Protein AF-A0A7S1PZ43-F1 (afdb_monomer)

pLDDT: mean 79.98, std 19.6, range [26.7, 97.94]

Foldseek 3Di:
DDDDDPPVVVVVVVVVVVVVVVVVVVVVVVVVVVVVVLVVLLVQLLVLLLVLLPDAADAQFDQPCVVPPPPDPDDDPVVPDSDRHGDDDPPDPDVVVVLVPPPLDRQPFAKEKFWEQDPQQKIKIWIAGSLLATDDIAIDHQFPCVDPVSVVSNVVRLVVVLVVCLVRVGQEYEQECPDPCSVVVQVVVVCSCVPPVCVPVVDDHYYYYFHLQLLLLLLPDPVLCVSDPPDDSNNSSRSLRRVCNRGSLLSLLSCCPPRVSNCVGPSSSVVQVVVDDVSNVVSSVSNLQSSLVSLQLSADAQLSLLSHDPSLSSLCSQQLQHNPNSVQLSVQCCVPVVSADQALVSSLVSQLVSQVPPVCSVVSSQRRSLSHAHDHDPDPDRDPHHDPCSRESDGPVCSVVVVVVVVVVDDDPSVCSHPDRDVVVVVVVVVVVD

Secondary structure (DSSP, 8-state):
-----HHHHHHHHHHHHHHHHHHHHHHHHHHHHHHHHHHHHHHHHHHHHHHHHT------EEE-GGGS-TT-----GGGS---EEEPPSTT---HHHHHTS--SSS-----EEEEEE-TTS-EEEEEE-TTS-EEEEEEE----TTSHHHHHHHHHHHHHHHHHHHHH--SEEEEE-SSTHHHHHHHHHHHHIIIIIHHHH----EEEEE--HHHHHHHTSHHHHHHSTT--HHHHHHHHHHHHHH-HHHHHHGGGSTT-GGGG-TTTTHHHHHT-HHHHHHHHHHHHHHHHHHHHHH-EEHHHHHHSS-THHHHTTSTTTHHHHHHHHHHHHHHHSTT--S-HHHHHHHHHHHSGGGS-HHHHHHHHGGGEE-PPPS-SS--TT--GGGGSS--GGGHHHHHHHHHTT----TTTTT--SSHHHHHHHHHTT-

Solvent-accessible surface area (backbone atoms only — not comparable to full-atom values): 23970 Å² total; per-residue (Å²): 142,80,90,86,66,70,68,67,55,51,52,51,51,51,50,53,49,51,54,50,49,50,55,50,50,50,52,52,53,52,50,50,53,48,53,51,54,50,51,54,52,42,52,53,27,41,52,49,49,49,58,53,51,68,40,67,40,76,67,64,60,36,74,60,61,81,81,52,61,95,87,58,91,72,87,53,86,87,59,81,64,77,55,62,41,73,54,58,69,94,83,60,92,45,72,68,59,56,72,72,44,81,80,78,48,79,59,77,75,49,21,25,27,4,30,29,54,47,94,86,55,34,33,22,29,13,32,21,42,58,55,55,50,80,75,50,71,53,72,44,62,79,49,59,59,90,38,71,68,22,37,52,51,43,51,50,42,50,50,52,52,46,54,52,43,72,76,54,58,36,57,34,38,34,34,29,58,81,52,82,56,29,60,55,52,51,53,54,49,56,47,48,41,60,74,47,45,27,77,75,69,72,49,84,61,46,78,44,82,33,82,36,63,65,15,52,42,43,30,70,29,71,67,41,46,68,78,44,69,92,60,55,62,55,40,35,25,5,38,32,38,16,34,32,41,49,31,24,46,55,50,53,29,55,24,67,44,98,83,42,41,56,61,64,36,93,59,63,32,65,65,30,69,72,67,38,69,70,53,37,51,53,47,49,52,52,44,52,50,52,47,21,52,50,42,39,58,66,40,41,47,51,47,63,35,54,62,28,89,64,37,32,40,52,42,22,28,31,44,74,37,34,68,67,47,14,42,50,50,48,52,44,42,39,72,79,43,76,36,54,68,66,19,48,64,61,49,48,55,52,41,49,68,73,40,49,89,71,87,46,20,70,62,33,42,66,52,25,49,27,25,46,18,32,60,87,66,95,52,96,66,73,46,97,66,48,51,93,57,23,58,26,70,60,45,78,91,45,48,65,58,50,51,54,48,51,74,69,68,57,83,71,60,82,82,47,71,72,62,84,64,59,74,68,65,56,50,54,59,56,59,77,72,109

Sequence (434 aa):
VGGGGGPAALGAAATLALQRLARHAETQVRSALRLQGEQYHIAATVQRLGHLCACGPYERTALNLHAFPAHDPMWDGAWDVAEAVPAGPAGTADPAAIATLPSATGVRAVPVCGAVRAASGATYFAIVDPLGTLKATCKWVDCAVATEEGAAAARKQEEELMTVLRALTPAVISVAVTGKHATRCHSDLRRFLRERVRPELGVDIAVVYHAPTVATTAARSAGAAALMPGLNEHHRIAACVARSTQSPLAALAQLFGPDRAAKDLPIGCDRYRAAGQHCAARLYRWMEWEMSLWVSASGVDVNAALSTHGPEHTLQFVAGLGPRRARQLAGELTRTHGGRIGSRAELRQVCDAVLSDDGHAEVVTRNCLPSLRVLPLDSPTPSEHAHPLDGTLIPMEWYDAVGVWLASGHHVPKALLPVVVLDAVTRTRLDARR

Radius of gyration: 28.15 Å; Cα contacts (8 Å, |Δi|>4): 575; chains: 1; bounding box: 115×58×72 Å

Mean predicted aligned error: 10.93 Å

Nearest PDB structures (foldseek):
  9eh2-assembly1_M  TM=8.274E-01  e=4.681E-15  Homo sapiens
  7xsx-assembly1_m  TM=7.552E-01  e=1.515E-11  Komagataella phaffii
  8of0-assembly1_S  TM=8.002E-01  e=4.136E-11  Homo sapiens
  6gmh-assembly1_M  TM=8.133E-01  e=2.397E-10  Homo sapiens
  8a3y-assembly1_M  TM=7.817E-01  e=4.220E-08  Homo sapiens

Structure (mmCIF, N/CA/C/O backbone):
data_AF-A0A7S1PZ43-F1
#
_entry.id   AF-A0A7S1PZ43-F1
#
loop_
_atom_site.group_PDB
_atom_site.id
_atom_site.type_symbol
_atom_site.label_atom_id
_atom_site.label_alt_id
_atom_site.label_comp_id
_atom_site.label_asym_id
_atom_site.label_entity_id
_atom_site.label_seq_id
_atom_site.pdbx_PDB_ins_code
_atom_site.Cartn_x
_atom_site.Cartn_y
_atom_site.Cartn_z
_atom_site.occupancy
_atom_site.B_iso_or_equiv
_atom_site.auth_seq_id
_atom_site.auth_comp_id
_atom_site.auth_asym_id
_atom_site.auth_atom_id
_atom_site.pdbx_PDB_model_num
ATOM 1 N N . VAL A 1 1 ? 88.220 -9.913 -13.969 1.00 41.75 1 VAL A N 1
ATOM 2 C CA . VAL A 1 1 ? 87.173 -9.129 -13.270 1.00 41.75 1 VAL A CA 1
ATOM 3 C C . VAL A 1 1 ? 85.936 -9.201 -14.153 1.00 41.75 1 VAL A C 1
ATOM 5 O O . VAL A 1 1 ? 85.918 -8.560 -15.183 1.00 41.75 1 VAL A O 1
ATOM 8 N N . GLY A 1 2 ? 84.994 -10.124 -14.014 1.00 43.88 2 GLY A N 1
ATOM 9 C CA . GLY A 1 2 ? 84.323 -10.629 -12.824 1.00 43.88 2 GLY A CA 1
ATOM 10 C C . GLY A 1 2 ? 82.847 -10.737 -13.220 1.00 43.88 2 GLY A C 1
ATOM 11 O O . GLY A 1 2 ? 82.075 -9.822 -12.967 1.00 43.88 2 GLY A O 1
ATOM 12 N N . GLY A 1 3 ? 82.495 -11.797 -13.955 1.00 50.72 3 GLY A N 1
ATOM 13 C CA . GLY A 1 3 ? 81.104 -12.134 -14.252 1.00 50.72 3 GLY A CA 1
ATOM 14 C C . GLY A 1 3 ? 80.415 -12.623 -12.980 1.00 50.72 3 GLY A C 1
ATOM 15 O O . GLY A 1 3 ? 80.956 -13.482 -12.290 1.00 50.72 3 GLY A O 1
ATOM 16 N N . GLY A 1 4 ? 79.252 -12.060 -12.645 1.00 49.44 4 GLY A N 1
ATOM 17 C CA . GLY A 1 4 ? 78.562 -12.419 -11.400 1.00 49.44 4 GLY A CA 1
ATOM 18 C C . GLY A 1 4 ? 77.220 -11.728 -11.142 1.00 49.44 4 GLY A C 1
ATOM 19 O O . GLY A 1 4 ? 76.921 -11.446 -9.990 1.00 49.44 4 GLY A O 1
ATOM 20 N N . GLY A 1 5 ? 76.414 -11.426 -12.171 1.00 50.59 5 GLY A N 1
ATOM 21 C CA . GLY A 1 5 ? 75.142 -10.693 -11.991 1.00 50.59 5 GLY A CA 1
ATOM 22 C C . GLY A 1 5 ? 73.887 -11.271 -12.665 1.00 50.59 5 GLY A C 1
ATOM 23 O O . GLY A 1 5 ? 72.813 -10.704 -12.511 1.00 50.59 5 GLY A O 1
ATOM 24 N N . GLY A 1 6 ? 73.984 -12.373 -13.416 1.00 56.47 6 GLY A N 1
ATOM 25 C CA . GLY A 1 6 ? 72.904 -12.844 -14.304 1.00 56.47 6 GLY A CA 1
ATOM 26 C C . GLY A 1 6 ? 71.696 -13.528 -13.631 1.00 56.47 6 GLY A C 1
ATOM 27 O O . GLY A 1 6 ? 70.567 -13.102 -13.858 1.00 56.47 6 GLY A O 1
ATOM 28 N N . PRO A 1 7 ? 71.870 -14.577 -12.803 1.00 54.88 7 PRO A N 1
ATOM 29 C CA . PRO A 1 7 ? 70.743 -15.409 -12.354 1.00 54.88 7 PRO A CA 1
ATOM 30 C C . PRO A 1 7 ? 69.989 -14.860 -11.128 1.00 54.88 7 PRO A C 1
ATOM 32 O O . PRO A 1 7 ? 68.773 -15.015 -11.033 1.00 54.88 7 PRO A O 1
ATOM 35 N N . ALA A 1 8 ? 70.672 -14.169 -10.209 1.00 57.66 8 ALA A N 1
ATOM 36 C CA . ALA A 1 8 ? 70.043 -13.612 -9.005 1.00 57.66 8 ALA A CA 1
ATOM 37 C C . ALA A 1 8 ? 69.135 -12.405 -9.315 1.00 57.66 8 ALA A C 1
ATOM 39 O O . ALA A 1 8 ? 68.062 -12.264 -8.728 1.00 57.66 8 ALA A O 1
ATOM 40 N N . ALA A 1 9 ? 69.525 -11.568 -10.284 1.00 59.09 9 ALA A N 1
ATOM 41 C CA . ALA A 1 9 ? 68.729 -10.426 -10.733 1.00 59.09 9 ALA A CA 1
ATOM 42 C C . ALA A 1 9 ? 67.456 -10.866 -11.483 1.00 59.09 9 ALA A C 1
ATOM 44 O O . ALA A 1 9 ? 66.385 -10.298 -11.265 1.00 59.09 9 ALA A O 1
ATOM 45 N N . LEU A 1 10 ? 67.546 -11.924 -12.302 1.00 59.56 10 LEU A N 1
ATOM 46 C CA . LEU A 1 10 ? 66.393 -12.549 -12.961 1.00 59.56 10 LEU A CA 1
ATOM 47 C C . LEU A 1 10 ? 65.421 -13.177 -11.946 1.00 59.56 10 LEU A C 1
ATOM 49 O O . LEU A 1 10 ? 64.211 -12.994 -12.069 1.00 59.56 10 LEU A O 1
ATOM 53 N N . GLY A 1 11 ? 65.934 -13.841 -10.903 1.00 75.38 11 GLY A N 1
ATOM 54 C CA . GLY A 1 11 ? 65.112 -14.378 -9.810 1.00 75.38 11 GLY A CA 1
ATOM 55 C C . GLY A 1 11 ? 64.391 -13.290 -9.003 1.00 75.38 11 GLY A C 1
ATOM 56 O O . GLY A 1 11 ? 63.204 -13.424 -8.693 1.00 75.38 11 GLY A O 1
ATOM 57 N N . ALA A 1 12 ? 65.065 -12.171 -8.723 1.00 78.00 12 ALA A N 1
ATOM 58 C CA . ALA A 1 12 ? 64.461 -11.022 -8.047 1.00 78.00 12 ALA A CA 1
ATOM 59 C C . ALA A 1 12 ? 63.374 -10.346 -8.906 1.00 78.00 12 ALA A C 1
ATOM 61 O O . ALA A 1 12 ? 62.297 -10.021 -8.400 1.00 78.00 12 ALA A O 1
ATOM 62 N N . ALA A 1 13 ? 63.614 -10.193 -10.213 1.00 80.19 13 ALA A N 1
ATOM 63 C CA . ALA A 1 13 ? 62.641 -9.636 -11.152 1.00 80.19 13 ALA A CA 1
ATOM 64 C C . ALA A 1 13 ? 61.396 -10.529 -11.304 1.00 80.19 13 ALA A C 1
ATOM 66 O O . ALA A 1 13 ? 60.272 -10.026 -11.255 1.00 80.19 13 ALA A O 1
ATOM 67 N N . ALA A 1 14 ? 61.577 -11.850 -11.414 1.00 84.50 14 ALA A N 1
ATOM 68 C CA . ALA A 1 14 ? 60.476 -12.814 -11.457 1.00 84.50 14 ALA A CA 1
ATOM 69 C C . ALA A 1 14 ? 59.648 -12.793 -10.160 1.00 84.50 14 ALA A C 1
ATOM 71 O O . ALA A 1 14 ? 58.418 -12.777 -10.204 1.00 84.50 14 ALA A O 1
ATOM 72 N N . THR A 1 15 ? 60.312 -12.699 -9.004 1.00 89.31 15 THR A N 1
ATOM 73 C CA . THR A 1 15 ? 59.642 -12.589 -7.699 1.00 89.31 15 THR A CA 1
ATOM 74 C C . THR A 1 15 ? 58.810 -11.307 -7.602 1.00 89.31 15 THR A C 1
ATOM 76 O O . THR A 1 15 ? 57.652 -11.350 -7.187 1.00 89.31 15 THR A O 1
ATOM 79 N N . LEU A 1 16 ? 59.352 -10.165 -8.038 1.00 90.50 16 LEU A N 1
ATOM 80 C CA . LEU A 1 16 ? 58.624 -8.894 -8.060 1.00 90.50 16 LEU A CA 1
ATOM 81 C C . LEU A 1 16 ? 57.412 -8.942 -9.007 1.00 90.50 16 LEU A C 1
ATOM 83 O O . LEU A 1 16 ? 56.344 -8.425 -8.671 1.00 90.50 16 LEU A O 1
ATOM 87 N N . ALA A 1 17 ? 57.554 -9.571 -10.178 1.00 88.69 17 ALA A N 1
ATOM 88 C CA . ALA A 1 17 ? 56.463 -9.749 -11.133 1.00 88.69 17 ALA A CA 1
ATOM 89 C C . ALA A 1 17 ? 55.336 -10.620 -10.553 1.00 88.69 17 ALA A C 1
ATOM 91 O O . ALA A 1 17 ? 54.170 -10.228 -10.617 1.00 88.69 17 ALA A O 1
ATOM 92 N N . LEU A 1 18 ? 55.676 -11.740 -9.906 1.00 91.69 18 LEU A N 1
ATOM 93 C CA . LEU A 1 18 ? 54.710 -12.598 -9.215 1.00 91.69 18 LEU A CA 1
ATOM 94 C C . LEU A 1 18 ? 54.000 -11.862 -8.076 1.00 91.69 18 LEU A C 1
ATOM 96 O O . LEU A 1 18 ? 52.784 -11.964 -7.952 1.00 91.69 18 LEU A O 1
ATOM 100 N N . GLN A 1 19 ? 54.717 -11.058 -7.286 1.00 92.38 19 GLN A N 1
ATOM 101 C CA . GLN A 1 19 ? 54.101 -10.242 -6.235 1.00 92.38 19 GLN A CA 1
ATOM 102 C C . GLN A 1 19 ? 53.120 -9.207 -6.802 1.00 92.38 19 GLN A C 1
ATOM 104 O O . GLN A 1 19 ? 52.054 -8.988 -6.225 1.00 92.38 19 GLN A O 1
ATOM 109 N N . ARG A 1 20 ? 53.448 -8.570 -7.933 1.00 91.94 20 ARG A N 1
ATOM 110 C CA . ARG A 1 20 ? 52.540 -7.628 -8.608 1.00 91.94 20 ARG A CA 1
ATOM 111 C C . ARG A 1 20 ? 51.308 -8.334 -9.170 1.00 91.94 20 ARG A C 1
ATOM 113 O O . ARG A 1 20 ? 50.201 -7.837 -8.972 1.00 91.94 20 ARG A O 1
ATOM 120 N N . LEU A 1 21 ? 51.486 -9.493 -9.806 1.00 93.06 21 LEU A N 1
ATOM 121 C CA . LEU A 1 21 ? 50.385 -10.321 -10.304 1.00 93.06 21 LEU A CA 1
ATOM 122 C C . LEU A 1 21 ? 49.481 -10.793 -9.167 1.00 93.06 21 LEU A C 1
ATOM 124 O O . LEU A 1 21 ? 48.268 -10.665 -9.278 1.00 93.06 21 LEU A O 1
ATOM 128 N N . ALA A 1 22 ? 50.050 -11.252 -8.052 1.00 92.44 22 ALA A N 1
ATOM 129 C CA . ALA A 1 22 ? 49.290 -11.679 -6.882 1.00 92.44 22 ALA A CA 1
ATOM 130 C C . ALA A 1 22 ? 48.448 -10.534 -6.298 1.00 92.44 22 ALA A C 1
ATOM 132 O O . ALA A 1 22 ? 47.257 -10.718 -6.069 1.00 92.44 22 ALA A O 1
ATOM 133 N N . ARG A 1 23 ? 49.017 -9.328 -6.139 1.00 93.12 23 ARG A N 1
ATOM 134 C CA . ARG A 1 23 ? 48.261 -8.146 -5.672 1.00 93.12 23 ARG A CA 1
ATOM 135 C C . ARG A 1 23 ? 47.160 -7.733 -6.651 1.00 93.12 23 ARG A C 1
ATOM 137 O O . ARG A 1 23 ? 46.074 -7.327 -6.234 1.00 93.12 23 ARG A O 1
ATOM 144 N N . HIS A 1 24 ? 47.430 -7.820 -7.954 1.00 94.00 24 HIS A N 1
ATOM 145 C CA . HIS A 1 24 ? 46.435 -7.514 -8.977 1.00 94.00 24 HIS A CA 1
ATOM 146 C C . HIS A 1 24 ? 45.290 -8.534 -8.965 1.00 94.00 24 HIS A C 1
ATOM 148 O O . HIS A 1 24 ? 44.126 -8.141 -8.904 1.00 94.00 24 HIS A O 1
ATOM 154 N N . ALA A 1 25 ? 45.616 -9.828 -8.935 1.00 93.50 25 ALA A N 1
ATOM 155 C CA . ALA A 1 25 ? 44.655 -10.919 -8.837 1.00 93.50 25 ALA A CA 1
ATOM 156 C C . ALA A 1 25 ? 43.828 -10.820 -7.550 1.00 93.50 25 ALA A C 1
ATOM 158 O O . ALA A 1 25 ? 42.610 -10.936 -7.599 1.00 93.50 25 ALA A O 1
ATOM 159 N N . GLU A 1 26 ? 44.451 -10.512 -6.412 1.00 95.38 26 GLU A N 1
ATOM 160 C CA . GLU A 1 26 ? 43.747 -10.272 -5.152 1.00 95.38 26 GLU A CA 1
ATOM 161 C C . GLU A 1 26 ? 42.728 -9.135 -5.284 1.00 95.38 26 GLU A C 1
ATOM 163 O O . GLU A 1 26 ? 41.582 -9.269 -4.854 1.00 95.38 26 GLU A O 1
ATOM 168 N N . THR A 1 27 ? 43.116 -8.028 -5.919 1.00 94.00 27 THR A N 1
ATOM 169 C CA . THR A 1 27 ? 42.220 -6.887 -6.144 1.00 94.00 27 THR A CA 1
ATOM 170 C C . THR A 1 27 ? 41.047 -7.272 -7.051 1.00 94.00 27 THR A C 1
ATOM 172 O O . THR A 1 27 ? 39.906 -6.919 -6.747 1.00 94.00 27 THR A O 1
ATOM 175 N N . GLN A 1 28 ? 41.300 -8.027 -8.126 1.00 94.50 28 GLN A N 1
ATOM 176 C CA . GLN A 1 28 ? 40.261 -8.518 -9.037 1.00 94.50 28 GLN A CA 1
ATOM 177 C C . GLN A 1 28 ? 39.315 -9.523 -8.368 1.00 94.50 28 GLN A C 1
ATOM 179 O O . GLN A 1 28 ? 38.100 -9.420 -8.511 1.00 94.50 28 GLN A O 1
ATOM 184 N N . VAL A 1 29 ? 39.841 -10.474 -7.595 1.00 94.69 29 VAL A N 1
ATOM 185 C CA . VAL A 1 29 ? 39.025 -11.462 -6.879 1.00 94.69 29 VAL A CA 1
ATOM 186 C C . VAL A 1 29 ? 38.181 -10.774 -5.808 1.00 94.69 29 VAL A C 1
ATOM 188 O O . VAL A 1 29 ? 36.981 -11.025 -5.717 1.00 94.69 29 VAL A O 1
ATOM 191 N N . ARG A 1 30 ? 38.760 -9.847 -5.032 1.00 93.19 30 ARG A N 1
ATOM 192 C CA . ARG A 1 30 ? 38.012 -9.067 -4.032 1.00 93.19 30 ARG A CA 1
ATOM 193 C C . ARG A 1 30 ? 36.902 -8.236 -4.676 1.00 93.19 30 ARG A C 1
ATOM 195 O O . ARG A 1 30 ? 35.803 -8.177 -4.125 1.00 93.19 30 ARG A O 1
ATOM 202 N N . SER A 1 31 ? 37.161 -7.597 -5.820 1.00 90.00 31 SER A N 1
ATOM 203 C CA . SER A 1 31 ? 36.144 -6.802 -6.515 1.00 90.00 31 SER A CA 1
ATOM 204 C C . SER A 1 31 ? 35.030 -7.678 -7.097 1.00 90.00 31 SER A C 1
ATOM 206 O O . SER A 1 31 ? 33.858 -7.342 -6.925 1.00 90.00 31 SER A O 1
ATOM 208 N N . ALA A 1 32 ? 35.369 -8.829 -7.685 1.00 91.56 32 ALA A N 1
ATOM 209 C CA . ALA A 1 32 ? 34.403 -9.797 -8.201 1.00 91.56 32 ALA A CA 1
ATOM 210 C C . ALA A 1 32 ? 33.520 -10.379 -7.086 1.00 91.56 32 ALA A C 1
ATOM 212 O O . ALA A 1 32 ? 32.294 -10.340 -7.189 1.00 91.56 32 ALA A O 1
ATOM 213 N N . LEU A 1 33 ? 34.122 -10.828 -5.978 1.00 92.69 33 LEU A N 1
ATOM 214 C CA . LEU A 1 33 ? 33.389 -11.347 -4.817 1.00 92.69 33 LEU A CA 1
ATOM 215 C C . LEU A 1 33 ? 32.482 -10.284 -4.194 1.00 92.69 33 LEU A C 1
ATOM 217 O O . LEU A 1 33 ? 31.353 -10.580 -3.802 1.00 92.69 33 LEU A O 1
ATOM 221 N N . ARG A 1 34 ? 32.943 -9.030 -4.127 1.00 87.69 34 ARG A N 1
ATOM 222 C CA . ARG A 1 34 ? 32.117 -7.913 -3.663 1.00 87.69 34 ARG A CA 1
ATOM 223 C C . ARG A 1 34 ? 30.916 -7.696 -4.581 1.00 87.69 34 ARG A C 1
ATOM 225 O O . ARG A 1 34 ? 29.801 -7.590 -4.079 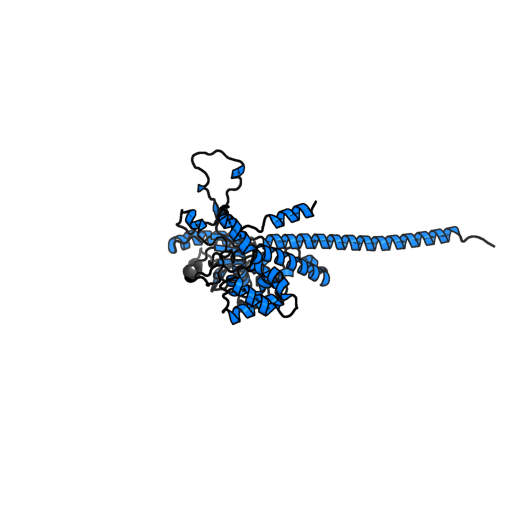1.00 87.69 34 ARG A O 1
ATOM 232 N N . LEU A 1 35 ? 31.128 -7.642 -5.896 1.00 87.12 35 LEU A N 1
ATOM 233 C CA . LEU A 1 35 ? 30.053 -7.446 -6.870 1.00 87.12 35 LEU A CA 1
ATOM 234 C C . LEU A 1 35 ? 29.016 -8.575 -6.783 1.00 87.12 35 LEU A C 1
ATOM 236 O O . LEU A 1 35 ? 27.817 -8.305 -6.734 1.00 87.12 35 LEU A O 1
ATOM 240 N N . GLN A 1 36 ? 29.476 -9.822 -6.689 1.00 89.69 36 GLN A N 1
ATOM 241 C CA . GLN A 1 36 ? 28.617 -10.994 -6.548 1.00 89.69 36 GLN A CA 1
ATOM 242 C C . GLN A 1 36 ? 27.833 -10.968 -5.226 1.00 89.69 36 GLN A C 1
ATOM 244 O O . GLN A 1 36 ? 26.618 -11.161 -5.214 1.00 89.69 36 GLN A O 1
ATOM 249 N N . GLY A 1 37 ? 28.497 -10.663 -4.107 1.00 88.62 37 GLY A N 1
ATOM 250 C CA . GLY A 1 37 ? 27.839 -10.518 -2.807 1.00 88.62 37 GLY A CA 1
ATOM 251 C C . GLY A 1 37 ? 26.792 -9.399 -2.793 1.00 88.62 37 GLY A C 1
ATOM 252 O O . GLY A 1 37 ? 25.728 -9.548 -2.194 1.00 88.62 37 GLY A O 1
ATOM 253 N N . GLU A 1 38 ? 27.056 -8.291 -3.487 1.00 86.44 38 GLU A N 1
ATOM 254 C CA . GLU A 1 38 ? 26.082 -7.216 -3.667 1.00 86.44 38 GLU A CA 1
ATOM 255 C C . GLU A 1 38 ? 24.884 -7.653 -4.529 1.00 86.44 38 GLU A C 1
ATOM 257 O O . GLU A 1 38 ? 23.747 -7.325 -4.197 1.00 86.44 38 GLU A O 1
ATOM 262 N N . GLN A 1 39 ? 25.102 -8.401 -5.613 1.00 88.06 39 GLN A N 1
ATOM 263 C CA . GLN A 1 39 ? 24.011 -8.921 -6.447 1.00 88.06 39 GLN A CA 1
ATOM 264 C C . GLN A 1 39 ? 23.079 -9.841 -5.649 1.00 88.06 39 GLN A C 1
ATOM 266 O O . GLN A 1 39 ? 21.864 -9.645 -5.680 1.00 88.06 39 GLN A O 1
ATOM 271 N N . TYR A 1 40 ? 23.633 -10.779 -4.874 1.00 90.56 40 TYR A N 1
ATOM 272 C CA . TYR A 1 40 ? 22.835 -11.654 -4.012 1.00 90.56 40 TYR A CA 1
ATOM 273 C C . TYR A 1 40 ? 22.047 -10.877 -2.956 1.00 90.56 40 TYR A C 1
ATOM 275 O O . TYR A 1 40 ? 20.879 -11.178 -2.712 1.00 90.56 40 TYR A O 1
ATOM 283 N N . HIS A 1 41 ? 22.657 -9.856 -2.347 1.00 89.56 41 HIS A N 1
ATOM 284 C CA . HIS A 1 41 ? 21.981 -9.048 -1.333 1.00 89.56 41 HIS A CA 1
ATOM 285 C C . HIS A 1 41 ? 20.836 -8.209 -1.923 1.00 89.56 41 HIS A C 1
ATOM 287 O O . HIS A 1 41 ? 19.761 -8.138 -1.325 1.00 89.56 41 HIS A O 1
ATOM 293 N N . ILE A 1 42 ? 21.020 -7.626 -3.117 1.00 90.69 42 ILE A N 1
ATOM 294 C CA . ILE A 1 42 ? 19.935 -6.948 -3.851 1.00 90.69 42 ILE A CA 1
ATOM 295 C C . ILE A 1 42 ? 18.814 -7.935 -4.151 1.00 90.69 42 ILE A C 1
ATOM 297 O O . ILE A 1 42 ? 17.672 -7.655 -3.801 1.00 90.69 42 ILE A O 1
ATOM 301 N N . ALA A 1 43 ? 19.131 -9.094 -4.731 1.00 91.75 43 ALA A N 1
ATOM 302 C CA . ALA A 1 43 ? 18.133 -10.097 -5.085 1.00 91.75 43 ALA A CA 1
ATOM 303 C C . ALA A 1 43 ? 17.316 -10.544 -3.862 1.00 91.75 43 ALA A C 1
ATOM 305 O O . ALA A 1 43 ? 16.090 -10.564 -3.920 1.00 91.75 43 ALA A O 1
ATOM 306 N N . ALA A 1 44 ? 17.970 -10.813 -2.729 1.00 93.69 44 ALA A N 1
ATOM 307 C CA . ALA A 1 44 ? 17.290 -11.184 -1.489 1.00 93.69 44 ALA A CA 1
ATOM 308 C C . ALA A 1 44 ? 16.413 -10.049 -0.927 1.00 93.69 44 ALA A C 1
ATOM 310 O O . ALA A 1 44 ? 15.305 -10.296 -0.452 1.00 93.69 44 ALA A O 1
ATOM 311 N N . THR A 1 45 ? 16.885 -8.799 -0.990 1.00 94.19 45 THR A N 1
ATOM 312 C CA . THR A 1 45 ? 16.125 -7.627 -0.520 1.00 94.19 45 THR A CA 1
ATOM 313 C C . THR A 1 45 ? 14.888 -7.391 -1.390 1.00 94.19 45 THR A C 1
ATOM 315 O O . THR A 1 45 ? 13.792 -7.192 -0.871 1.00 94.19 45 THR A O 1
ATOM 318 N N . VAL A 1 46 ? 15.043 -7.478 -2.711 1.00 95.00 46 VAL A N 1
ATOM 319 C CA . VAL A 1 46 ? 13.953 -7.346 -3.688 1.00 95.00 46 VAL A CA 1
ATOM 320 C C . VAL A 1 46 ? 12.955 -8.490 -3.549 1.00 95.00 46 VAL A C 1
ATOM 322 O O . VAL A 1 46 ? 11.756 -8.254 -3.551 1.00 95.00 46 VAL A O 1
ATOM 325 N N . GLN A 1 47 ? 13.422 -9.718 -3.318 1.00 94.81 47 GLN A N 1
ATOM 326 C CA . GLN A 1 47 ? 12.538 -10.850 -3.052 1.00 94.81 47 GLN A CA 1
ATOM 327 C C . GLN A 1 47 ? 11.692 -10.623 -1.790 1.00 94.81 47 GLN A C 1
ATOM 329 O O . GLN A 1 47 ? 10.506 -10.939 -1.775 1.00 94.81 47 GLN A O 1
ATOM 334 N N . ARG A 1 48 ? 12.267 -10.063 -0.719 1.00 95.44 48 ARG A N 1
ATOM 335 C CA . ARG A 1 48 ? 11.507 -9.705 0.493 1.00 95.44 48 ARG A CA 1
ATOM 336 C C . ARG A 1 48 ? 10.491 -8.598 0.225 1.00 95.44 48 ARG A C 1
ATOM 338 O O . ARG A 1 48 ? 9.385 -8.690 0.743 1.00 95.44 48 ARG A O 1
ATOM 345 N N . LEU A 1 49 ? 10.834 -7.602 -0.597 1.00 96.12 49 LEU A N 1
ATOM 346 C CA . LEU A 1 49 ? 9.864 -6.610 -1.070 1.00 96.12 49 LEU A CA 1
ATOM 347 C C . LEU A 1 49 ? 8.723 -7.289 -1.838 1.00 96.12 49 LEU A C 1
ATOM 349 O O . LEU A 1 49 ? 7.568 -7.023 -1.534 1.00 96.12 49 LEU A O 1
ATOM 353 N N . GLY A 1 50 ? 9.034 -8.218 -2.744 1.00 93.94 50 GLY A N 1
ATOM 354 C CA . GLY A 1 50 ? 8.033 -8.978 -3.492 1.00 93.94 50 GLY A CA 1
ATOM 355 C C . GLY A 1 50 ? 7.054 -9.738 -2.591 1.00 93.94 50 GLY A C 1
ATOM 356 O O . GLY A 1 50 ? 5.861 -9.743 -2.866 1.00 93.94 50 GLY A O 1
ATOM 357 N N . HIS A 1 51 ? 7.508 -10.295 -1.460 1.00 92.44 51 HIS A N 1
ATOM 358 C CA . HIS A 1 51 ? 6.599 -10.896 -0.471 1.00 92.44 51 HIS A CA 1
ATOM 359 C C . HIS A 1 51 ? 5.650 -9.873 0.165 1.00 92.44 51 HIS A C 1
ATOM 361 O O . HIS A 1 51 ? 4.505 -10.213 0.439 1.00 92.44 51 HIS A O 1
ATOM 367 N N . LEU A 1 52 ? 6.103 -8.636 0.398 1.00 92.75 52 LEU A N 1
ATOM 368 C CA . LEU A 1 52 ? 5.233 -7.565 0.893 1.00 92.75 52 LEU A CA 1
ATOM 369 C C . LEU A 1 52 ? 4.231 -7.120 -0.183 1.00 92.75 52 LEU A C 1
ATOM 371 O O . LEU A 1 52 ? 3.080 -6.845 0.140 1.00 92.75 52 LEU A O 1
ATOM 375 N N . CYS A 1 53 ? 4.651 -7.068 -1.450 1.00 91.19 53 CYS A N 1
ATOM 376 C CA . CYS A 1 53 ? 3.783 -6.736 -2.582 1.00 91.19 53 CYS A CA 1
ATOM 377 C C . CYS A 1 53 ? 2.724 -7.812 -2.856 1.00 91.19 53 CYS A C 1
ATOM 379 O O . CYS A 1 53 ? 1.625 -7.479 -3.284 1.00 91.19 53 CYS A O 1
ATOM 381 N N . ALA A 1 54 ? 3.048 -9.080 -2.594 1.00 87.44 54 ALA A N 1
ATOM 382 C CA . ALA A 1 54 ? 2.138 -10.211 -2.755 1.00 87.44 54 ALA A CA 1
ATOM 383 C C . ALA A 1 54 ? 1.006 -10.237 -1.713 1.00 87.44 54 ALA A C 1
ATOM 385 O O . ALA A 1 54 ? 0.063 -11.015 -1.850 1.00 87.44 54 ALA A O 1
ATOM 386 N N . CYS A 1 55 ? 1.095 -9.431 -0.650 1.00 84.31 55 CYS A N 1
ATOM 387 C CA . CYS A 1 55 ? 0.027 -9.331 0.333 1.00 84.31 55 CYS A CA 1
ATOM 388 C C . CYS A 1 55 ? -1.193 -8.632 -0.280 1.00 84.31 55 CYS A C 1
ATOM 390 O O . CYS A 1 55 ? -1.115 -7.481 -0.711 1.00 84.31 55 CYS A O 1
ATOM 392 N N . GLY A 1 56 ? -2.331 -9.324 -0.269 1.00 82.44 56 GLY A N 1
ATOM 393 C CA . GLY A 1 56 ? -3.621 -8.741 -0.613 1.00 82.44 56 GLY A CA 1
ATOM 394 C C . GLY A 1 56 ? -4.229 -7.928 0.539 1.00 82.44 56 GLY A C 1
ATOM 395 O O . GLY A 1 56 ? -3.799 -8.062 1.691 1.00 82.44 56 GLY A O 1
ATOM 396 N N . PRO A 1 57 ? -5.239 -7.095 0.239 1.00 83.75 57 PRO A N 1
ATOM 397 C CA . PRO A 1 57 ? -6.142 -6.516 1.232 1.00 83.75 57 PRO A CA 1
ATOM 398 C C . PRO A 1 57 ? -6.608 -7.553 2.249 1.00 83.75 57 PRO A C 1
ATOM 400 O O . PRO A 1 57 ? -6.821 -8.718 1.907 1.00 83.75 57 PRO A O 1
ATOM 403 N N . TYR A 1 58 ? -6.815 -7.136 3.496 1.00 84.19 58 TYR A N 1
ATOM 404 C CA . TYR A 1 58 ? -7.430 -8.030 4.465 1.00 84.19 58 TYR A CA 1
ATOM 405 C C . TYR A 1 58 ? -8.877 -8.325 4.074 1.00 84.19 58 TYR A C 1
ATOM 407 O O . TYR A 1 58 ? -9.734 -7.440 4.078 1.00 84.19 58 TYR A O 1
ATOM 415 N N . GLU A 1 59 ? -9.152 -9.601 3.850 1.00 75.69 59 GLU A N 1
ATOM 416 C CA . GLU A 1 59 ? -10.500 -10.127 3.753 1.00 75.69 59 GLU A CA 1
ATOM 417 C C . GLU A 1 59 ? -10.730 -11.099 4.900 1.00 75.69 59 GLU A C 1
ATOM 419 O O . GLU A 1 59 ? -9.907 -11.967 5.204 1.00 75.69 59 GLU A O 1
ATOM 424 N N . ARG A 1 60 ? -11.868 -10.940 5.576 1.00 69.25 60 ARG A N 1
ATOM 425 C CA . ARG A 1 60 ? -12.288 -11.913 6.573 1.00 69.25 60 ARG A CA 1
ATOM 426 C C . ARG A 1 60 ? -12.585 -13.206 5.832 1.00 69.25 60 ARG A C 1
ATOM 428 O O . ARG A 1 60 ? -13.502 -13.227 5.022 1.00 69.25 60 ARG A O 1
ATOM 435 N N . THR A 1 61 ? -11.857 -14.268 6.128 1.00 64.81 61 THR A N 1
ATOM 436 C CA . THR A 1 61 ? -12.113 -15.580 5.541 1.00 64.81 61 THR A CA 1
ATOM 437 C C . THR A 1 61 ? -12.899 -16.467 6.501 1.00 64.81 61 THR A C 1
ATOM 439 O O . THR A 1 61 ? -12.794 -16.350 7.727 1.00 64.81 61 THR A O 1
ATOM 442 N N . ALA A 1 62 ? -13.725 -17.342 5.937 1.00 59.78 62 ALA A N 1
ATOM 443 C CA . ALA A 1 62 ? -14.356 -18.451 6.631 1.00 59.78 62 ALA A CA 1
ATOM 444 C C . ALA A 1 62 ? -13.900 -19.752 5.966 1.00 59.78 62 ALA A C 1
ATOM 446 O O . ALA A 1 62 ? -13.749 -19.821 4.747 1.00 59.78 62 ALA A O 1
ATOM 447 N N . LEU A 1 63 ? -13.675 -20.790 6.770 1.00 55.69 63 LEU A N 1
ATOM 448 C CA . LEU A 1 63 ? -13.458 -22.126 6.224 1.00 55.69 63 LEU A CA 1
ATOM 449 C C . LEU A 1 63 ? -14.758 -22.576 5.558 1.00 55.69 63 LEU A C 1
ATOM 451 O O . LEU A 1 63 ? -15.803 -22.604 6.213 1.00 55.69 63 LEU A O 1
ATOM 455 N N . ASN A 1 64 ? -14.702 -22.917 4.270 1.00 55.84 64 ASN A N 1
ATOM 456 C CA . ASN A 1 64 ? -15.859 -23.445 3.558 1.00 55.84 64 ASN A CA 1
ATOM 457 C C . ASN A 1 64 ? -16.094 -24.911 3.943 1.00 55.84 64 ASN A C 1
ATOM 459 O O . ASN A 1 64 ? -15.793 -25.831 3.190 1.00 55.84 64 ASN A O 1
ATOM 463 N N . LEU A 1 65 ? -16.630 -25.126 5.145 1.00 57.00 65 LEU A N 1
ATOM 464 C CA . LEU A 1 65 ? -16.933 -26.466 5.646 1.00 57.00 65 LEU A CA 1
ATOM 465 C C . LEU A 1 65 ? -18.158 -27.089 4.952 1.00 57.00 65 LEU A C 1
ATOM 467 O O . LEU A 1 65 ? -18.327 -28.299 5.004 1.00 57.00 65 LEU A O 1
ATOM 471 N N . HIS A 1 66 ? -18.992 -26.290 4.275 1.00 53.50 66 HIS A N 1
ATOM 472 C CA . HIS A 1 66 ? -20.178 -26.773 3.554 1.00 53.50 66 HIS A CA 1
ATOM 473 C C . HIS A 1 66 ? -19.841 -27.565 2.286 1.00 53.50 66 HIS A C 1
ATOM 475 O O . HIS A 1 66 ? -20.665 -28.357 1.836 1.00 53.50 66 HIS A O 1
ATOM 481 N N . ALA A 1 67 ? -18.642 -27.377 1.727 1.00 52.72 67 ALA A N 1
ATOM 482 C CA . ALA A 1 67 ? -18.135 -28.202 0.633 1.00 52.72 67 ALA A CA 1
ATOM 483 C C . ALA A 1 67 ? -17.792 -29.638 1.078 1.00 52.72 67 ALA A C 1
ATOM 485 O O . ALA A 1 67 ? -17.610 -30.506 0.229 1.00 52.72 67 ALA A O 1
ATOM 486 N N . PHE A 1 68 ? -17.727 -29.898 2.390 1.00 54.59 68 PHE A N 1
ATOM 487 C CA . PHE A 1 68 ? -17.420 -31.210 2.945 1.00 54.59 68 PHE A CA 1
ATOM 488 C C . PHE A 1 68 ? -18.727 -31.912 3.342 1.00 54.59 68 PHE A C 1
ATOM 490 O O . PHE A 1 68 ? -19.403 -31.468 4.278 1.00 54.59 68 PHE A O 1
ATOM 497 N N . PRO A 1 69 ? -19.134 -32.989 2.645 1.00 55.41 69 PRO A N 1
ATOM 498 C CA . PRO A 1 69 ? -20.353 -33.709 2.984 1.00 55.41 69 PRO A CA 1
ATOM 499 C C . PRO A 1 69 ? -20.235 -34.303 4.392 1.00 55.41 69 PRO A C 1
ATOM 501 O O . PRO A 1 69 ? -19.341 -35.091 4.681 1.00 55.41 69 PRO A O 1
ATOM 504 N N . ALA A 1 70 ? -21.178 -33.966 5.275 1.00 57.09 70 ALA A N 1
ATOM 505 C CA . ALA A 1 70 ? -21.178 -34.416 6.672 1.00 57.09 70 ALA A CA 1
ATOM 506 C C . ALA A 1 70 ? -21.341 -35.943 6.843 1.00 57.09 70 ALA A C 1
ATOM 508 O O . ALA A 1 70 ? -21.280 -36.448 7.962 1.00 57.09 70 ALA A O 1
ATOM 509 N N . HIS A 1 71 ? -21.606 -36.668 5.754 1.00 55.66 71 HIS A N 1
ATOM 510 C CA . HIS A 1 71 ? -22.003 -38.077 5.753 1.00 55.66 71 HIS A CA 1
ATOM 511 C C . HIS A 1 71 ? -20.944 -39.005 5.147 1.00 55.66 71 HIS A C 1
ATOM 513 O O . HIS A 1 71 ? -21.134 -40.216 5.192 1.00 55.66 71 HIS A O 1
ATOM 519 N N . ASP A 1 72 ? -19.856 -38.460 4.594 1.00 52.41 72 ASP A N 1
ATOM 520 C CA . ASP A 1 72 ? -18.788 -39.256 3.989 1.00 52.41 72 ASP A CA 1
ATOM 521 C C . ASP A 1 72 ? -17.416 -38.720 4.435 1.00 52.41 72 ASP A C 1
ATOM 523 O O . ASP A 1 72 ? -16.832 -37.853 3.784 1.00 52.41 72 ASP A O 1
ATOM 527 N N . PRO A 1 73 ? -16.908 -39.165 5.599 1.00 49.19 73 PRO A N 1
ATOM 528 C CA . PRO A 1 73 ? -15.634 -38.720 6.152 1.00 49.19 73 PRO A CA 1
ATOM 529 C C . PRO A 1 73 ? -14.442 -39.419 5.473 1.00 49.19 73 PRO A C 1
ATOM 531 O O . PRO A 1 73 ? -13.453 -39.737 6.136 1.00 49.19 73 PRO A O 1
ATOM 534 N N . MET A 1 74 ? -14.521 -39.708 4.171 1.00 48.00 74 MET A N 1
ATOM 535 C CA . MET A 1 74 ? -13.360 -40.173 3.423 1.00 48.00 74 MET A CA 1
ATOM 536 C C . MET A 1 74 ? -12.465 -38.982 3.099 1.00 48.00 74 MET A C 1
ATOM 538 O O . MET A 1 74 ? -12.794 -38.122 2.290 1.00 48.00 74 MET A O 1
ATOM 542 N N . TRP A 1 75 ? -11.318 -38.940 3.770 1.00 47.44 75 TRP A N 1
ATOM 543 C CA . TRP A 1 75 ? -10.239 -38.014 3.460 1.00 47.44 75 TRP A CA 1
ATOM 544 C C . TRP A 1 75 ? -9.690 -38.327 2.058 1.00 47.44 75 TRP A C 1
ATOM 546 O O . TRP A 1 75 ? -9.069 -39.369 1.852 1.00 47.44 75 TRP A O 1
ATOM 556 N N . ASP A 1 76 ? -9.952 -37.441 1.096 1.00 49.34 76 ASP A N 1
ATOM 557 C CA . ASP A 1 76 ? -9.320 -37.434 -0.227 1.00 49.34 76 ASP A CA 1
ATOM 558 C C . ASP A 1 76 ? -8.099 -36.498 -0.183 1.00 49.34 76 ASP A C 1
ATOM 560 O O . ASP A 1 76 ? -8.187 -35.381 0.319 1.00 49.34 76 ASP A O 1
ATOM 564 N N . GLY A 1 77 ? -6.949 -36.924 -0.714 1.00 48.44 77 GLY A N 1
ATOM 565 C CA . GLY A 1 77 ? -5.730 -36.105 -0.765 1.00 48.44 77 GLY A CA 1
ATOM 566 C C . GLY A 1 77 ? -5.875 -34.827 -1.607 1.00 48.44 77 GLY A C 1
ATOM 567 O O . GLY A 1 77 ? -5.069 -33.910 -1.483 1.00 48.44 77 GLY A O 1
ATOM 568 N N . ALA A 1 78 ? -6.923 -34.717 -2.432 1.00 45.25 78 ALA A N 1
ATOM 569 C CA . ALA A 1 78 ? -7.295 -33.464 -3.094 1.00 45.25 78 ALA A CA 1
ATOM 570 C C . ALA A 1 78 ? -7.916 -32.418 -2.137 1.00 45.25 78 ALA A C 1
ATOM 572 O O . ALA A 1 78 ? -8.054 -31.254 -2.511 1.00 45.25 78 ALA A O 1
ATOM 573 N N . TRP A 1 79 ? -8.289 -32.809 -0.911 1.00 45.66 79 TRP A N 1
ATOM 574 C CA . TRP A 1 79 ? -8.935 -31.965 0.107 1.00 45.66 79 TRP A CA 1
ATOM 575 C C . TRP A 1 79 ? -7.943 -31.259 1.045 1.00 45.66 79 TRP A C 1
ATOM 577 O O . TRP A 1 79 ? -8.358 -30.566 1.976 1.00 45.66 79 TRP A O 1
ATOM 587 N N . ASP A 1 80 ? -6.637 -31.380 0.790 1.00 42.25 80 ASP A N 1
ATOM 588 C CA . ASP A 1 80 ? -5.573 -30.767 1.602 1.00 42.25 80 ASP A CA 1
ATOM 589 C C . ASP A 1 80 ? -5.568 -29.225 1.577 1.00 42.25 80 ASP A C 1
ATOM 591 O O . ASP A 1 80 ? -4.810 -28.584 2.309 1.00 42.25 80 ASP A O 1
ATOM 595 N N . VAL A 1 81 ? -6.450 -28.602 0.791 1.00 43.53 81 VAL A N 1
ATOM 596 C CA . VAL A 1 81 ? -6.688 -27.160 0.825 1.00 43.53 81 VAL A CA 1
ATOM 597 C C . VAL A 1 81 ? -8.162 -26.913 1.130 1.00 43.53 81 VAL A C 1
ATOM 599 O O . VAL A 1 81 ? -8.984 -26.742 0.236 1.00 43.53 81 VAL A O 1
ATOM 602 N N . ALA A 1 82 ? -8.512 -26.859 2.417 1.00 43.41 82 ALA A N 1
ATOM 603 C CA . ALA A 1 82 ? -9.726 -26.161 2.820 1.00 43.41 82 ALA A CA 1
ATOM 604 C C . ALA A 1 82 ? -9.552 -24.687 2.427 1.00 43.41 82 ALA A C 1
ATOM 606 O O . ALA A 1 82 ? -8.892 -23.918 3.131 1.00 43.41 82 ALA A O 1
ATOM 607 N N . GLU A 1 83 ? -10.081 -24.307 1.264 1.00 46.44 83 GLU A N 1
ATOM 608 C CA . GLU A 1 83 ? -9.990 -22.934 0.788 1.00 46.44 83 GLU A CA 1
ATOM 609 C C . GLU A 1 83 ? -10.740 -22.022 1.761 1.00 46.44 83 GLU A C 1
ATOM 611 O O . GLU A 1 83 ? -11.932 -22.184 2.051 1.00 46.44 83 GLU A O 1
ATOM 616 N N . ALA A 1 84 ? -10.004 -21.069 2.322 1.00 47.78 84 ALA A N 1
ATOM 617 C CA . ALA A 1 84 ? -10.572 -20.027 3.148 1.00 47.78 84 ALA A CA 1
ATOM 618 C C . ALA A 1 84 ? -11.251 -19.025 2.202 1.00 47.78 84 ALA A C 1
ATOM 620 O O . ALA A 1 84 ? -10.593 -18.172 1.611 1.00 47.78 84 ALA A O 1
ATOM 621 N N . VAL A 1 85 ? -12.563 -19.163 2.018 1.00 50.59 85 VAL A N 1
ATOM 622 C CA . VAL A 1 85 ? -13.355 -18.295 1.136 1.00 50.59 85 VAL A CA 1
ATOM 623 C C . VAL A 1 85 ? -13.664 -16.990 1.880 1.00 50.59 85 VAL A C 1
ATOM 625 O O . VAL A 1 85 ? -13.851 -17.022 3.105 1.00 50.59 85 VAL A O 1
ATOM 628 N N . PRO A 1 86 ? -13.734 -15.831 1.201 1.00 52.59 86 PRO A N 1
ATOM 629 C CA . PRO A 1 86 ? -14.197 -14.599 1.824 1.00 52.59 86 PRO A CA 1
ATOM 630 C C . PRO A 1 86 ? -15.555 -14.806 2.505 1.00 52.59 86 PRO A C 1
ATOM 632 O O . PRO A 1 86 ? -16.513 -15.301 1.910 1.00 52.59 86 PRO A O 1
ATOM 635 N N . ALA A 1 87 ? -15.644 -14.440 3.780 1.00 52.88 87 ALA A N 1
ATOM 636 C CA . ALA A 1 87 ? -16.875 -14.510 4.542 1.00 52.88 87 ALA A CA 1
ATOM 637 C C . ALA A 1 87 ? -17.873 -13.488 3.968 1.00 52.88 87 ALA A C 1
ATOM 639 O O . ALA A 1 87 ? -17.631 -12.272 3.975 1.00 52.88 87 ALA A O 1
ATOM 640 N N . GLY A 1 88 ? -19.011 -13.986 3.474 1.00 49.19 88 GLY A N 1
ATOM 641 C CA . GLY A 1 88 ? -20.152 -13.157 3.087 1.00 49.19 88 GLY A CA 1
ATOM 642 C C . GLY A 1 88 ? -20.634 -12.267 4.246 1.00 49.19 88 GLY A C 1
ATOM 643 O O . GLY A 1 88 ? -20.257 -12.488 5.403 1.00 49.19 88 GLY A O 1
ATOM 644 N N . PRO A 1 89 ? -21.440 -11.223 3.970 1.00 44.25 89 PRO A N 1
ATOM 645 C CA . PRO A 1 89 ? -22.051 -10.439 5.041 1.00 44.25 89 PRO A CA 1
ATOM 646 C C . PRO A 1 89 ? -22.838 -11.380 5.966 1.00 44.25 89 PRO A C 1
ATOM 648 O O . PRO A 1 89 ? -23.512 -12.300 5.500 1.00 44.25 89 PRO A O 1
ATOM 651 N N . ALA A 1 90 ? -22.702 -11.184 7.279 1.00 40.44 90 ALA A N 1
ATOM 652 C CA . ALA A 1 90 ? -23.340 -12.026 8.284 1.00 40.44 90 ALA A CA 1
ATOM 653 C C . ALA A 1 90 ? -24.855 -12.115 8.012 1.00 40.44 90 ALA A C 1
ATOM 655 O O . ALA A 1 90 ? -25.570 -11.137 8.205 1.00 40.44 90 ALA A O 1
ATOM 656 N N . GLY A 1 91 ? -25.324 -13.268 7.522 1.00 41.31 91 GLY A N 1
ATOM 657 C CA . GLY A 1 91 ? -26.743 -13.526 7.250 1.00 41.31 91 GLY A CA 1
ATOM 658 C C . GLY A 1 91 ? -27.079 -14.125 5.881 1.00 41.31 91 GLY A C 1
ATOM 659 O O . GLY A 1 91 ? -28.161 -14.685 5.744 1.00 41.31 91 GLY A O 1
ATOM 660 N N . THR A 1 92 ? -26.192 -14.089 4.881 1.00 37.78 92 THR A N 1
ATOM 661 C CA . THR A 1 92 ? -26.466 -14.731 3.579 1.00 37.78 92 THR A CA 1
ATOM 662 C C . THR A 1 92 ? -25.735 -16.065 3.475 1.00 37.78 92 THR A C 1
ATOM 664 O O . THR A 1 92 ? -24.573 -16.114 3.081 1.00 37.78 92 THR A O 1
ATOM 667 N N . ALA A 1 93 ? -26.423 -17.153 3.825 1.00 33.44 93 ALA A N 1
ATOM 668 C CA . ALA A 1 93 ? -25.960 -18.532 3.635 1.00 33.44 93 ALA A CA 1
ATOM 669 C C . ALA A 1 93 ? -26.024 -18.998 2.163 1.00 33.44 93 ALA A C 1
ATOM 671 O O . ALA A 1 93 ? -25.954 -20.194 1.900 1.00 33.44 93 ALA A O 1
ATOM 672 N N . ASP A 1 94 ? -26.190 -18.072 1.212 1.00 38.53 94 ASP A N 1
ATOM 673 C CA . ASP A 1 94 ? -26.315 -18.393 -0.205 1.00 38.53 94 ASP A CA 1
ATOM 674 C C . ASP A 1 94 ? -24.964 -18.211 -0.928 1.00 38.53 94 ASP A C 1
ATOM 676 O O . ASP A 1 94 ? -24.541 -17.074 -1.176 1.00 38.53 94 ASP A O 1
ATOM 680 N N . PRO A 1 95 ? -24.260 -19.302 -1.282 1.0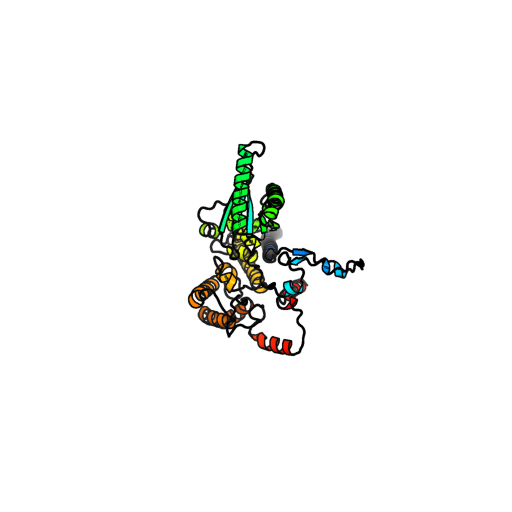0 36.91 95 PRO A N 1
ATOM 681 C CA . PRO A 1 95 ? -23.024 -19.235 -2.058 1.00 36.91 95 PRO A CA 1
ATOM 682 C C . PRO A 1 95 ? -23.217 -18.606 -3.450 1.00 36.91 95 PRO A C 1
ATOM 684 O O . PRO A 1 95 ? -22.255 -18.073 -4.005 1.00 36.91 95 PRO A O 1
ATOM 687 N N . ALA A 1 96 ? -24.441 -18.576 -4.000 1.00 35.94 96 ALA A N 1
ATOM 688 C CA . ALA A 1 96 ? -24.729 -17.874 -5.252 1.00 35.94 96 ALA A CA 1
ATOM 689 C C . ALA A 1 96 ? -24.715 -16.343 -5.083 1.00 35.94 96 ALA A C 1
ATOM 691 O O . ALA A 1 96 ? -24.276 -15.637 -5.991 1.00 35.94 96 ALA A O 1
ATOM 692 N N . ALA A 1 97 ? -25.100 -15.833 -3.906 1.00 33.66 97 ALA A N 1
ATOM 693 C CA . ALA A 1 97 ? -25.025 -14.409 -3.578 1.00 33.66 97 ALA A CA 1
ATOM 694 C C . ALA A 1 97 ? -23.572 -13.938 -3.374 1.00 33.66 97 ALA A C 1
ATOM 696 O O . ALA A 1 97 ? -23.229 -12.810 -3.732 1.00 33.66 97 ALA A O 1
ATOM 697 N N . ILE A 1 98 ? -22.700 -14.820 -2.863 1.00 36.34 98 ILE A N 1
ATOM 698 C CA . ILE A 1 98 ? -21.250 -14.587 -2.725 1.00 36.34 98 ILE A CA 1
ATOM 699 C C . ILE A 1 98 ? -20.583 -14.454 -4.106 1.00 36.34 98 ILE A C 1
ATOM 701 O O . ILE A 1 98 ? -19.720 -13.598 -4.283 1.00 36.34 98 ILE A O 1
ATOM 705 N N . ALA A 1 99 ? -21.035 -15.220 -5.106 1.00 32.09 99 ALA A N 1
ATOM 706 C CA . ALA A 1 99 ? -20.541 -15.149 -6.486 1.00 32.09 99 ALA A CA 1
ATOM 707 C C . ALA A 1 99 ? -21.016 -13.909 -7.276 1.00 32.09 99 ALA A C 1
ATOM 709 O O . ALA A 1 99 ? -20.418 -13.571 -8.297 1.00 32.09 99 ALA A O 1
ATOM 710 N N . THR A 1 100 ? -22.082 -13.235 -6.830 1.00 30.50 100 THR A N 1
ATOM 711 C CA . THR A 1 100 ? -22.581 -11.973 -7.416 1.00 30.50 100 THR A CA 1
ATOM 712 C C . THR A 1 100 ? -22.066 -10.717 -6.714 1.00 30.50 100 THR A C 1
ATOM 714 O O . THR A 1 100 ? -22.356 -9.608 -7.158 1.00 30.50 100 THR A O 1
ATOM 717 N N . LEU A 1 101 ? -21.303 -10.864 -5.632 1.00 35.88 101 LEU A N 1
ATOM 718 C CA . LEU A 1 101 ? -20.666 -9.743 -4.948 1.00 35.88 101 LEU A CA 1
ATOM 719 C C . LEU A 1 101 ? -19.297 -9.471 -5.592 1.00 35.88 101 LEU A C 1
ATOM 721 O O . LEU A 1 101 ? -18.601 -10.424 -5.944 1.00 35.88 101 LEU A O 1
ATOM 725 N N . PRO A 1 102 ? -18.898 -8.200 -5.781 1.00 33.66 102 PRO A N 1
ATOM 726 C CA . PRO A 1 102 ? -17.686 -7.845 -6.509 1.00 33.66 102 PRO A CA 1
ATOM 727 C C . PRO A 1 102 ? -16.454 -8.339 -5.738 1.00 33.66 102 PRO A C 1
ATOM 729 O O . PRO A 1 102 ? -15.929 -7.679 -4.851 1.00 33.66 102 PRO A O 1
ATOM 732 N N . SER A 1 103 ? -16.017 -9.550 -6.076 1.00 34.78 103 SER A N 1
ATOM 733 C CA . SER A 1 103 ? -14.828 -10.231 -5.549 1.00 34.78 103 SER A CA 1
ATOM 734 C C . SER A 1 103 ? -13.650 -10.161 -6.535 1.00 34.78 103 SER A C 1
ATOM 736 O O . SER A 1 103 ? -12.641 -10.835 -6.358 1.00 34.78 103 SER A O 1
ATOM 738 N N . ALA A 1 104 ? -13.751 -9.337 -7.582 1.00 33.06 104 ALA A N 1
ATOM 739 C CA . ALA A 1 104 ? -12.633 -8.996 -8.474 1.00 33.06 104 ALA A CA 1
ATOM 740 C C . ALA A 1 104 ? -11.933 -7.680 -8.066 1.00 33.06 104 ALA A C 1
ATOM 742 O O . ALA A 1 104 ? -10.932 -7.262 -8.662 1.00 33.06 104 ALA A O 1
ATOM 743 N N . THR A 1 105 ? -12.488 -7.007 -7.057 1.00 40.38 105 THR A N 1
ATOM 744 C CA . THR A 1 105 ? -12.152 -5.655 -6.626 1.00 40.38 105 THR A CA 1
ATOM 745 C C . THR A 1 105 ? -11.463 -5.749 -5.273 1.00 40.38 105 THR A C 1
ATOM 747 O O . THR A 1 105 ? -12.126 -5.850 -4.246 1.00 40.38 105 THR A O 1
ATOM 750 N N . GLY A 1 106 ? -10.132 -5.722 -5.253 1.00 40.69 106 GLY A N 1
ATOM 751 C CA . GLY A 1 106 ? -9.327 -5.736 -4.026 1.00 40.69 106 GLY A CA 1
ATOM 752 C C . GLY A 1 106 ? -9.502 -4.511 -3.113 1.00 40.69 106 GLY A C 1
ATOM 753 O O . GLY A 1 106 ? -8.528 -4.050 -2.541 1.00 40.69 106 GLY A O 1
ATOM 754 N N . VAL A 1 107 ? -10.702 -3.951 -2.978 1.00 42.59 107 VAL A N 1
ATOM 755 C CA . VAL A 1 107 ? -11.116 -3.093 -1.870 1.00 42.59 107 VAL A CA 1
ATOM 756 C C . VAL A 1 107 ? -12.617 -3.317 -1.683 1.00 42.59 107 VAL A C 1
ATOM 758 O O . VAL A 1 107 ? -13.441 -2.651 -2.306 1.00 42.59 107 VAL A O 1
ATOM 761 N N . ARG A 1 108 ? -13.008 -4.239 -0.797 1.00 51.03 108 ARG A N 1
ATOM 762 C CA . ARG A 1 108 ? -14.338 -4.137 -0.188 1.00 51.03 108 ARG A CA 1
ATOM 763 C C . ARG A 1 108 ? -14.305 -2.836 0.607 1.00 51.03 108 ARG A C 1
ATOM 765 O O . ARG A 1 108 ? -13.531 -2.724 1.556 1.00 51.03 108 ARG A O 1
ATOM 772 N N . ALA A 1 109 ? -15.051 -1.838 0.148 1.00 62.22 109 ALA A N 1
ATOM 773 C CA . ALA A 1 109 ? -14.999 -0.470 0.639 1.00 62.22 109 ALA A CA 1
ATOM 774 C C . ALA A 1 109 ? -15.512 -0.364 2.089 1.00 62.22 109 ALA A C 1
ATOM 776 O O . ALA A 1 109 ? -16.622 0.097 2.335 1.00 62.22 109 ALA A O 1
ATOM 777 N N . VAL A 1 110 ? -14.715 -0.814 3.061 1.00 75.88 110 VAL A N 1
ATOM 778 C CA . VAL A 1 110 ? -15.074 -0.810 4.481 1.00 75.88 110 VAL A CA 1
ATOM 779 C C . VAL A 1 110 ? -14.018 -0.053 5.286 1.00 75.88 110 VAL A C 1
ATOM 781 O O . VAL A 1 110 ? -12.818 -0.196 5.021 1.00 75.88 110 VAL A O 1
ATOM 784 N N . PRO A 1 111 ? -14.431 0.755 6.279 1.00 90.00 111 PRO A N 1
ATOM 785 C CA . PRO A 1 111 ? -13.495 1.378 7.194 1.00 90.00 111 PRO A CA 1
ATOM 786 C C . PRO A 1 111 ? -12.623 0.341 7.904 1.00 90.00 111 PRO A C 1
ATOM 788 O O . PRO A 1 111 ? -13.070 -0.759 8.248 1.00 90.00 111 PRO A O 1
ATOM 791 N N . VAL A 1 112 ? -11.371 0.708 8.149 1.00 93.69 112 VAL A N 1
ATOM 792 C CA . VAL A 1 112 ? -10.412 -0.119 8.883 1.00 93.69 112 VAL A CA 1
ATOM 793 C C . VAL A 1 112 ? -9.855 0.673 10.049 1.00 93.69 112 VAL A C 1
ATOM 795 O O . VAL A 1 112 ? -9.522 1.850 9.925 1.00 93.69 112 VAL A O 1
ATOM 798 N N . CYS A 1 113 ? -9.735 0.012 11.194 1.00 97.25 113 CYS A N 1
ATOM 799 C CA . CYS A 1 113 ? -9.093 0.569 12.370 1.00 97.25 113 CYS A CA 1
ATOM 800 C C . CYS A 1 113 ? -7.682 -0.006 12.503 1.00 97.25 113 CYS A C 1
ATOM 802 O O . CYS A 1 113 ? -7.492 -1.218 12.497 1.00 97.25 113 CYS A O 1
ATOM 804 N N . GLY A 1 114 ? -6.679 0.850 12.638 1.00 97.50 114 GLY A N 1
ATOM 805 C CA . GLY A 1 114 ? -5.339 0.457 13.046 1.00 97.50 114 GLY A CA 1
ATOM 806 C C . GLY A 1 114 ? -5.133 0.751 14.525 1.00 97.50 114 GLY A C 1
ATOM 807 O O . GLY A 1 114 ? -5.583 1.780 15.025 1.00 97.50 114 GLY A O 1
ATOM 808 N N . ALA A 1 115 ? -4.432 -0.141 15.217 1.00 97.62 115 ALA A N 1
ATOM 809 C CA . ALA A 1 115 ? -4.115 -0.027 16.632 1.00 97.62 115 ALA A CA 1
ATOM 810 C C . ALA A 1 115 ? -2.614 -0.235 16.867 1.00 97.62 115 ALA A C 1
ATOM 812 O O . ALA A 1 115 ? -2.010 -1.178 16.356 1.00 97.62 115 ALA A O 1
ATOM 813 N N . VAL A 1 116 ? -2.002 0.634 17.668 1.00 96.44 116 VAL A N 1
ATOM 814 C CA . VAL A 1 116 ? -0.585 0.556 18.051 1.00 96.44 116 VAL A CA 1
ATOM 815 C C . VAL A 1 116 ? -0.470 0.732 19.551 1.00 96.44 116 VAL A C 1
ATOM 817 O O . VAL A 1 116 ? -0.878 1.763 20.083 1.00 96.44 116 VAL A O 1
ATOM 820 N N . ARG A 1 117 ? 0.154 -0.228 20.236 1.00 94.62 117 ARG A N 1
ATOM 821 C CA . ARG A 1 117 ? 0.488 -0.079 21.655 1.00 94.62 117 ARG A CA 1
ATOM 822 C C . ARG A 1 117 ? 1.918 0.415 21.826 1.00 94.62 117 ARG A C 1
ATOM 824 O O . ARG A 1 117 ? 2.866 -0.229 21.380 1.00 94.62 117 ARG A O 1
ATOM 831 N N . ALA A 1 118 ? 2.063 1.569 22.465 1.00 91.81 118 ALA A N 1
ATOM 832 C CA . ALA A 1 118 ? 3.350 2.141 22.824 1.00 91.81 118 ALA A CA 1
ATOM 833 C C . ALA A 1 118 ? 3.920 1.480 24.087 1.00 91.81 118 ALA A C 1
ATOM 835 O O . ALA A 1 118 ? 3.191 0.912 24.903 1.00 91.81 118 ALA A O 1
ATOM 836 N N . ALA A 1 119 ? 5.233 1.618 24.283 1.00 87.06 119 ALA A N 1
ATOM 837 C CA . ALA A 1 119 ? 5.921 1.130 25.480 1.00 87.06 119 ALA A CA 1
ATOM 838 C C . ALA A 1 119 ? 5.425 1.802 26.776 1.00 87.06 119 ALA A C 1
ATOM 840 O O . ALA A 1 119 ? 5.521 1.213 27.845 1.00 87.06 119 ALA A O 1
ATOM 841 N N . SER A 1 120 ? 4.832 2.998 26.680 1.00 87.31 120 SER A N 1
ATOM 842 C CA . SER A 1 120 ? 4.203 3.695 27.809 1.00 87.31 120 SER A CA 1
ATOM 843 C C . SER A 1 120 ? 2.910 3.041 28.314 1.00 87.31 120 SER A C 1
ATOM 845 O O . SER A 1 120 ? 2.297 3.554 29.243 1.00 87.31 120 SER A O 1
ATOM 847 N N . GLY A 1 121 ? 2.449 1.956 27.683 1.00 86.06 121 GLY A N 1
ATOM 848 C CA . GLY A 1 121 ? 1.191 1.286 28.019 1.00 86.06 121 GLY A CA 1
ATOM 849 C C . GLY A 1 121 ? -0.037 1.880 27.325 1.00 86.06 121 GLY A C 1
ATOM 850 O O . GLY A 1 121 ? -1.101 1.271 27.368 1.00 86.06 121 GLY A O 1
ATOM 851 N N . ALA A 1 122 ? 0.104 3.013 26.628 1.00 93.00 122 ALA A N 1
ATOM 852 C CA . ALA A 1 122 ? -0.973 3.608 25.844 1.00 93.00 122 ALA A CA 1
ATOM 853 C C . ALA A 1 122 ? -1.157 2.907 24.487 1.00 93.00 122 ALA A C 1
ATOM 855 O O . ALA A 1 122 ? -0.191 2.670 23.759 1.00 93.00 122 ALA A O 1
ATOM 856 N N . THR A 1 123 ? -2.405 2.632 24.127 1.00 96.06 123 THR A N 1
ATOM 857 C CA . THR A 1 123 ? -2.838 2.170 22.810 1.00 96.06 123 THR A CA 1
ATOM 858 C C . THR A 1 123 ? -3.428 3.338 22.031 1.00 96.06 123 THR A C 1
ATOM 860 O O . THR A 1 123 ? -4.285 4.063 22.529 1.00 96.06 123 THR A O 1
ATOM 863 N N . TYR A 1 124 ? -2.951 3.522 20.809 1.00 97.00 124 TYR A N 1
ATOM 864 C CA . TYR A 1 124 ? -3.385 4.560 19.887 1.00 97.00 124 TYR A CA 1
ATOM 865 C C . TYR A 1 124 ? -4.170 3.918 18.757 1.00 97.00 124 TYR A C 1
ATOM 867 O O . TYR A 1 124 ? -3.713 2.929 18.180 1.00 97.00 124 TYR A O 1
ATOM 875 N N . PHE A 1 125 ? -5.317 4.501 18.436 1.00 97.94 125 PHE A N 1
ATOM 876 C CA . PHE A 1 125 ? -6.190 4.042 17.370 1.00 97.94 125 PHE A CA 1
ATOM 877 C C . PHE A 1 125 ? -6.306 5.100 16.288 1.00 97.94 125 PHE A C 1
ATOM 879 O O . PHE A 1 125 ? -6.295 6.302 16.565 1.00 97.94 125 PHE A O 1
ATOM 886 N N . ALA A 1 126 ? -6.460 4.636 15.057 1.00 97.69 126 ALA A N 1
ATOM 887 C CA . ALA A 1 126 ? -6.782 5.469 13.916 1.00 97.69 126 ALA A CA 1
ATOM 888 C C . ALA A 1 126 ? -7.730 4.700 13.003 1.00 97.69 126 ALA A C 1
ATOM 890 O O . ALA A 1 126 ? -7.449 3.555 12.650 1.00 97.69 126 ALA A O 1
ATOM 891 N N . ILE A 1 127 ? -8.834 5.327 12.614 1.00 96.94 127 ILE A N 1
ATOM 892 C CA . ILE A 1 127 ? -9.805 4.736 11.699 1.00 96.94 127 ILE A CA 1
ATOM 893 C C . ILE A 1 127 ? -9.751 5.484 10.386 1.00 96.94 127 ILE A C 1
ATOM 895 O O . ILE A 1 127 ? -9.902 6.708 10.345 1.00 96.94 127 ILE A O 1
ATOM 899 N N . VAL A 1 128 ? -9.536 4.724 9.324 1.00 94.06 128 VAL A N 1
ATOM 900 C CA . VAL A 1 128 ? -9.573 5.214 7.955 1.00 94.06 128 VAL A CA 1
ATOM 901 C C . VAL A 1 128 ? -10.844 4.725 7.283 1.00 94.06 128 VAL A C 1
ATOM 903 O O . VAL A 1 128 ? -11.317 3.621 7.557 1.00 94.06 128 VAL A O 1
ATOM 906 N N . ASP A 1 129 ? -11.418 5.569 6.439 1.00 89.94 129 ASP A N 1
ATOM 907 C CA . ASP A 1 129 ? -12.561 5.210 5.608 1.00 89.94 129 ASP A CA 1
ATOM 908 C C . ASP A 1 129 ? -12.136 4.272 4.461 1.00 89.94 129 ASP A C 1
ATOM 910 O O . ASP A 1 129 ? -10.953 3.937 4.343 1.00 89.94 129 ASP A O 1
ATOM 914 N N . PRO A 1 130 ? -13.066 3.828 3.604 1.00 84.00 130 PRO A N 1
ATOM 915 C CA . PRO A 1 130 ? -12.740 2.963 2.474 1.00 84.00 130 PRO A CA 1
ATOM 916 C C . PRO A 1 130 ? -11.710 3.517 1.484 1.00 84.00 130 PRO A C 1
ATOM 918 O O . PRO A 1 130 ? -11.094 2.745 0.757 1.00 84.00 130 PRO A O 1
ATOM 921 N N . LEU A 1 131 ? -11.528 4.839 1.446 1.00 82.38 131 LEU A N 1
ATOM 922 C CA . LEU A 1 131 ? -10.587 5.527 0.561 1.00 82.38 131 LEU A CA 1
ATOM 923 C C . LEU A 1 131 ? -9.211 5.720 1.224 1.00 82.38 131 LEU A C 1
ATOM 925 O O . LEU A 1 131 ? -8.298 6.302 0.636 1.00 82.38 131 LEU A O 1
ATOM 929 N N . GLY A 1 132 ? -9.045 5.251 2.465 1.00 85.69 132 GLY A N 1
ATOM 930 C CA . GLY A 1 132 ? -7.830 5.434 3.250 1.00 85.69 132 GLY A CA 1
ATOM 931 C C . GLY A 1 132 ? -7.707 6.827 3.884 1.00 85.69 132 GLY A C 1
ATOM 932 O O . GLY A 1 132 ? -6.643 7.170 4.422 1.00 85.69 132 GLY A O 1
ATOM 933 N N . THR A 1 133 ? -8.762 7.646 3.857 1.00 89.69 133 THR A N 1
ATOM 934 C CA . THR A 1 133 ? -8.798 8.952 4.523 1.00 89.69 133 THR A CA 1
ATOM 935 C C . THR A 1 133 ? -9.027 8.765 6.018 1.00 89.69 133 THR A C 1
ATOM 937 O O . THR A 1 133 ? -9.934 8.053 6.444 1.00 89.69 133 THR A O 1
ATOM 940 N N . LEU A 1 134 ? -8.213 9.427 6.841 1.00 94.19 134 LEU A N 1
ATOM 941 C CA . LEU A 1 134 ? -8.340 9.372 8.296 1.00 94.19 134 LEU A CA 1
ATOM 942 C C . LEU A 1 134 ? -9.630 10.075 8.749 1.00 94.19 134 LEU A C 1
ATOM 944 O O . LEU A 1 134 ? -9.831 11.245 8.430 1.00 94.19 134 LEU A O 1
ATOM 948 N N . LYS A 1 135 ? -10.482 9.378 9.510 1.00 95.25 135 LYS A N 1
ATOM 949 C CA . LYS A 1 135 ? -11.747 9.919 10.043 1.00 95.25 135 LYS A CA 1
ATOM 950 C C . LYS A 1 135 ? -11.723 10.165 11.540 1.00 95.25 135 LYS A C 1
ATOM 952 O O . LYS A 1 135 ? -12.310 11.137 11.999 1.00 95.25 135 LYS A O 1
ATOM 957 N N . ALA A 1 136 ? -11.072 9.287 12.299 1.00 95.81 136 ALA A N 1
ATOM 958 C CA . ALA A 1 136 ? -11.050 9.378 13.752 1.00 95.81 136 ALA A CA 1
ATOM 959 C C . ALA A 1 136 ? -9.746 8.836 14.333 1.00 95.81 136 ALA A C 1
ATOM 961 O O . ALA A 1 136 ? -9.124 7.930 13.773 1.00 95.81 136 ALA A O 1
ATOM 962 N N . THR A 1 137 ? -9.373 9.366 15.492 1.00 96.62 137 THR A N 1
ATOM 963 C CA . THR A 1 137 ? -8.277 8.871 16.326 1.00 96.62 137 THR A CA 1
ATOM 964 C C . THR A 1 137 ? -8.725 8.845 17.776 1.00 96.62 137 THR A C 1
ATOM 966 O O . THR A 1 137 ? -9.409 9.771 18.204 1.00 96.62 137 THR A O 1
ATOM 969 N N . CYS A 1 138 ? -8.302 7.845 18.541 1.00 95.06 138 CYS A N 1
ATOM 970 C CA . CYS A 1 138 ? -8.513 7.825 19.987 1.00 95.06 138 CYS A CA 1
ATOM 971 C C . CYS A 1 138 ? -7.324 7.186 20.710 1.00 95.06 138 CYS A C 1
ATOM 973 O O . CYS A 1 138 ? -6.451 6.558 20.097 1.00 95.06 138 CYS A O 1
ATOM 975 N N . LYS A 1 139 ? -7.272 7.377 22.030 1.00 94.94 139 LYS A N 1
ATOM 976 C CA . LYS A 1 139 ? -6.175 6.915 22.882 1.00 94.94 139 LYS A CA 1
ATOM 977 C C . LYS A 1 139 ? -6.725 6.203 24.113 1.00 94.94 139 LYS A C 1
ATOM 979 O O . LYS A 1 139 ? -7.460 6.786 24.897 1.00 94.94 139 LYS A O 1
ATOM 984 N N . TRP A 1 140 ? -6.268 4.977 24.327 1.00 93.62 140 TRP A N 1
ATOM 985 C CA . TRP A 1 140 ? -6.587 4.158 25.493 1.00 93.62 140 TRP A CA 1
ATOM 986 C C . TRP A 1 140 ? -5.333 3.990 26.343 1.00 93.62 140 TRP A C 1
ATOM 988 O O . TRP A 1 140 ? -4.293 3.580 25.835 1.00 93.62 140 TRP A O 1
ATOM 998 N N . VAL A 1 141 ? -5.388 4.325 27.628 1.00 92.44 141 VAL A N 1
ATOM 999 C CA . VAL A 1 141 ? -4.254 4.186 28.553 1.00 92.44 141 VAL A CA 1
ATOM 1000 C C . VAL A 1 141 ? -4.564 3.107 29.583 1.00 92.44 141 VAL A C 1
ATOM 1002 O O . VAL A 1 141 ? -5.711 2.954 29.980 1.00 92.44 141 VAL A O 1
ATOM 1005 N N . ASP A 1 142 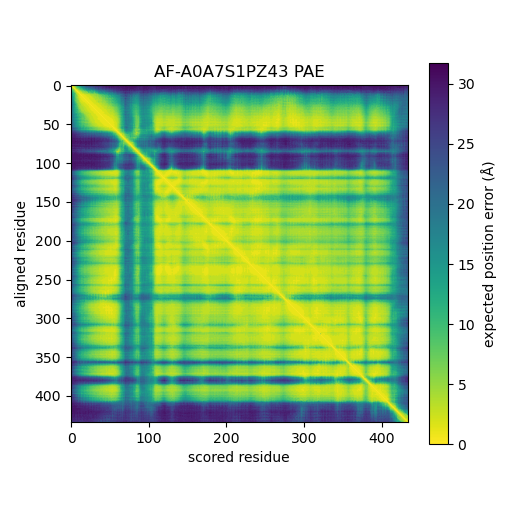? -3.552 2.368 30.036 1.00 86.69 142 ASP A N 1
ATOM 1006 C CA . ASP A 1 142 ? -3.728 1.451 31.163 1.00 86.69 142 ASP A CA 1
ATOM 1007 C C . ASP A 1 142 ? -4.233 2.215 32.398 1.00 86.69 142 ASP A C 1
ATOM 1009 O O . ASP A 1 142 ? -3.555 3.101 32.919 1.00 86.69 142 ASP A O 1
ATOM 1013 N N . CYS A 1 143 ? -5.428 1.861 32.866 1.00 84.12 143 CYS A N 1
ATOM 1014 C CA . CYS A 1 143 ? -6.015 2.404 34.085 1.00 84.12 143 CYS A CA 1
ATOM 1015 C C . CYS A 1 143 ? -5.856 1.406 35.238 1.00 84.12 143 CYS A C 1
ATOM 1017 O O . CYS A 1 143 ? -5.958 0.192 35.046 1.00 84.12 143 CYS A O 1
ATOM 1019 N N . ALA A 1 144 ? -5.649 1.909 36.455 1.00 83.19 144 ALA A N 1
ATOM 1020 C CA . ALA A 1 144 ? -5.663 1.090 37.663 1.00 83.19 144 ALA A CA 1
ATOM 1021 C C . ALA A 1 144 ? -7.112 0.713 38.017 1.00 83.19 144 ALA A C 1
ATOM 1023 O O . ALA A 1 144 ? -7.719 1.321 38.886 1.00 83.19 144 ALA A O 1
ATOM 1024 N N . VAL A 1 145 ? -7.681 -0.284 37.332 1.00 82.94 145 VAL A N 1
ATOM 1025 C CA . VAL A 1 145 ? -9.109 -0.670 37.444 1.00 82.94 145 VAL A CA 1
ATOM 1026 C C . VAL A 1 145 ? -9.522 -1.080 38.870 1.00 82.94 145 VAL A C 1
ATOM 1028 O O . VAL A 1 145 ? -10.705 -1.134 39.180 1.00 82.94 145 VAL A O 1
ATOM 1031 N N . ALA A 1 146 ? -8.554 -1.345 39.753 1.00 86.19 146 ALA A N 1
ATOM 1032 C CA . ALA A 1 146 ? -8.797 -1.605 41.169 1.00 86.19 146 ALA A CA 1
ATOM 1033 C C . ALA A 1 146 ? -9.256 -0.363 41.961 1.00 86.19 146 ALA A C 1
ATOM 1035 O O . ALA A 1 146 ? -9.820 -0.521 43.039 1.00 86.19 146 ALA A O 1
ATOM 1036 N N . THR A 1 147 ? -9.017 0.854 41.462 1.00 90.69 147 THR A N 1
ATOM 1037 C CA . THR A 1 147 ? -9.511 2.094 42.078 1.00 90.69 147 THR A CA 1
ATOM 1038 C C . THR A 1 147 ? -10.784 2.566 41.379 1.00 90.69 147 THR A C 1
ATOM 1040 O O . THR A 1 147 ? -10.947 2.361 40.176 1.00 90.69 147 THR A O 1
ATOM 1043 N N . GLU A 1 148 ? -11.688 3.230 42.106 1.00 90.00 148 GLU A N 1
ATOM 1044 C CA . GLU A 1 148 ? -12.924 3.768 41.514 1.00 90.00 148 GLU A CA 1
ATOM 1045 C C . GLU A 1 148 ? -12.631 4.778 40.397 1.00 90.00 148 GLU A C 1
ATOM 1047 O O . GLU A 1 148 ? -13.227 4.709 39.322 1.00 90.00 148 GLU A O 1
ATOM 1052 N N . GLU A 1 149 ? -11.651 5.660 40.608 1.00 88.94 149 GLU A N 1
ATOM 1053 C CA . GLU A 1 149 ? -11.197 6.623 39.600 1.00 88.94 149 GLU A CA 1
ATOM 1054 C C . GLU A 1 149 ? -10.635 5.928 38.354 1.00 88.94 149 GLU A C 1
ATOM 1056 O O . GLU A 1 149 ? -10.947 6.311 37.224 1.00 88.94 149 GLU A O 1
ATOM 1061 N N . GLY A 1 150 ? -9.837 4.872 38.540 1.00 89.12 150 GLY A N 1
ATOM 1062 C CA . GLY A 1 150 ? -9.278 4.092 37.442 1.00 89.12 150 GLY A CA 1
ATOM 1063 C C . GLY A 1 150 ? -10.349 3.318 36.676 1.00 89.12 150 GLY A C 1
ATOM 1064 O O . GLY A 1 150 ? -10.311 3.275 35.447 1.00 89.12 150 GLY A O 1
ATOM 1065 N N . ALA A 1 151 ? -11.339 2.758 37.373 1.00 88.25 151 ALA A N 1
ATOM 1066 C CA . ALA A 1 151 ? -12.484 2.100 36.754 1.00 88.25 151 ALA A CA 1
ATOM 1067 C C . ALA A 1 151 ? -13.362 3.091 35.970 1.00 88.25 151 ALA A C 1
ATOM 1069 O O . ALA A 1 151 ? -13.779 2.790 34.850 1.00 88.25 151 ALA A O 1
ATOM 1070 N N . ALA A 1 152 ? -13.608 4.288 36.511 1.00 90.81 152 ALA A N 1
ATOM 1071 C CA . ALA A 1 152 ? -14.341 5.348 35.821 1.00 90.81 152 ALA A CA 1
ATOM 1072 C C . ALA A 1 152 ? -13.593 5.843 34.571 1.00 90.81 152 ALA A C 1
ATOM 1074 O O . ALA A 1 152 ? -14.198 6.000 33.508 1.00 90.81 152 ALA A O 1
ATOM 1075 N N . ALA A 1 153 ? -12.271 6.025 34.663 1.00 90.06 153 ALA A N 1
ATOM 1076 C CA . ALA A 1 153 ? -11.432 6.404 33.528 1.00 90.06 153 ALA A CA 1
ATOM 1077 C C . ALA A 1 153 ? -11.411 5.325 32.432 1.00 90.06 153 ALA A C 1
ATOM 1079 O O . ALA A 1 153 ? -11.539 5.662 31.254 1.00 90.06 153 ALA A O 1
ATOM 1080 N N . ALA A 1 154 ? -11.319 4.044 32.809 1.00 89.44 154 ALA A N 1
ATOM 1081 C CA . ALA A 1 154 ? -11.386 2.926 31.868 1.00 89.44 154 ALA A CA 1
ATOM 1082 C C . ALA A 1 154 ? -12.727 2.906 31.120 1.00 89.44 154 ALA A C 1
ATOM 1084 O O . ALA A 1 154 ? -12.741 2.862 29.892 1.00 89.44 154 ALA A O 1
ATOM 1085 N N . ARG A 1 155 ? -13.850 3.042 31.842 1.00 89.88 155 ARG A N 1
ATOM 1086 C CA . ARG A 1 155 ? -15.191 3.118 31.235 1.00 89.88 155 ARG A CA 1
ATOM 1087 C C . ARG A 1 155 ? -15.325 4.296 30.275 1.00 89.88 155 ARG A C 1
ATOM 1089 O O . ARG A 1 155 ? -15.902 4.141 29.207 1.00 89.88 155 ARG A O 1
ATOM 1096 N N . LYS A 1 156 ? -14.772 5.462 30.622 1.00 92.81 156 LYS A N 1
ATOM 1097 C CA . LYS A 1 156 ? -14.793 6.641 29.744 1.00 92.81 156 LYS A CA 1
ATOM 1098 C C . LYS A 1 156 ? -14.040 6.392 28.431 1.00 92.81 156 LYS A C 1
ATOM 1100 O O . LYS A 1 156 ? -14.525 6.790 27.378 1.00 92.81 156 LYS A O 1
ATOM 1105 N N . GLN A 1 157 ? -12.877 5.741 28.489 1.00 92.94 157 GLN A N 1
ATOM 1106 C CA . GLN A 1 157 ? -12.086 5.403 27.296 1.00 92.94 157 GLN A CA 1
ATOM 1107 C C . GLN A 1 157 ? -12.774 4.338 26.433 1.00 92.94 157 GLN A C 1
ATOM 1109 O O . GLN A 1 157 ? -12.767 4.441 25.206 1.00 92.94 157 GLN A O 1
ATOM 1114 N N . GLU A 1 158 ? -13.396 3.340 27.065 1.00 92.31 158 GLU A N 1
ATOM 1115 C CA . GLU A 1 158 ? -14.220 2.346 26.374 1.00 92.31 158 GLU A CA 1
ATOM 1116 C C . GLU A 1 158 ? -15.412 3.003 25.666 1.00 92.31 158 GLU A C 1
ATOM 1118 O O . GLU A 1 158 ? -15.642 2.714 24.496 1.00 92.31 158 GLU A O 1
ATOM 1123 N N . GLU A 1 159 ? -16.114 3.933 26.320 1.00 93.75 159 GLU A N 1
ATOM 1124 C CA . GLU A 1 159 ? -17.246 4.674 25.742 1.00 93.75 159 GLU A CA 1
ATOM 1125 C C . GLU A 1 159 ? -16.820 5.589 24.579 1.00 93.75 159 GLU A C 1
ATOM 1127 O O . GLU A 1 159 ? -17.528 5.714 23.576 1.00 93.75 159 GLU A O 1
ATOM 1132 N N . GLU A 1 160 ? -15.636 6.200 24.669 1.00 94.56 160 GLU A N 1
ATOM 1133 C CA . GLU A 1 160 ? -15.057 6.999 23.584 1.00 94.56 160 GLU A CA 1
ATOM 1134 C C . GLU A 1 160 ? -14.785 6.129 22.349 1.00 94.56 160 GLU A C 1
ATOM 1136 O O . GLU A 1 160 ? -15.238 6.451 21.246 1.00 94.56 160 GLU A O 1
ATOM 1141 N N . LEU A 1 161 ? -14.111 4.986 22.527 1.00 94.56 161 LEU A N 1
ATOM 1142 C CA . LEU A 1 161 ? -13.893 4.034 21.437 1.00 94.56 161 LEU A CA 1
ATOM 1143 C C . LEU A 1 161 ? -15.227 3.493 20.906 1.00 94.56 161 LEU A C 1
ATOM 1145 O O . LEU A 1 161 ? -15.398 3.381 19.694 1.00 94.56 161 LEU A O 1
ATOM 1149 N N . MET A 1 162 ? -16.190 3.217 21.785 1.00 94.50 162 MET A N 1
ATOM 1150 C CA . MET A 1 162 ? -17.518 2.733 21.422 1.00 94.50 162 MET A CA 1
ATOM 1151 C C . MET A 1 162 ? -18.271 3.720 20.530 1.00 94.50 162 MET A C 1
ATOM 1153 O O . MET A 1 162 ? -18.844 3.332 19.512 1.00 94.50 162 MET A O 1
ATOM 1157 N N . THR A 1 163 ? -18.218 5.006 20.871 1.00 94.75 163 THR A N 1
ATOM 1158 C CA . THR A 1 163 ? -18.824 6.089 20.088 1.00 94.75 163 THR A CA 1
ATOM 1159 C C . THR A 1 163 ? -18.239 6.137 18.681 1.00 94.75 163 THR A C 1
ATOM 1161 O O . THR A 1 163 ? -18.975 6.212 17.695 1.00 94.75 163 THR A O 1
ATOM 1164 N N . VAL A 1 164 ? -16.915 6.023 18.576 1.00 93.81 164 VAL A N 1
ATOM 1165 C CA . VAL A 1 164 ? -16.213 6.014 17.292 1.00 93.81 164 VAL A CA 1
ATOM 1166 C C . VAL A 1 164 ? -16.555 4.757 16.474 1.00 93.81 164 VAL A C 1
ATOM 1168 O O . VAL A 1 164 ? -16.826 4.856 15.276 1.00 93.81 164 VAL A O 1
ATOM 1171 N N . LEU A 1 165 ? -16.590 3.577 17.104 1.00 93.25 165 LEU A N 1
ATOM 1172 C CA . LEU A 1 165 ? -16.956 2.321 16.439 1.00 93.25 165 LEU A CA 1
ATOM 1173 C C . LEU A 1 165 ? -18.420 2.305 15.993 1.00 93.25 165 LEU A C 1
ATOM 1175 O O . LEU A 1 165 ? -18.709 1.762 14.933 1.00 93.25 165 LEU A O 1
ATOM 1179 N N . ARG A 1 166 ? -19.332 2.928 16.745 1.00 92.50 166 ARG A N 1
ATOM 1180 C CA . ARG A 1 166 ? -20.742 3.075 16.357 1.00 92.50 166 ARG A CA 1
ATOM 1181 C C . ARG A 1 166 ? -20.899 3.963 15.122 1.00 92.50 166 ARG A C 1
ATOM 1183 O O . ARG A 1 166 ? -21.735 3.675 14.276 1.00 92.50 166 ARG A O 1
ATOM 1190 N N . ALA A 1 167 ? -20.096 5.021 15.015 1.00 91.44 167 ALA A N 1
ATOM 1191 C CA . ALA A 1 167 ? -20.166 5.958 13.897 1.00 91.44 167 ALA A CA 1
ATOM 1192 C C . ALA A 1 167 ? -19.534 5.418 12.603 1.00 91.44 167 ALA A C 1
ATOM 1194 O O . ALA A 1 167 ? -20.001 5.751 11.517 1.00 91.44 167 ALA A O 1
ATOM 1195 N N . LEU A 1 168 ? -18.458 4.628 12.707 1.00 91.00 168 LEU A N 1
ATOM 1196 C CA . LEU A 1 168 ? -17.649 4.216 11.548 1.00 91.00 168 LEU A CA 1
ATOM 1197 C C . LEU A 1 168 ? -17.677 2.710 11.257 1.00 91.00 168 LEU A C 1
ATOM 1199 O O . LEU A 1 168 ? -17.297 2.315 10.161 1.00 91.00 168 LEU A O 1
ATOM 1203 N N . THR A 1 169 ? -18.077 1.876 12.219 1.00 89.12 169 THR A N 1
ATOM 1204 C CA . THR A 1 169 ? -18.260 0.416 12.088 1.00 89.12 169 THR A CA 1
ATOM 1205 C C . THR A 1 169 ? -17.190 -0.279 11.230 1.00 89.12 169 THR A C 1
ATOM 1207 O O . THR A 1 169 ? -17.510 -0.835 10.176 1.00 89.12 169 THR A O 1
ATOM 1210 N N . PRO A 1 170 ? -15.902 -0.232 11.625 1.00 91.00 170 PRO A N 1
ATOM 1211 C CA . PRO A 1 170 ? -14.842 -0.839 10.830 1.00 91.00 170 PRO A CA 1
ATOM 1212 C C . PRO A 1 170 ? -14.996 -2.363 10.764 1.00 91.00 170 PRO A C 1
ATOM 1214 O O . PRO A 1 170 ? -15.372 -2.992 11.751 1.00 91.00 170 PRO A O 1
ATOM 1217 N N . ALA A 1 171 ? -14.642 -2.975 9.631 1.00 86.62 171 ALA A N 1
ATOM 1218 C CA . ALA A 1 171 ? -14.694 -4.438 9.479 1.00 86.62 171 ALA A CA 1
ATOM 1219 C C . ALA A 1 171 ? -13.629 -5.159 10.318 1.00 86.62 171 ALA A C 1
ATOM 1221 O O . ALA A 1 171 ? -13.813 -6.303 10.743 1.00 86.62 171 ALA A O 1
ATOM 1222 N N . VAL A 1 172 ? -12.491 -4.497 10.530 1.00 91.81 172 VAL A N 1
ATOM 1223 C CA . VAL A 1 172 ? -11.323 -5.074 11.190 1.00 91.81 172 VAL A CA 1
ATOM 1224 C C . VAL A 1 172 ? -10.566 -4.021 11.994 1.00 91.81 172 VAL A C 1
ATOM 1226 O O . VAL A 1 172 ? -10.465 -2.854 11.600 1.00 91.81 172 VAL A O 1
ATOM 1229 N N . ILE A 1 173 ? -10.020 -4.460 13.126 1.00 95.69 173 ILE A N 1
ATOM 1230 C CA . ILE A 1 173 ? -9.022 -3.753 13.919 1.00 95.69 173 ILE A CA 1
ATOM 1231 C C . ILE A 1 173 ? -7.679 -4.477 13.764 1.00 95.69 173 ILE A C 1
ATOM 1233 O O . ILE A 1 173 ? -7.485 -5.591 14.257 1.00 95.69 173 ILE A O 1
ATOM 1237 N N . SER A 1 174 ? -6.738 -3.831 13.085 1.00 96.44 174 SER A N 1
ATOM 1238 C CA . SER A 1 174 ? -5.385 -4.329 12.843 1.00 96.44 174 SER A CA 1
ATOM 1239 C C . SER A 1 174 ? -4.418 -3.827 13.906 1.00 96.44 174 SER A C 1
ATOM 1241 O O . SER A 1 174 ? -4.116 -2.638 13.985 1.00 96.44 174 SER A O 1
ATOM 1243 N N . VAL A 1 175 ? -3.896 -4.742 14.717 1.00 96.50 175 VAL A N 1
ATOM 1244 C CA . VAL A 1 175 ? -2.959 -4.459 15.807 1.00 96.50 175 VAL A CA 1
ATOM 1245 C C . VAL A 1 175 ? -1.523 -4.605 15.314 1.00 96.50 175 VAL A C 1
ATOM 1247 O O . VAL A 1 175 ? -1.074 -5.698 14.961 1.00 96.50 175 VAL A O 1
ATOM 1250 N N . ALA A 1 176 ? -0.773 -3.508 15.326 1.00 95.69 176 ALA A N 1
ATOM 1251 C CA . ALA A 1 176 ? 0.629 -3.488 14.939 1.00 95.69 176 ALA A CA 1
ATOM 1252 C C . ALA A 1 176 ? 1.501 -4.265 15.934 1.00 95.69 176 ALA A C 1
ATOM 1254 O O . ALA A 1 176 ? 1.507 -3.979 17.135 1.00 95.69 176 ALA A O 1
ATOM 1255 N N . VAL A 1 177 ? 2.307 -5.200 15.430 1.00 93.12 177 VAL A N 1
ATOM 1256 C CA . VAL A 1 177 ? 3.216 -6.008 16.260 1.00 93.12 177 VAL A CA 1
ATOM 1257 C C . VAL A 1 177 ? 4.549 -5.283 16.471 1.00 93.12 177 VAL A C 1
ATOM 1259 O O . VAL A 1 177 ? 5.590 -5.698 15.975 1.00 93.12 177 VAL A O 1
ATOM 1262 N N . THR A 1 178 ? 4.527 -4.162 17.196 1.00 86.69 178 THR A N 1
ATOM 1263 C CA . THR A 1 178 ? 5.730 -3.355 17.501 1.00 86.69 178 THR A CA 1
ATOM 1264 C C . THR A 1 178 ? 6.548 -3.890 18.683 1.00 86.69 178 THR A C 1
ATOM 1266 O O . THR A 1 178 ? 7.666 -3.437 18.917 1.00 86.69 178 THR A O 1
ATOM 1269 N N . GLY A 1 179 ? 6.015 -4.853 19.441 1.00 83.81 179 GLY A N 1
ATOM 1270 C CA . GLY A 1 179 ? 6.684 -5.470 20.584 1.00 83.81 179 GLY A CA 1
ATOM 1271 C C . GLY A 1 179 ? 5.759 -6.398 21.372 1.00 83.81 179 GLY A C 1
ATOM 1272 O O . GLY A 1 179 ? 4.620 -6.648 20.977 1.00 83.81 179 GLY A O 1
ATOM 1273 N N . LYS A 1 180 ? 6.226 -6.877 22.533 1.00 85.56 180 LYS A N 1
ATOM 1274 C CA . LYS A 1 180 ? 5.492 -7.840 23.384 1.00 85.56 180 LYS A CA 1
ATOM 1275 C C . LYS A 1 180 ? 4.135 -7.316 23.882 1.00 85.56 180 LYS A C 1
ATOM 1277 O O . LYS A 1 180 ? 3.234 -8.098 24.167 1.00 85.56 180 LYS A O 1
ATOM 1282 N N . HIS A 1 181 ? 3.963 -5.996 23.959 1.00 86.06 181 HIS A N 1
ATOM 1283 C CA . HIS A 1 181 ? 2.709 -5.374 24.394 1.00 86.06 181 HIS A CA 1
ATOM 1284 C C . HIS A 1 181 ? 1.568 -5.509 23.372 1.00 86.06 181 HIS A C 1
ATOM 1286 O O . HIS A 1 181 ? 0.406 -5.350 23.748 1.00 86.06 181 HIS A O 1
ATOM 1292 N N . ALA A 1 182 ? 1.864 -5.845 22.110 1.00 87.62 182 ALA A N 1
ATOM 1293 C CA . ALA A 1 182 ? 0.845 -6.062 21.084 1.00 87.62 182 ALA A CA 1
ATOM 1294 C C . ALA A 1 182 ? -0.098 -7.222 21.444 1.00 87.62 182 ALA A C 1
ATOM 1296 O O . ALA A 1 182 ? -1.302 -7.109 21.234 1.00 87.62 182 ALA A O 1
ATOM 1297 N N . THR A 1 183 ? 0.414 -8.292 22.065 1.00 88.31 183 THR A N 1
ATOM 1298 C CA . THR A 1 183 ? -0.407 -9.434 22.502 1.00 88.31 183 THR A CA 1
ATOM 1299 C C . THR A 1 183 ? -1.429 -9.029 23.557 1.00 88.31 183 THR A C 1
ATOM 1301 O O . THR A 1 183 ? -2.585 -9.434 23.491 1.00 88.31 183 THR A O 1
ATOM 1304 N N . ARG A 1 184 ? -1.027 -8.180 24.511 1.00 87.50 184 ARG A N 1
ATOM 1305 C CA . ARG A 1 184 ? -1.943 -7.657 25.531 1.00 87.50 184 ARG A CA 1
ATOM 1306 C C . ARG A 1 184 ? -3.018 -6.774 24.900 1.00 87.50 184 ARG A C 1
ATOM 1308 O O . ARG A 1 184 ? -4.192 -6.990 25.159 1.00 87.50 184 ARG A O 1
ATOM 1315 N N . CYS A 1 185 ? -2.622 -5.852 24.019 1.00 90.31 185 CYS A N 1
ATOM 1316 C CA . CYS A 1 185 ? -3.554 -5.024 23.249 1.00 90.31 185 CYS A CA 1
ATOM 1317 C C . CYS A 1 185 ? -4.585 -5.869 22.487 1.00 90.31 185 CYS A C 1
ATOM 1319 O O . CYS A 1 185 ? -5.779 -5.596 22.554 1.00 90.31 185 CYS A O 1
ATOM 1321 N N . HIS A 1 186 ? -4.127 -6.922 21.809 1.00 91.56 186 HIS A N 1
ATOM 1322 C CA . HIS A 1 186 ? -4.984 -7.837 21.061 1.00 91.56 186 HIS A CA 1
ATOM 1323 C C . HIS A 1 186 ? -6.003 -8.539 21.965 1.00 91.56 186 HIS A C 1
ATOM 1325 O O . HIS A 1 186 ? -7.197 -8.513 21.669 1.00 91.56 186 HIS A O 1
ATOM 1331 N N . SER A 1 187 ? -5.562 -9.095 23.097 1.00 91.19 187 SER A N 1
ATOM 1332 C CA . SER A 1 187 ? -6.447 -9.734 24.080 1.00 91.19 187 SER A CA 1
ATOM 1333 C C . SER A 1 187 ? -7.458 -8.759 24.690 1.00 91.19 187 SER A C 1
ATOM 1335 O O . SER A 1 187 ? -8.644 -9.087 24.761 1.00 91.19 187 SER A O 1
ATOM 1337 N N . ASP A 1 188 ? -7.012 -7.561 25.080 1.00 91.50 188 ASP A N 1
ATOM 1338 C CA . ASP A 1 188 ? -7.863 -6.511 25.653 1.00 91.50 188 ASP A CA 1
ATOM 1339 C C . ASP A 1 188 ? -8.961 -6.100 24.657 1.00 91.50 188 ASP A C 1
ATOM 1341 O O . ASP A 1 188 ? -10.140 -6.053 25.011 1.00 91.50 188 ASP A O 1
ATOM 1345 N N . LEU A 1 189 ? -8.596 -5.893 23.385 1.00 93.69 189 LEU A N 1
ATOM 1346 C CA . LEU A 1 189 ? -9.538 -5.557 22.317 1.00 93.69 189 LEU A CA 1
ATOM 1347 C C . LEU A 1 189 ? -10.518 -6.690 22.034 1.00 93.69 189 LEU A C 1
ATOM 1349 O O . LEU A 1 189 ? -11.714 -6.444 21.919 1.00 93.69 189 LEU A O 1
ATOM 1353 N N . ARG A 1 190 ? -10.055 -7.942 21.963 1.00 94.00 190 ARG A N 1
ATOM 1354 C CA . ARG A 1 190 ? -10.957 -9.087 21.759 1.00 94.00 190 ARG A CA 1
ATOM 1355 C C . ARG A 1 190 ? -11.965 -9.232 22.888 1.00 94.00 190 ARG A C 1
ATOM 1357 O O . ARG A 1 190 ? -13.108 -9.602 22.623 1.00 94.00 190 ARG A O 1
ATOM 1364 N N . ARG A 1 191 ? -11.552 -8.955 24.125 1.00 93.25 191 ARG A N 1
ATOM 1365 C CA . ARG A 1 191 ? -12.449 -8.933 25.279 1.00 93.25 191 ARG A CA 1
ATOM 1366 C C . ARG A 1 191 ? -13.477 -7.809 25.144 1.00 93.25 191 ARG A C 1
ATOM 1368 O O . ARG A 1 191 ? -14.667 -8.097 25.148 1.00 93.25 191 ARG A O 1
ATOM 1375 N N . PHE A 1 192 ? -13.025 -6.575 24.920 1.00 93.88 192 PHE A N 1
ATOM 1376 C CA . PHE A 1 192 ? -13.892 -5.406 24.732 1.00 93.88 192 PHE A CA 1
ATOM 1377 C C . PHE A 1 192 ? -14.921 -5.610 23.609 1.00 93.88 192 PHE A C 1
ATOM 1379 O O . PHE A 1 192 ? -16.115 -5.395 23.806 1.00 93.88 192 PHE A O 1
ATOM 1386 N N . LEU A 1 193 ? -14.491 -6.110 22.448 1.00 93.25 193 LEU A N 1
ATOM 1387 C CA . LEU A 1 193 ? -15.395 -6.365 21.327 1.00 93.25 193 LEU A CA 1
ATOM 1388 C C . LEU A 1 193 ? -16.443 -7.433 21.649 1.00 93.25 193 LEU A C 1
ATOM 1390 O O . LEU A 1 193 ? -17.601 -7.293 21.267 1.00 93.25 193 LEU A O 1
ATOM 1394 N N . ARG A 1 194 ? -16.054 -8.495 22.362 1.00 93.75 194 ARG A N 1
ATOM 1395 C CA . ARG A 1 194 ? -16.962 -9.587 22.727 1.00 93.75 194 ARG A CA 1
ATOM 1396 C C . ARG A 1 194 ? -17.963 -9.180 23.804 1.00 93.75 194 ARG A C 1
ATOM 1398 O O . ARG A 1 194 ? -19.117 -9.582 23.722 1.00 93.75 194 ARG A O 1
ATOM 1405 N N . GLU A 1 195 ? -17.512 -8.444 24.812 1.00 93.81 195 GLU A N 1
ATOM 1406 C CA . GLU A 1 195 ? -18.293 -8.149 26.020 1.00 93.81 195 GLU A CA 1
ATOM 1407 C C . GLU A 1 195 ? -19.117 -6.863 25.905 1.00 93.81 195 GLU A C 1
ATOM 1409 O O . GLU A 1 195 ? -20.130 -6.733 26.587 1.00 93.81 195 GLU A O 1
ATOM 1414 N N . ARG A 1 196 ? -18.709 -5.919 25.047 1.00 92.75 196 ARG A N 1
ATOM 1415 C CA . ARG A 1 196 ? -19.364 -4.611 24.894 1.00 92.75 196 ARG A CA 1
ATOM 1416 C C . ARG A 1 196 ? -19.887 -4.393 23.483 1.00 92.75 196 ARG A C 1
ATOM 1418 O O . ARG A 1 196 ? -21.088 -4.249 23.290 1.00 92.75 196 ARG A O 1
ATOM 1425 N N . VAL A 1 197 ? -19.002 -4.437 22.487 1.00 92.00 197 VAL A N 1
ATOM 1426 C CA . VAL A 1 197 ? -19.352 -4.019 21.118 1.00 92.00 197 VAL A CA 1
ATOM 1427 C C . VAL A 1 197 ? -20.367 -4.952 20.466 1.00 92.00 197 VAL A C 1
ATOM 1429 O O . VAL A 1 197 ? -21.357 -4.484 19.910 1.00 92.00 197 VAL A O 1
ATOM 1432 N N . ARG A 1 198 ? -20.158 -6.269 20.552 1.00 91.00 198 ARG A N 1
ATOM 1433 C CA . ARG A 1 198 ? -21.059 -7.253 19.945 1.00 91.00 198 ARG A CA 1
ATOM 1434 C C . ARG A 1 198 ? -22.455 -7.250 20.588 1.00 91.00 198 ARG A C 1
ATOM 1436 O O . ARG A 1 198 ? -23.416 -7.231 19.823 1.00 91.00 198 ARG A O 1
ATOM 1443 N N . PRO A 1 199 ? -22.611 -7.250 21.928 1.00 93.12 199 PRO A N 1
ATOM 1444 C CA . PRO A 1 199 ? -23.929 -7.133 22.555 1.00 93.12 199 PRO A CA 1
ATOM 1445 C C . PRO A 1 199 ? -24.657 -5.828 22.224 1.00 93.12 199 PRO A C 1
ATOM 1447 O O . PRO A 1 199 ? -25.875 -5.836 22.093 1.00 93.12 199 PRO A O 1
ATOM 1450 N N . GLU A 1 200 ? -23.926 -4.720 22.092 1.00 91.00 200 GLU A N 1
ATOM 1451 C CA . GLU A 1 200 ? -24.528 -3.393 21.963 1.00 91.00 200 GLU A CA 1
ATOM 1452 C C . GLU A 1 200 ? -24.825 -2.980 20.513 1.00 91.00 200 GLU A C 1
ATOM 1454 O O . GLU A 1 200 ? -25.865 -2.386 20.245 1.00 91.00 200 GLU A O 1
ATOM 1459 N N . LEU A 1 201 ? -23.934 -3.292 19.566 1.00 88.50 201 LEU A N 1
ATOM 1460 C CA . LEU A 1 201 ? -24.097 -2.926 18.149 1.00 88.50 201 LEU A CA 1
ATOM 1461 C C . LEU A 1 201 ? -24.547 -4.085 17.264 1.00 88.50 201 LEU A C 1
ATOM 1463 O O . LEU A 1 201 ? -24.870 -3.864 16.101 1.00 88.50 201 LEU A O 1
ATOM 1467 N N . GLY A 1 202 ? -24.492 -5.326 17.754 1.00 85.44 202 GLY A N 1
ATOM 1468 C CA . GLY A 1 202 ? -24.777 -6.506 16.937 1.00 85.44 202 GLY A CA 1
ATOM 1469 C C . GLY A 1 202 ? -23.757 -6.765 15.820 1.00 85.44 202 GLY A C 1
ATOM 1470 O O . GLY A 1 202 ? -24.006 -7.606 14.959 1.00 85.44 202 GLY A O 1
ATOM 1471 N N . VAL A 1 203 ? -22.609 -6.076 15.819 1.00 82.12 203 VAL A N 1
ATOM 1472 C CA . VAL A 1 203 ? -21.543 -6.256 14.820 1.00 82.12 203 VAL A CA 1
ATOM 1473 C C . VAL A 1 203 ? -20.406 -7.115 15.362 1.00 82.12 203 VAL A C 1
ATOM 1475 O O . VAL A 1 203 ? -20.078 -7.075 16.549 1.00 82.12 203 VAL A O 1
ATOM 1478 N N . ASP A 1 204 ? -19.773 -7.876 14.473 1.00 84.00 204 ASP A N 1
ATOM 1479 C CA . ASP A 1 204 ? -18.606 -8.695 14.790 1.00 84.00 204 ASP A CA 1
ATOM 1480 C C . ASP A 1 204 ? -17.377 -8.179 14.033 1.00 84.00 204 ASP A C 1
ATOM 1482 O O . ASP A 1 204 ? -17.198 -8.449 12.844 1.00 84.00 204 ASP A O 1
ATOM 1486 N N . ILE A 1 205 ? -16.548 -7.410 14.740 1.00 87.31 205 ILE A N 1
ATOM 1487 C CA . ILE A 1 205 ? -15.332 -6.783 14.211 1.00 87.31 205 ILE A CA 1
ATOM 1488 C C . ILE A 1 205 ? -14.148 -7.724 14.448 1.00 87.31 205 ILE A C 1
ATOM 1490 O O . ILE A 1 205 ? -13.867 -8.116 15.583 1.00 87.31 205 ILE A O 1
ATOM 1494 N N . ALA A 1 206 ? -13.421 -8.079 13.387 1.00 88.81 206 ALA A N 1
ATOM 1495 C CA . ALA A 1 206 ? -12.244 -8.935 13.511 1.00 88.81 206 ALA A CA 1
ATOM 1496 C C . ALA A 1 206 ? -11.072 -8.181 14.166 1.00 88.81 206 ALA A C 1
ATOM 1498 O O . ALA A 1 206 ? -10.882 -6.992 13.923 1.00 88.81 206 ALA A O 1
ATOM 1499 N N . VAL A 1 207 ? -10.242 -8.875 14.953 1.00 91.75 207 VAL A N 1
ATOM 1500 C CA . VAL A 1 207 ? -8.977 -8.323 15.480 1.00 91.75 207 VAL A CA 1
ATOM 1501 C C . VAL A 1 207 ? -7.814 -9.156 14.977 1.00 91.75 207 VAL A C 1
ATOM 1503 O O . VAL A 1 207 ? -7.699 -10.339 15.315 1.00 91.75 207 VAL A O 1
ATOM 1506 N N . VAL A 1 208 ? -6.926 -8.537 14.206 1.00 92.12 208 VAL A N 1
ATOM 1507 C CA . VAL A 1 208 ? -5.812 -9.224 13.541 1.00 92.12 208 VAL A CA 1
ATOM 1508 C C . VAL A 1 208 ? -4.476 -8.604 13.903 1.00 92.12 208 VAL A C 1
ATOM 1510 O O . VAL A 1 208 ? -4.397 -7.435 14.270 1.00 92.12 208 VAL A O 1
ATOM 1513 N N . TYR A 1 209 ? -3.413 -9.395 13.812 1.00 93.25 209 TYR A N 1
ATOM 1514 C CA . TYR A 1 209 ? -2.058 -8.870 13.900 1.00 93.25 209 TYR A CA 1
ATOM 1515 C C . TYR A 1 209 ? -1.613 -8.331 12.547 1.00 93.25 209 TYR A C 1
ATOM 1517 O O . TYR A 1 209 ? -1.898 -8.925 11.512 1.00 93.25 209 TYR A O 1
ATOM 1525 N N . HIS A 1 210 ? -0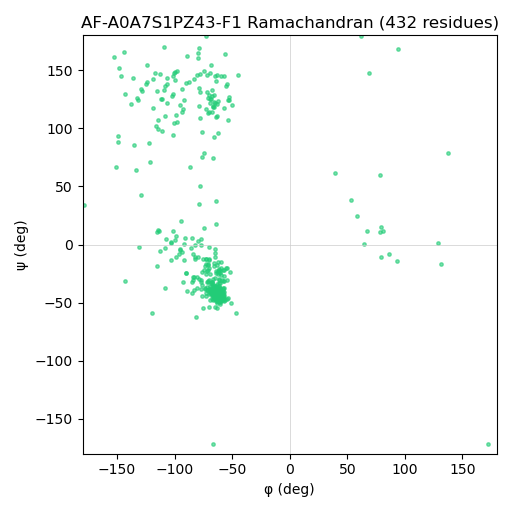.868 -7.232 12.571 1.00 92.50 210 HIS A N 1
ATOM 1526 C CA . HIS A 1 210 ? -0.313 -6.605 11.383 1.00 92.50 210 HIS A CA 1
ATOM 1527 C C . HIS A 1 210 ? 1.190 -6.373 11.553 1.00 92.50 210 HIS A C 1
ATOM 1529 O O . HIS A 1 210 ? 1.646 -5.831 12.568 1.00 92.50 210 HIS A O 1
ATOM 1535 N N . ALA A 1 211 ? 1.975 -6.752 10.542 1.00 91.44 211 ALA A N 1
ATOM 1536 C CA . ALA A 1 211 ? 3.411 -6.495 10.522 1.00 91.44 211 ALA A CA 1
ATOM 1537 C C . ALA A 1 211 ? 3.668 -4.975 10.459 1.00 91.44 211 ALA A C 1
ATOM 1539 O O . ALA A 1 211 ? 3.195 -4.311 9.536 1.00 91.44 211 ALA A O 1
ATOM 1540 N N . PRO A 1 212 ? 4.396 -4.373 11.413 1.00 90.38 212 PRO A N 1
ATOM 1541 C CA . PRO A 1 212 ? 4.501 -2.915 11.490 1.00 90.38 212 PRO A CA 1
ATOM 1542 C C . PRO A 1 212 ? 5.430 -2.319 10.426 1.00 90.38 212 PRO A C 1
ATOM 1544 O O . PRO A 1 212 ? 5.422 -1.112 10.236 1.00 90.38 212 PRO A O 1
ATOM 1547 N N . THR A 1 213 ? 6.218 -3.141 9.731 1.00 92.44 213 THR A N 1
ATOM 1548 C CA . THR A 1 213 ? 7.339 -2.738 8.873 1.00 92.44 213 THR A CA 1
ATOM 1549 C C . THR A 1 213 ? 7.021 -1.584 7.921 1.00 92.44 213 THR A C 1
ATOM 1551 O O . THR A 1 213 ? 7.649 -0.532 8.003 1.00 92.44 213 THR A O 1
ATOM 1554 N N . VAL A 1 214 ? 6.021 -1.753 7.053 1.00 95.06 214 VAL A N 1
ATOM 1555 C CA . VAL A 1 214 ? 5.624 -0.732 6.068 1.00 95.06 214 VAL A CA 1
ATOM 1556 C C . VAL A 1 214 ? 5.032 0.484 6.770 1.00 95.06 214 VAL A C 1
ATOM 1558 O O . VAL A 1 214 ? 5.402 1.617 6.475 1.00 95.06 214 VAL A O 1
ATOM 1561 N N . ALA A 1 215 ? 4.159 0.251 7.750 1.00 95.62 215 ALA A N 1
ATOM 1562 C CA . ALA A 1 215 ? 3.441 1.312 8.434 1.00 95.62 215 ALA A CA 1
ATOM 1563 C C . ALA A 1 215 ? 4.350 2.211 9.282 1.00 95.62 215 ALA A C 1
ATOM 1565 O O . ALA A 1 215 ? 4.156 3.422 9.315 1.00 95.62 215 ALA A O 1
ATOM 1566 N N . THR A 1 216 ? 5.358 1.648 9.948 1.00 95.56 216 THR A N 1
ATOM 1567 C CA . THR A 1 21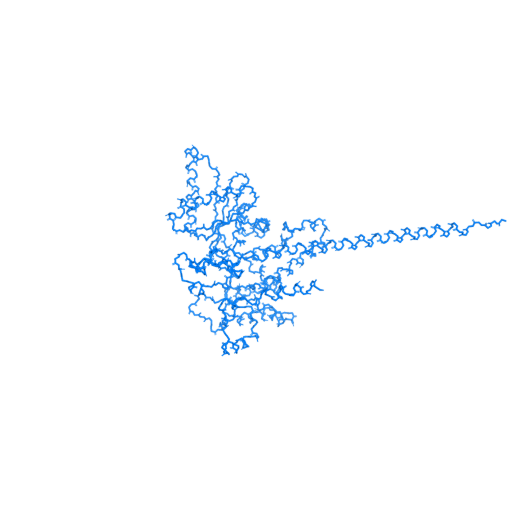6 ? 6.340 2.407 10.730 1.00 95.56 216 THR A CA 1
ATOM 1568 C C . THR A 1 216 ? 7.250 3.233 9.830 1.00 95.56 216 THR A C 1
ATOM 1570 O O . THR A 1 216 ? 7.499 4.396 10.143 1.00 95.56 216 THR A O 1
ATOM 1573 N N . THR A 1 217 ? 7.706 2.682 8.701 1.00 95.50 217 THR A N 1
ATOM 1574 C CA . THR A 1 217 ? 8.480 3.451 7.717 1.00 95.50 217 THR A CA 1
ATOM 1575 C C . THR A 1 217 ? 7.629 4.568 7.106 1.00 95.50 217 THR A C 1
ATOM 1577 O O . THR A 1 217 ? 8.069 5.715 7.063 1.00 95.50 217 THR A O 1
ATOM 1580 N N . ALA A 1 218 ? 6.380 4.277 6.727 1.00 94.69 218 ALA A N 1
ATOM 1581 C CA . ALA A 1 218 ? 5.454 5.265 6.176 1.00 94.69 218 ALA A CA 1
ATOM 1582 C C . ALA A 1 218 ? 5.149 6.391 7.171 1.00 94.69 218 ALA A C 1
ATOM 1584 O O . ALA A 1 218 ? 5.219 7.555 6.809 1.00 94.69 218 ALA A O 1
ATOM 1585 N N . ALA A 1 219 ? 4.884 6.078 8.440 1.00 95.50 219 ALA A N 1
ATOM 1586 C CA . ALA A 1 219 ? 4.535 7.069 9.461 1.00 95.50 219 ALA A CA 1
ATOM 1587 C C . ALA A 1 219 ? 5.642 8.097 9.767 1.00 95.50 219 ALA A C 1
ATOM 1589 O O . ALA A 1 219 ? 5.362 9.140 10.372 1.00 95.50 219 ALA A O 1
ATOM 1590 N N . ARG A 1 220 ? 6.888 7.795 9.384 1.00 93.94 220 ARG A N 1
ATOM 1591 C CA . ARG A 1 220 ? 8.063 8.667 9.529 1.00 93.94 220 ARG A CA 1
ATOM 1592 C C . ARG A 1 220 ? 8.386 9.461 8.264 1.00 93.94 220 ARG A C 1
ATOM 1594 O O . ARG A 1 220 ? 9.250 10.330 8.321 1.00 93.94 220 ARG A O 1
ATOM 1601 N N . SER A 1 221 ? 7.716 9.167 7.151 1.00 92.44 221 SER A N 1
ATOM 1602 C CA . SER A 1 221 ? 7.927 9.864 5.885 1.00 92.44 221 SER A CA 1
ATOM 1603 C C . SER A 1 221 ? 7.443 11.312 5.966 1.00 92.44 221 SER A C 1
ATOM 1605 O O . SER A 1 221 ? 6.533 11.651 6.736 1.00 92.44 221 SER A O 1
ATOM 1607 N N . ALA A 1 222 ? 8.024 12.177 5.134 1.00 89.88 222 ALA A N 1
ATOM 1608 C CA . ALA A 1 222 ? 7.579 13.566 5.040 1.00 89.88 222 ALA A CA 1
ATOM 1609 C C . ALA A 1 222 ? 6.130 13.643 4.524 1.00 89.88 222 ALA A C 1
ATOM 1611 O O . ALA A 1 222 ? 5.349 14.482 4.976 1.00 89.88 222 ALA A O 1
ATOM 1612 N N . GLY A 1 223 ? 5.749 12.714 3.638 1.00 87.19 223 GLY A N 1
ATOM 1613 C CA . GLY A 1 223 ? 4.385 12.595 3.124 1.00 87.19 223 GLY A CA 1
ATOM 1614 C C . GLY A 1 223 ? 3.359 12.307 4.222 1.00 87.19 223 GLY A C 1
ATOM 1615 O O . GLY A 1 223 ? 2.322 12.963 4.282 1.00 87.19 223 GLY A O 1
ATOM 1616 N N . ALA A 1 224 ? 3.651 11.391 5.152 1.00 90.00 224 ALA A N 1
ATOM 1617 C CA . ALA A 1 224 ? 2.738 11.099 6.257 1.00 90.00 224 ALA A CA 1
ATOM 1618 C C . ALA A 1 224 ? 2.606 12.270 7.240 1.00 90.00 224 ALA A C 1
ATOM 1620 O O . ALA A 1 224 ? 1.514 12.508 7.758 1.00 90.00 224 ALA A O 1
ATOM 1621 N N . ALA A 1 225 ? 3.690 13.011 7.485 1.00 90.75 225 ALA A N 1
ATOM 1622 C CA . ALA A 1 225 ? 3.650 14.219 8.307 1.00 90.75 225 ALA A CA 1
ATOM 1623 C C . ALA A 1 225 ? 2.797 15.329 7.664 1.00 90.75 225 ALA A C 1
ATOM 1625 O O . ALA A 1 225 ? 2.050 16.002 8.370 1.00 90.75 225 ALA A O 1
ATOM 1626 N N . ALA A 1 226 ? 2.863 15.476 6.336 1.00 90.06 226 ALA A N 1
ATOM 1627 C CA . ALA A 1 226 ? 2.053 16.437 5.588 1.00 90.06 226 ALA A CA 1
ATOM 1628 C C . ALA A 1 226 ? 0.566 16.045 5.522 1.00 90.06 226 ALA A C 1
ATOM 1630 O O . ALA A 1 226 ? -0.299 16.905 5.649 1.00 90.06 226 ALA A O 1
ATOM 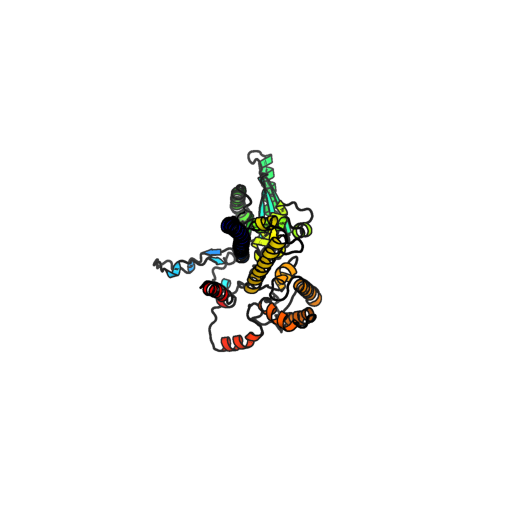1631 N N . LEU A 1 227 ? 0.259 14.751 5.362 1.00 88.31 227 LEU A N 1
ATOM 1632 C CA . LEU A 1 227 ? -1.119 14.244 5.302 1.00 88.31 227 LEU A CA 1
ATOM 1633 C C . LEU A 1 227 ? -1.836 14.255 6.658 1.00 88.31 227 LEU A C 1
ATOM 1635 O O . LEU A 1 227 ? -3.063 14.246 6.705 1.00 88.31 227 LEU A O 1
ATOM 1639 N N . MET A 1 228 ? -1.086 14.204 7.759 1.00 92.62 228 MET A N 1
ATOM 1640 C CA . MET A 1 228 ? -1.625 14.107 9.118 1.00 92.62 228 MET A CA 1
ATOM 1641 C C . MET A 1 228 ? -0.931 15.111 10.052 1.00 92.62 228 MET A C 1
ATOM 1643 O O . MET A 1 228 ? -0.227 14.703 10.989 1.00 92.62 228 MET A O 1
ATOM 1647 N N . PRO A 1 229 ? -1.097 16.425 9.800 1.00 91.12 229 PRO A N 1
ATOM 1648 C CA . PRO A 1 229 ? -0.447 17.457 10.593 1.00 91.12 229 PRO A CA 1
ATOM 1649 C C . PRO A 1 229 ? -0.950 17.419 12.042 1.00 91.12 229 PRO A C 1
ATOM 1651 O O . PRO A 1 229 ? -2.125 17.183 12.309 1.00 91.12 229 PRO A O 1
ATOM 1654 N N . GLY A 1 230 ? -0.044 17.628 12.998 1.00 91.00 230 GLY A N 1
ATOM 1655 C CA . GLY A 1 230 ? -0.374 17.675 14.429 1.00 91.00 230 GLY A CA 1
ATOM 1656 C C . GLY A 1 230 ? -0.555 16.316 15.118 1.00 91.00 230 GLY A C 1
ATOM 1657 O O . GLY A 1 230 ? -0.569 16.264 16.348 1.00 91.00 230 GLY A O 1
ATOM 1658 N N . LEU A 1 231 ? -0.622 15.202 14.380 1.00 95.00 231 LEU A N 1
ATOM 1659 C CA . LEU A 1 231 ? -0.627 13.876 15.002 1.00 95.00 231 LEU A CA 1
ATOM 1660 C C . LEU A 1 231 ? 0.763 13.499 15.521 1.00 95.00 231 LEU A C 1
ATOM 1662 O O . LEU A 1 231 ? 1.789 13.874 14.956 1.00 95.00 231 LEU A O 1
ATOM 1666 N N . ASN A 1 232 ? 0.811 12.706 16.591 1.00 94.25 232 ASN A N 1
ATOM 1667 C CA . ASN A 1 232 ? 2.059 12.093 17.051 1.00 94.25 232 ASN A CA 1
ATOM 1668 C C . ASN A 1 232 ? 2.429 10.864 16.191 1.00 94.25 232 ASN A C 1
ATOM 1670 O O . ASN A 1 232 ? 1.621 10.371 15.401 1.00 94.25 232 ASN A O 1
ATOM 1674 N N . GLU A 1 233 ? 3.653 10.349 16.355 1.00 94.56 233 GLU A N 1
ATOM 1675 C CA . GLU A 1 233 ? 4.136 9.194 15.581 1.00 94.56 233 GLU A CA 1
ATOM 1676 C C . GLU A 1 233 ? 3.235 7.962 15.748 1.00 94.56 233 GLU A C 1
ATOM 1678 O O . GLU A 1 233 ? 2.922 7.307 14.762 1.00 94.56 233 GLU A O 1
ATOM 1683 N N . HIS A 1 234 ? 2.749 7.664 16.957 1.00 95.81 234 HIS A N 1
ATOM 1684 C CA . HIS A 1 234 ? 1.930 6.472 17.196 1.00 95.81 234 HIS A CA 1
ATOM 1685 C C . HIS A 1 234 ? 0.570 6.509 16.488 1.00 95.81 234 HIS A C 1
ATOM 1687 O O . HIS A 1 234 ? 0.166 5.492 15.926 1.00 95.81 234 HIS A O 1
ATOM 1693 N N . HIS A 1 235 ? -0.105 7.662 16.450 1.00 96.88 235 HIS A N 1
ATOM 1694 C CA . HIS A 1 235 ? -1.332 7.825 15.664 1.00 96.88 235 HIS A CA 1
ATOM 1695 C C . HIS A 1 235 ? -1.058 7.693 14.162 1.00 96.88 235 HIS A C 1
ATOM 1697 O O . HIS A 1 235 ? -1.836 7.054 13.457 1.00 96.88 235 HIS A O 1
ATOM 1703 N N . ARG A 1 236 ? 0.071 8.227 13.668 1.00 97.00 236 ARG A N 1
ATOM 1704 C CA . ARG A 1 236 ? 0.468 8.033 12.265 1.00 97.00 236 ARG A CA 1
ATOM 1705 C C . ARG A 1 236 ? 0.745 6.565 11.950 1.00 97.00 236 ARG A C 1
ATOM 1707 O O . ARG A 1 236 ? 0.276 6.084 10.926 1.00 97.00 236 ARG A O 1
ATOM 1714 N N . ILE A 1 237 ? 1.439 5.835 12.831 1.00 97.00 237 ILE A N 1
ATOM 1715 C CA . ILE A 1 237 ? 1.657 4.390 12.654 1.00 97.00 237 ILE A CA 1
ATOM 1716 C C . ILE A 1 237 ? 0.308 3.668 12.618 1.00 97.00 237 ILE A C 1
ATOM 1718 O O . ILE A 1 237 ? 0.094 2.868 11.715 1.00 97.00 237 ILE A O 1
ATOM 1722 N N . ALA A 1 238 ? -0.614 3.970 13.538 1.00 97.50 238 ALA A N 1
ATOM 1723 C CA . ALA A 1 238 ? -1.947 3.370 13.544 1.00 97.50 238 ALA A CA 1
ATOM 1724 C C . ALA A 1 238 ? -2.696 3.635 12.223 1.00 97.50 238 ALA A C 1
ATOM 1726 O O . ALA A 1 238 ? -3.229 2.705 11.622 1.00 97.50 238 ALA A O 1
ATOM 1727 N N . ALA A 1 239 ? -2.661 4.865 11.704 1.00 96.94 239 ALA A N 1
ATOM 1728 C CA . ALA A 1 239 ? -3.293 5.197 10.426 1.00 96.94 239 ALA A CA 1
ATOM 1729 C C . ALA A 1 239 ? -2.641 4.448 9.251 1.00 96.94 239 ALA A C 1
ATOM 1731 O O . ALA A 1 239 ? -3.331 3.897 8.393 1.00 96.94 239 ALA A O 1
ATOM 1732 N N . CYS A 1 240 ? -1.309 4.366 9.225 1.00 96.38 240 CYS A N 1
ATOM 1733 C CA . CYS A 1 240 ? -0.577 3.627 8.200 1.00 96.38 240 CYS A CA 1
ATOM 1734 C C . CYS A 1 240 ? -0.805 2.108 8.288 1.00 96.38 240 CYS A C 1
ATOM 1736 O O . CYS A 1 240 ? -0.824 1.452 7.250 1.00 96.38 240 CYS A O 1
ATOM 1738 N N . VAL A 1 241 ? -1.015 1.542 9.482 1.00 96.88 241 VAL A N 1
ATOM 1739 C CA . VAL A 1 241 ? -1.416 0.134 9.671 1.00 96.88 241 VAL A CA 1
ATOM 1740 C C . VAL A 1 241 ? -2.788 -0.105 9.058 1.00 96.88 241 VAL A C 1
ATOM 1742 O O . VAL A 1 241 ? -2.971 -1.081 8.333 1.00 96.88 241 VAL A O 1
ATOM 1745 N N . ALA A 1 242 ? -3.731 0.805 9.299 1.00 95.44 242 ALA A N 1
ATOM 1746 C CA . ALA A 1 242 ? -5.071 0.706 8.745 1.00 95.44 242 ALA A CA 1
ATOM 1747 C C . ALA A 1 242 ? -5.046 0.750 7.205 1.00 95.44 242 ALA A C 1
ATOM 1749 O O . ALA A 1 242 ? -5.579 -0.144 6.552 1.00 95.44 242 ALA A O 1
ATOM 1750 N N . ARG A 1 243 ? -4.307 1.707 6.623 1.00 92.94 243 ARG A N 1
ATOM 1751 C CA . ARG A 1 243 ? -4.096 1.805 5.165 1.00 92.94 243 ARG A CA 1
ATOM 1752 C C . ARG A 1 243 ? -3.396 0.579 4.581 1.00 92.94 243 ARG A C 1
ATOM 1754 O O . ARG A 1 243 ? -3.805 0.086 3.540 1.00 92.94 243 ARG A O 1
ATOM 1761 N N . SER A 1 244 ? -2.365 0.071 5.259 1.00 93.12 244 SER A N 1
ATOM 1762 C CA . SER A 1 244 ? -1.639 -1.132 4.822 1.00 93.12 244 SER A CA 1
ATOM 1763 C C . SER A 1 244 ? -2.511 -2.382 4.891 1.00 93.12 244 SER A C 1
ATOM 1765 O O . SER A 1 244 ? -2.334 -3.278 4.084 1.00 93.12 244 SER A O 1
ATOM 1767 N N . THR A 1 245 ? -3.477 -2.431 5.810 1.00 92.25 245 THR A N 1
ATOM 1768 C CA . THR A 1 245 ? -4.466 -3.515 5.883 1.00 92.25 245 THR A CA 1
ATOM 1769 C C . THR A 1 245 ? -5.470 -3.431 4.728 1.00 92.25 245 THR A C 1
ATOM 1771 O O . THR A 1 245 ? -5.858 -4.462 4.187 1.00 92.25 245 THR A O 1
ATOM 1774 N N . GLN A 1 246 ? -5.892 -2.221 4.344 1.00 87.94 246 GLN A N 1
ATOM 1775 C CA . GLN A 1 246 ? -6.832 -2.007 3.235 1.00 87.94 246 GLN A CA 1
ATOM 1776 C C . GLN A 1 246 ? -6.199 -2.246 1.868 1.00 87.94 246 GLN A C 1
ATOM 1778 O O . GLN A 1 246 ? -6.806 -2.862 1.003 1.00 87.94 246 GLN A O 1
ATOM 1783 N N . SER A 1 247 ? -4.990 -1.733 1.654 1.00 87.44 247 SER A N 1
ATOM 1784 C CA . SER A 1 247 ? -4.282 -1.865 0.387 1.00 87.44 247 SER A CA 1
ATOM 1785 C C . SER A 1 247 ? -2.774 -1.906 0.643 1.00 87.44 247 SER A C 1
ATOM 1787 O O . SER A 1 247 ? -2.110 -0.861 0.631 1.00 87.44 247 SER A O 1
ATOM 1789 N N . PRO A 1 248 ? -2.205 -3.104 0.888 1.00 90.19 248 PRO A N 1
ATOM 1790 C CA . PRO A 1 248 ? -0.778 -3.250 1.165 1.00 90.19 248 PRO A CA 1
ATOM 1791 C C . PRO A 1 248 ? 0.095 -2.679 0.045 1.00 90.19 248 PRO A C 1
ATOM 1793 O O . PRO A 1 248 ? 1.053 -1.950 0.310 1.00 90.19 248 PRO A O 1
ATOM 1796 N N . LEU A 1 249 ? -0.271 -2.947 -1.214 1.00 90.94 249 LEU A N 1
ATOM 1797 C CA . LEU A 1 249 ? 0.480 -2.489 -2.379 1.00 90.94 249 LEU A CA 1
ATOM 1798 C C . LEU A 1 249 ? 0.454 -0.959 -2.523 1.00 90.94 249 LEU A C 1
ATOM 1800 O O . LEU A 1 249 ? 1.502 -0.358 -2.759 1.00 90.94 249 LEU A O 1
ATOM 1804 N N . ALA A 1 250 ? -0.696 -0.308 -2.310 1.00 89.88 250 ALA A N 1
ATOM 1805 C CA . ALA A 1 250 ? -0.784 1.155 -2.344 1.00 89.88 250 ALA A CA 1
ATOM 1806 C C . ALA A 1 250 ? -0.054 1.808 -1.155 1.00 89.88 250 ALA A C 1
ATOM 1808 O O . ALA A 1 250 ? 0.578 2.855 -1.309 1.00 89.88 250 ALA A O 1
ATOM 1809 N N . ALA A 1 251 ? -0.090 1.186 0.029 1.00 91.94 251 ALA A N 1
ATOM 1810 C CA . ALA A 1 251 ? 0.665 1.650 1.192 1.00 91.94 251 ALA A CA 1
ATOM 1811 C C . ALA A 1 251 ? 2.186 1.552 0.972 1.00 91.94 251 ALA A C 1
ATOM 1813 O O . ALA A 1 251 ? 2.922 2.464 1.347 1.00 91.94 251 ALA A O 1
ATOM 1814 N N . LEU A 1 252 ? 2.659 0.487 0.316 1.00 95.25 252 LEU A N 1
ATOM 1815 C CA . LEU A 1 252 ? 4.053 0.357 -0.120 1.00 95.25 252 LEU A CA 1
ATOM 1816 C C . LEU A 1 252 ? 4.423 1.404 -1.172 1.00 95.25 252 LEU A C 1
ATOM 1818 O O . LEU A 1 252 ? 5.489 2.010 -1.080 1.00 95.25 252 LEU A O 1
ATOM 1822 N N . ALA A 1 253 ? 3.549 1.644 -2.150 1.00 94.38 253 ALA A N 1
ATOM 1823 C CA . ALA A 1 253 ? 3.797 2.572 -3.247 1.00 94.38 253 ALA A CA 1
ATOM 1824 C C . ALA A 1 253 ? 4.043 4.017 -2.767 1.00 94.38 253 ALA A C 1
ATOM 1826 O O . ALA A 1 253 ? 4.890 4.721 -3.322 1.00 94.38 253 ALA A O 1
ATOM 1827 N N . GLN A 1 254 ? 3.394 4.432 -1.673 1.00 92.25 254 GLN A N 1
ATOM 1828 C CA . GLN A 1 254 ? 3.623 5.733 -1.021 1.00 92.25 254 GLN A CA 1
ATOM 1829 C C . GLN A 1 254 ? 5.071 5.927 -0.540 1.00 92.25 254 GLN A C 1
ATOM 1831 O O . GLN A 1 254 ? 5.549 7.058 -0.462 1.00 92.25 254 GLN A O 1
ATOM 1836 N N . LEU A 1 255 ? 5.808 4.847 -0.253 1.00 95.06 255 LEU A N 1
ATOM 1837 C CA . LEU A 1 255 ? 7.205 4.924 0.190 1.00 95.06 255 LEU A CA 1
ATOM 1838 C C . LEU A 1 255 ? 8.180 5.321 -0.929 1.00 95.06 255 LEU A C 1
ATOM 1840 O O . LEU A 1 255 ? 9.338 5.641 -0.655 1.00 95.06 255 LEU A O 1
ATOM 1844 N N . PHE A 1 256 ? 7.736 5.301 -2.185 1.00 94.44 256 PHE A N 1
ATOM 1845 C CA . PHE A 1 256 ? 8.547 5.661 -3.348 1.00 94.44 256 PHE A CA 1
ATOM 1846 C C . PHE A 1 256 ? 8.380 7.130 -3.761 1.00 94.44 256 PHE A C 1
ATOM 1848 O O . PHE A 1 256 ? 8.675 7.509 -4.894 1.00 94.44 256 PHE A O 1
ATOM 1855 N N . GLY A 1 257 ? 7.896 7.965 -2.840 1.00 87.19 257 GLY A N 1
ATOM 1856 C CA . GLY A 1 257 ? 7.781 9.403 -3.025 1.00 87.19 257 GLY A CA 1
ATOM 1857 C C . GLY A 1 257 ? 9.131 10.133 -3.140 1.00 87.19 257 GLY A C 1
ATOM 1858 O O . GLY A 1 257 ? 10.201 9.519 -3.221 1.00 87.19 257 GLY A O 1
ATOM 1859 N N . PRO A 1 258 ? 9.106 11.478 -3.139 1.00 85.50 258 PRO A N 1
ATOM 1860 C CA . PRO A 1 258 ? 10.306 12.309 -3.265 1.00 85.50 258 PRO A CA 1
ATOM 1861 C C . PRO A 1 258 ? 11.376 12.042 -2.196 1.00 85.50 258 PRO A C 1
ATOM 1863 O O . PRO A 1 258 ? 12.568 12.154 -2.482 1.00 85.50 258 PRO A O 1
ATOM 1866 N N . ASP A 1 259 ? 10.963 11.658 -0.986 1.00 87.44 259 ASP A N 1
ATOM 1867 C CA . ASP A 1 259 ? 11.846 11.323 0.136 1.00 87.44 259 ASP A CA 1
ATOM 1868 C C . ASP A 1 259 ? 12.446 9.909 0.045 1.00 87.44 259 ASP A C 1
ATOM 1870 O O . ASP A 1 259 ? 13.399 9.598 0.758 1.00 87.44 259 ASP A O 1
ATOM 1874 N N . ARG A 1 260 ? 11.960 9.071 -0.883 1.00 90.62 260 ARG A N 1
ATOM 1875 C CA . ARG A 1 260 ? 12.449 7.707 -1.134 1.00 90.62 260 ARG A CA 1
ATOM 1876 C C . ARG A 1 260 ? 12.491 6.841 0.132 1.00 90.62 260 ARG A C 1
ATOM 1878 O O . ARG A 1 260 ? 13.407 6.025 0.286 1.00 90.62 260 ARG A O 1
ATOM 1885 N N . ALA A 1 261 ? 11.487 6.986 1.000 1.00 92.75 261 ALA A N 1
ATOM 1886 C CA . ALA A 1 261 ? 11.361 6.271 2.273 1.00 92.75 261 ALA A CA 1
ATOM 1887 C C . ALA A 1 261 ? 11.432 4.734 2.143 1.00 92.75 261 ALA A C 1
ATOM 1889 O O . ALA A 1 261 ? 11.770 4.046 3.103 1.00 92.75 261 ALA A O 1
ATOM 1890 N N . ALA A 1 262 ? 11.193 4.160 0.956 1.00 93.69 262 ALA A N 1
ATOM 1891 C CA . ALA A 1 262 ? 11.338 2.721 0.710 1.00 93.69 262 ALA A CA 1
ATOM 1892 C C . ALA A 1 262 ? 12.755 2.199 1.027 1.00 93.69 262 ALA A C 1
ATOM 1894 O O . ALA A 1 262 ? 12.926 1.045 1.423 1.00 93.69 262 ALA A O 1
ATOM 1895 N N . LYS A 1 263 ? 13.781 3.057 0.932 1.00 90.06 263 LYS A N 1
ATOM 1896 C CA . LYS A 1 263 ? 15.163 2.730 1.329 1.00 90.06 263 LYS A CA 1
ATOM 1897 C C . LYS A 1 263 ? 15.321 2.486 2.827 1.00 90.06 263 LYS A C 1
ATOM 1899 O O . LYS A 1 263 ? 16.331 1.927 3.241 1.00 90.06 263 LYS A O 1
ATOM 1904 N N . ASP A 1 264 ? 14.341 2.892 3.623 1.00 90.19 264 ASP A N 1
ATOM 1905 C CA . ASP A 1 264 ? 14.345 2.738 5.071 1.00 90.19 264 ASP A CA 1
ATOM 1906 C C . ASP A 1 264 ? 13.534 1.534 5.550 1.00 90.19 264 ASP A C 1
ATOM 1908 O O . ASP A 1 264 ? 13.375 1.327 6.753 1.00 90.19 264 ASP A O 1
ATOM 1912 N N . LEU A 1 265 ? 13.056 0.699 4.623 1.00 93.50 265 LEU A N 1
ATOM 1913 C CA . LEU A 1 265 ? 12.439 -0.573 4.970 1.00 93.50 265 LEU A CA 1
ATOM 1914 C C . LEU A 1 265 ? 13.480 -1.527 5.595 1.00 93.50 265 LEU A C 1
ATOM 1916 O O . LEU A 1 265 ? 14.513 -1.809 4.977 1.00 93.50 265 LEU A O 1
ATOM 1920 N N . PRO A 1 266 ? 13.201 -2.122 6.769 1.00 91.75 266 PRO A N 1
ATOM 1921 C CA . PRO A 1 266 ? 14.066 -3.106 7.423 1.00 91.75 266 PRO A CA 1
ATOM 1922 C C . PRO A 1 266 ? 13.950 -4.498 6.772 1.00 91.75 266 PRO A C 1
ATOM 1924 O O . PRO A 1 266 ? 13.752 -5.513 7.434 1.00 91.75 266 PRO A O 1
ATOM 1927 N N . ILE A 1 267 ? 14.069 -4.557 5.444 1.00 91.56 267 ILE A N 1
ATOM 1928 C CA . ILE A 1 267 ? 14.044 -5.793 4.644 1.00 91.56 267 ILE A CA 1
ATOM 1929 C C . ILE A 1 267 ? 15.428 -6.172 4.102 1.00 91.56 267 ILE A C 1
ATOM 1931 O O . ILE A 1 267 ? 15.562 -7.162 3.390 1.00 91.56 267 ILE A O 1
ATOM 1935 N N . GLY A 1 268 ? 16.473 -5.432 4.479 1.00 87.19 268 GLY A N 1
ATOM 1936 C CA . GLY A 1 268 ? 17.839 -5.598 3.967 1.00 87.19 268 GLY A CA 1
ATOM 1937 C C . GLY A 1 268 ? 18.474 -4.301 3.461 1.00 87.19 268 GLY A C 1
ATOM 1938 O O . GLY A 1 268 ? 19.626 -4.311 3.025 1.00 87.19 268 GLY A O 1
ATOM 1939 N N . CYS A 1 269 ? 17.768 -3.172 3.544 1.00 86.62 269 CYS A N 1
ATOM 1940 C CA . CYS A 1 269 ? 18.233 -1.901 2.996 1.00 86.62 269 CYS A CA 1
ATOM 1941 C C . CYS A 1 269 ? 19.395 -1.258 3.785 1.00 86.62 269 CYS A C 1
ATOM 1943 O O . CYS A 1 269 ? 20.181 -0.508 3.205 1.00 86.62 269 CYS A O 1
ATOM 1945 N N . ASP A 1 270 ? 19.577 -1.589 5.071 1.00 81.88 270 ASP A N 1
ATOM 1946 C CA . ASP A 1 270 ? 20.559 -0.935 5.957 1.00 81.88 270 ASP A CA 1
ATOM 1947 C C . ASP A 1 270 ? 22.003 -1.012 5.443 1.00 81.88 270 ASP A C 1
ATOM 1949 O O . ASP A 1 270 ? 22.746 -0.027 5.476 1.00 81.88 270 ASP A O 1
ATOM 1953 N N . ARG A 1 271 ? 22.393 -2.161 4.877 1.00 73.88 271 ARG A N 1
ATOM 1954 C CA . ARG A 1 271 ? 23.731 -2.358 4.297 1.00 73.88 271 ARG A CA 1
ATOM 1955 C C . ARG A 1 271 ? 23.997 -1.404 3.130 1.00 73.88 271 ARG A C 1
ATOM 1957 O O . ARG A 1 271 ? 25.127 -0.965 2.942 1.00 73.88 271 ARG A O 1
ATOM 1964 N N . TYR A 1 272 ? 22.964 -1.067 2.361 1.00 71.81 272 TYR A N 1
ATOM 1965 C CA . TYR A 1 272 ? 23.069 -0.163 1.219 1.00 71.81 272 TYR A CA 1
ATOM 1966 C C . TYR A 1 272 ? 23.070 1.307 1.623 1.00 71.81 272 TYR A C 1
ATOM 1968 O O . TYR A 1 272 ? 23.721 2.103 0.950 1.00 71.81 272 TYR A O 1
ATOM 1976 N N . ARG A 1 273 ? 22.436 1.650 2.752 1.00 68.44 273 ARG A N 1
ATOM 1977 C CA . ARG A 1 273 ? 22.587 2.971 3.374 1.00 68.44 273 ARG A CA 1
ATOM 1978 C C . ARG A 1 273 ? 24.049 3.215 3.772 1.00 68.44 273 ARG A C 1
ATOM 1980 O O . ARG A 1 273 ? 24.583 4.286 3.506 1.00 68.44 273 ARG A O 1
ATOM 1987 N N . ALA A 1 274 ? 24.713 2.197 4.324 1.00 70.50 274 ALA A N 1
ATOM 1988 C CA . ALA A 1 274 ? 26.118 2.270 4.732 1.00 70.50 274 ALA A CA 1
ATOM 1989 C C . ALA A 1 274 ? 27.124 2.179 3.562 1.00 70.50 274 ALA A C 1
ATOM 1991 O O . ALA A 1 274 ? 28.202 2.762 3.632 1.00 70.50 274 ALA A O 1
ATOM 1992 N N . ALA A 1 275 ? 26.790 1.473 2.475 1.00 69.12 275 ALA A N 1
ATOM 1993 C CA . ALA A 1 275 ? 27.686 1.236 1.332 1.00 69.12 275 ALA A CA 1
ATOM 1994 C C . ALA A 1 275 ? 27.797 2.409 0.329 1.00 69.12 275 ALA A C 1
ATOM 1996 O O . ALA A 1 275 ? 28.472 2.275 -0.696 1.00 69.12 275 ALA A O 1
ATOM 1997 N N . GLY A 1 276 ? 27.139 3.540 0.602 1.00 74.81 276 GLY A N 1
ATOM 1998 C CA . GLY A 1 276 ? 27.197 4.765 -0.199 1.00 74.81 276 GLY A CA 1
ATOM 1999 C C . GLY A 1 276 ? 26.093 4.909 -1.258 1.00 74.81 276 GLY A C 1
ATOM 2000 O O . GLY A 1 276 ? 25.358 3.976 -1.591 1.00 74.81 276 GLY A O 1
ATOM 2001 N N . GLN A 1 277 ? 25.993 6.119 -1.818 1.00 76.81 277 GLN A N 1
ATOM 2002 C CA . GLN A 1 277 ? 24.855 6.563 -2.634 1.00 76.81 277 GLN A CA 1
ATOM 2003 C C . GLN A 1 277 ? 24.627 5.739 -3.911 1.00 76.81 277 GLN A C 1
ATOM 2005 O O . GLN A 1 277 ? 23.481 5.474 -4.275 1.00 76.81 277 GLN A O 1
ATOM 2010 N N . HIS A 1 278 ? 25.696 5.312 -4.590 1.00 79.31 278 HIS A N 1
ATOM 2011 C CA . HIS A 1 278 ? 25.591 4.538 -5.832 1.00 79.31 278 HIS A CA 1
ATOM 2012 C C . HIS A 1 278 ? 24.912 3.179 -5.600 1.00 79.31 278 HIS A C 1
ATOM 2014 O O . HIS A 1 278 ? 24.005 2.778 -6.330 1.00 79.31 278 HIS A O 1
ATOM 2020 N N . CYS A 1 279 ? 25.317 2.484 -4.539 1.00 79.75 279 CYS A N 1
ATOM 2021 C CA . CYS A 1 279 ? 24.789 1.176 -4.180 1.00 79.75 279 CYS A CA 1
ATOM 2022 C C . CYS A 1 279 ? 23.307 1.282 -3.767 1.00 79.75 279 CYS A C 1
ATOM 2024 O O . CYS A 1 279 ? 22.480 0.492 -4.226 1.00 79.75 279 CYS A O 1
ATOM 2026 N N . ALA A 1 280 ? 22.955 2.310 -2.984 1.00 83.56 280 ALA A N 1
ATOM 2027 C CA . ALA A 1 280 ? 21.572 2.611 -2.615 1.00 83.56 280 ALA A CA 1
ATOM 2028 C C . ALA A 1 280 ? 20.692 2.977 -3.825 1.00 83.56 280 ALA A C 1
ATOM 2030 O O . ALA A 1 280 ? 19.529 2.584 -3.880 1.00 83.56 280 ALA A O 1
ATOM 2031 N N . ALA A 1 281 ? 21.230 3.707 -4.808 1.00 87.50 281 ALA A N 1
ATOM 2032 C CA . ALA A 1 281 ? 20.513 4.025 -6.042 1.00 87.50 281 ALA A CA 1
ATOM 2033 C C . ALA A 1 281 ? 20.241 2.772 -6.886 1.00 87.50 281 ALA A C 1
ATOM 2035 O O . ALA A 1 281 ? 19.143 2.629 -7.421 1.00 87.50 281 ALA A O 1
ATOM 2036 N N . ARG A 1 282 ? 21.207 1.845 -6.966 1.00 89.44 282 ARG A N 1
ATOM 2037 C CA . ARG A 1 282 ? 21.023 0.571 -7.672 1.00 89.44 282 ARG A CA 1
ATOM 2038 C C . ARG A 1 282 ? 19.941 -0.282 -7.014 1.00 89.44 282 ARG A C 1
ATOM 2040 O O . ARG A 1 282 ? 19.051 -0.733 -7.723 1.00 89.44 282 ARG A O 1
ATOM 2047 N N . LEU A 1 283 ? 19.982 -0.469 -5.689 1.00 91.00 283 LEU A N 1
ATOM 2048 C CA . LEU A 1 283 ? 18.928 -1.195 -4.966 1.00 91.00 283 LEU A CA 1
ATOM 2049 C C . LEU A 1 283 ? 17.551 -0.562 -5.212 1.00 91.00 283 LEU A C 1
ATOM 2051 O O . LEU A 1 283 ? 16.612 -1.270 -5.551 1.00 91.00 283 LEU A O 1
ATOM 2055 N N . TYR A 1 284 ? 17.448 0.763 -5.089 1.00 92.75 284 TYR A N 1
ATOM 2056 C CA . TYR A 1 284 ? 16.182 1.472 -5.266 1.00 92.75 284 TYR A CA 1
ATOM 2057 C C . TYR A 1 284 ? 15.566 1.236 -6.652 1.00 92.75 284 TYR A C 1
ATOM 2059 O O . TYR A 1 284 ? 14.380 0.948 -6.733 1.00 92.75 284 TYR A O 1
ATOM 2067 N N . ARG A 1 285 ? 16.373 1.241 -7.723 1.00 93.19 285 ARG A N 1
ATOM 2068 C CA . ARG A 1 285 ? 15.893 0.909 -9.079 1.00 93.19 285 ARG A CA 1
ATOM 2069 C C . ARG A 1 285 ? 15.342 -0.512 -9.188 1.00 93.19 285 ARG A C 1
ATOM 2071 O O . ARG A 1 285 ? 14.329 -0.728 -9.840 1.00 93.19 285 ARG A O 1
ATOM 2078 N N . TRP A 1 286 ? 15.992 -1.484 -8.550 1.00 95.00 286 TRP A N 1
ATOM 2079 C CA . TRP A 1 286 ? 15.481 -2.857 -8.519 1.00 95.00 286 TRP A CA 1
ATOM 2080 C C . TRP A 1 286 ? 14.186 -2.979 -7.707 1.00 95.00 286 TRP A C 1
ATOM 2082 O O . TRP A 1 286 ? 13.316 -3.769 -8.060 1.00 95.00 286 TRP A O 1
ATOM 2092 N N . MET A 1 287 ? 14.032 -2.182 -6.649 1.00 96.00 287 MET A N 1
ATOM 2093 C CA . MET A 1 287 ? 12.778 -2.100 -5.899 1.00 96.00 287 MET A CA 1
ATOM 2094 C C . MET A 1 28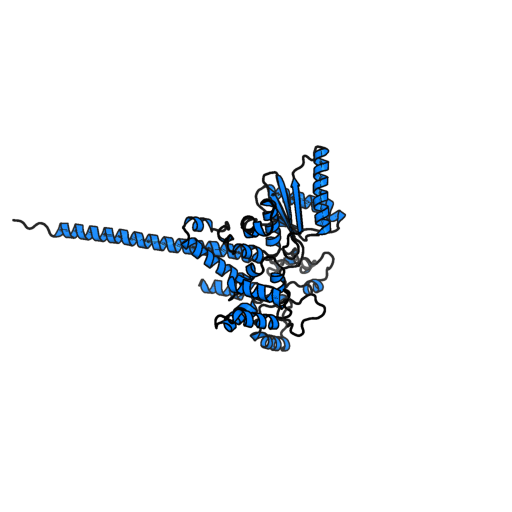7 ? 11.655 -1.464 -6.732 1.00 96.00 287 MET A C 1
ATOM 2096 O O . MET A 1 287 ? 10.539 -1.971 -6.716 1.00 96.00 287 MET A O 1
ATOM 2100 N N . GLU A 1 288 ? 11.947 -0.397 -7.486 1.00 96.00 288 GLU A N 1
ATOM 2101 C CA . GLU A 1 288 ? 10.996 0.218 -8.427 1.00 96.00 288 GLU A CA 1
ATOM 2102 C C . GLU A 1 288 ? 10.545 -0.783 -9.501 1.00 96.00 288 GLU A C 1
ATOM 2104 O O . GLU A 1 288 ? 9.358 -0.861 -9.814 1.00 96.00 288 GLU A O 1
ATOM 2109 N N . TRP A 1 289 ? 11.480 -1.583 -10.027 1.00 95.00 289 TRP A N 1
ATOM 2110 C CA . TRP A 1 289 ? 11.178 -2.648 -10.983 1.00 95.00 289 TRP A CA 1
ATOM 2111 C C . TRP A 1 289 ? 10.223 -3.693 -10.398 1.00 95.00 289 TRP A C 1
ATOM 2113 O O . TRP A 1 289 ? 9.206 -4.006 -11.011 1.00 95.00 289 TRP A O 1
ATOM 2123 N N . GLU A 1 290 ? 10.509 -4.205 -9.197 1.00 95.69 290 GLU A N 1
ATOM 2124 C CA . GLU A 1 290 ? 9.650 -5.199 -8.540 1.00 95.69 290 GLU A CA 1
ATOM 2125 C C . GLU A 1 290 ? 8.251 -4.632 -8.253 1.00 95.69 290 GLU A C 1
ATOM 2127 O O . GLU A 1 290 ? 7.259 -5.297 -8.539 1.00 95.69 290 GLU A O 1
ATOM 2132 N N . MET A 1 291 ? 8.147 -3.380 -7.790 1.00 96.62 291 MET A N 1
ATOM 2133 C CA . MET A 1 291 ? 6.851 -2.704 -7.635 1.00 96.62 291 MET A CA 1
ATOM 2134 C C . MET A 1 291 ? 6.080 -2.631 -8.957 1.00 96.62 291 MET A C 1
ATOM 2136 O O . MET A 1 291 ? 4.880 -2.892 -8.975 1.00 96.62 291 MET A O 1
ATOM 2140 N N . SER A 1 292 ? 6.756 -2.315 -10.066 1.00 95.25 292 SER A N 1
ATOM 2141 C CA . SER A 1 292 ? 6.123 -2.244 -11.387 1.00 95.25 292 SER A CA 1
ATOM 2142 C C . SER A 1 292 ? 5.584 -3.592 -11.863 1.00 95.25 292 SER A C 1
ATOM 2144 O O . SER A 1 292 ? 4.473 -3.645 -12.395 1.00 95.25 292 SER A O 1
ATOM 2146 N N . LEU A 1 293 ? 6.305 -4.688 -11.600 1.00 93.38 293 LEU A N 1
ATOM 2147 C CA . LEU A 1 293 ? 5.823 -6.043 -11.879 1.00 93.38 293 LEU A CA 1
ATOM 2148 C C . LEU A 1 293 ? 4.544 -6.361 -11.095 1.00 93.38 293 LEU A C 1
ATOM 2150 O O . LEU A 1 293 ? 3.562 -6.798 -11.689 1.00 93.38 293 LEU A O 1
ATOM 2154 N N . TRP A 1 294 ? 4.531 -6.110 -9.783 1.00 93.75 294 TRP A N 1
ATOM 2155 C CA . TRP A 1 294 ? 3.373 -6.415 -8.936 1.00 93.75 294 TRP A CA 1
ATOM 2156 C C . TRP A 1 294 ? 2.166 -5.525 -9.226 1.00 93.75 294 TRP A C 1
ATOM 2158 O O . TRP A 1 294 ? 1.043 -6.025 -9.263 1.00 93.75 294 TRP A O 1
ATOM 2168 N N . VAL A 1 295 ? 2.374 -4.230 -9.476 1.00 92.25 295 VAL A N 1
ATOM 2169 C CA . VAL A 1 295 ? 1.289 -3.307 -9.844 1.00 92.25 295 VAL A CA 1
ATOM 2170 C C . VAL A 1 295 ? 0.687 -3.682 -11.195 1.00 92.25 295 VAL A C 1
ATOM 2172 O O . VAL A 1 295 ? -0.535 -3.727 -11.313 1.00 92.25 295 VAL A O 1
ATOM 2175 N N . SER A 1 296 ? 1.515 -4.019 -12.186 1.00 90.12 296 SER A N 1
ATOM 2176 C CA . SER A 1 296 ? 1.021 -4.434 -13.506 1.00 90.12 296 SER A CA 1
ATOM 2177 C C . SER A 1 296 ? 0.296 -5.784 -13.446 1.00 90.12 296 SER A C 1
ATOM 2179 O O . SER A 1 296 ? -0.757 -5.943 -14.053 1.00 90.12 296 SER A O 1
ATOM 2181 N N . ALA A 1 297 ? 0.810 -6.740 -12.660 1.00 87.81 297 ALA A N 1
ATOM 2182 C CA . ALA A 1 297 ? 0.175 -8.046 -12.471 1.00 87.81 297 ALA A CA 1
ATOM 2183 C C . ALA A 1 297 ? -1.144 -7.970 -11.683 1.00 87.81 297 ALA A C 1
ATOM 2185 O O . ALA A 1 297 ? -2.051 -8.753 -11.937 1.00 87.81 297 ALA A O 1
ATOM 2186 N N . SER A 1 298 ? -1.261 -7.035 -10.736 1.00 87.31 298 SER A N 1
ATOM 2187 C CA . SER A 1 298 ? -2.480 -6.864 -9.929 1.00 87.31 298 SER A CA 1
ATOM 2188 C C . SER A 1 298 ? -3.533 -6.001 -10.630 1.00 87.31 298 SER A C 1
ATOM 2190 O O . SER A 1 298 ? -4.730 -6.131 -10.368 1.00 87.31 298 SER A O 1
ATOM 2192 N N . GLY A 1 299 ? -3.091 -5.089 -11.497 1.00 90.25 299 GLY A N 1
ATOM 2193 C CA . GLY A 1 299 ? -3.909 -4.042 -12.092 1.00 90.25 299 GLY A CA 1
ATOM 2194 C C . GLY A 1 299 ? -4.359 -2.983 -11.088 1.00 90.25 299 GLY A C 1
ATOM 2195 O O . GLY A 1 299 ? -4.670 -3.259 -9.927 1.00 90.25 299 GLY A O 1
ATOM 2196 N N . VAL A 1 300 ? -4.487 -1.753 -11.563 1.00 90.38 300 VAL A N 1
ATOM 2197 C CA . VAL A 1 300 ? -4.942 -0.601 -10.785 1.00 90.38 300 VAL A CA 1
ATOM 2198 C C . VAL A 1 300 ? -6.357 -0.256 -11.211 1.00 90.38 300 VAL A C 1
ATOM 2200 O O . VAL A 1 300 ? -6.582 0.026 -12.384 1.00 90.38 300 VAL A O 1
ATOM 2203 N N . ASP A 1 301 ? -7.305 -0.263 -10.275 1.00 87.94 301 ASP A N 1
ATOM 2204 C CA . ASP A 1 301 ? -8.582 0.411 -10.511 1.00 87.94 301 ASP A CA 1
ATOM 2205 C C . ASP A 1 301 ? -8.345 1.923 -10.508 1.00 87.94 301 ASP A C 1
ATOM 2207 O O . ASP A 1 301 ? -7.958 2.507 -9.491 1.00 87.94 301 ASP A O 1
ATOM 2211 N N . VAL A 1 302 ? -8.548 2.542 -11.669 1.00 90.19 302 VAL A N 1
ATOM 2212 C CA . VAL A 1 302 ? -8.298 3.968 -11.884 1.00 90.19 302 VAL A CA 1
ATOM 2213 C C . VAL A 1 302 ? -9.209 4.818 -11.009 1.00 90.19 302 VAL A C 1
ATOM 2215 O O . VAL A 1 302 ? -8.742 5.777 -10.396 1.00 90.19 302 VAL A O 1
ATOM 2218 N N . ASN A 1 303 ? -10.484 4.449 -10.890 1.00 87.19 303 ASN A N 1
ATOM 2219 C CA . ASN A 1 303 ? -11.460 5.234 -10.139 1.00 87.19 303 ASN A CA 1
ATOM 2220 C C . ASN A 1 303 ? -11.178 5.171 -8.632 1.00 87.19 303 ASN A C 1
ATOM 2222 O O . ASN A 1 303 ? -11.193 6.204 -7.953 1.00 87.19 303 ASN A O 1
ATOM 2226 N N . ALA A 1 304 ? -10.840 3.987 -8.107 1.00 81.94 304 ALA A N 1
ATOM 2227 C CA . ALA A 1 304 ? -10.384 3.859 -6.726 1.00 81.94 304 ALA A CA 1
ATOM 2228 C C . ALA A 1 304 ? -9.088 4.641 -6.486 1.00 81.94 304 ALA A C 1
ATOM 2230 O O . ALA A 1 304 ? -9.012 5.395 -5.519 1.00 81.94 304 ALA A O 1
ATOM 2231 N N . ALA A 1 305 ? -8.092 4.526 -7.373 1.00 86.06 305 ALA A N 1
ATOM 2232 C CA . ALA A 1 305 ? -6.820 5.231 -7.223 1.00 86.06 305 ALA A CA 1
ATOM 2233 C C . ALA A 1 305 ? -7.014 6.753 -7.149 1.00 86.06 305 ALA A C 1
ATOM 2235 O O . ALA A 1 305 ? -6.493 7.378 -6.226 1.00 86.06 305 ALA A O 1
ATOM 2236 N N . LEU A 1 306 ? -7.814 7.334 -8.051 1.00 86.88 306 LEU A N 1
ATOM 2237 C CA . LEU A 1 306 ? -8.136 8.770 -8.076 1.00 86.88 306 LEU A CA 1
ATOM 2238 C C . LEU A 1 306 ? -8.872 9.256 -6.824 1.00 86.88 306 LEU A C 1
ATOM 2240 O O . LEU A 1 306 ? -8.768 10.426 -6.465 1.00 86.88 306 LEU A O 1
ATOM 2244 N N . SER A 1 307 ? -9.581 8.358 -6.142 1.00 81.62 307 SER A N 1
ATOM 2245 C CA . SER A 1 307 ? -10.297 8.667 -4.904 1.00 81.62 307 SER A CA 1
ATOM 2246 C C . SER A 1 307 ? -9.390 8.646 -3.663 1.00 81.62 307 SER A C 1
ATOM 2248 O O . SER A 1 307 ? -9.801 9.102 -2.597 1.00 81.62 307 SER A O 1
ATOM 2250 N N . THR A 1 308 ? -8.161 8.127 -3.775 1.00 78.12 308 THR A N 1
ATOM 2251 C CA . THR A 1 308 ? -7.186 8.088 -2.672 1.00 78.12 308 THR A CA 1
ATOM 2252 C C . THR A 1 308 ? -6.313 9.343 -2.607 1.00 78.12 308 THR A C 1
ATOM 2254 O O . THR A 1 308 ? -6.171 10.098 -3.568 1.00 78.12 308 THR A O 1
ATOM 2257 N N . HIS A 1 309 ? -5.665 9.563 -1.461 1.00 76.56 309 HIS A N 1
ATOM 2258 C CA . HIS A 1 309 ? -4.646 10.605 -1.336 1.00 76.56 309 HIS A CA 1
ATOM 2259 C C . HIS A 1 309 ? -3.361 10.207 -2.078 1.00 76.56 309 HIS A C 1
ATOM 2261 O O . HIS A 1 309 ? -2.685 9.259 -1.680 1.00 76.56 309 HIS A O 1
ATOM 2267 N N . GLY A 1 310 ? -2.999 10.977 -3.106 1.00 82.88 310 GLY A N 1
ATOM 2268 C CA . GLY A 1 310 ? -1.796 10.745 -3.910 1.00 82.88 310 GLY A CA 1
ATOM 2269 C C . GLY A 1 310 ? -1.968 9.615 -4.936 1.00 82.88 310 GLY A C 1
ATOM 2270 O O . GLY A 1 310 ? -1.220 8.632 -4.880 1.00 82.88 310 GLY A O 1
ATOM 2271 N N . PRO A 1 311 ? -2.934 9.721 -5.872 1.00 85.19 311 PRO A N 1
ATOM 2272 C CA . PRO A 1 311 ? -3.191 8.704 -6.902 1.00 85.19 311 PRO A CA 1
ATOM 2273 C C . PRO A 1 311 ? -1.947 8.344 -7.727 1.00 85.19 311 PRO A C 1
ATOM 2275 O O . PRO A 1 311 ? -1.779 7.206 -8.173 1.00 85.19 311 PRO A O 1
ATOM 2278 N N . GLU A 1 312 ? -1.031 9.295 -7.904 1.00 91.44 312 GLU A N 1
ATOM 2279 C CA . GLU A 1 312 ? 0.213 9.110 -8.639 1.00 91.44 312 GLU A CA 1
ATOM 2280 C C . GLU A 1 312 ? 1.142 8.061 -8.013 1.00 91.44 312 GLU A C 1
ATOM 2282 O O . GLU A 1 312 ? 1.973 7.488 -8.722 1.00 91.44 312 GLU A O 1
ATOM 2287 N N . HIS A 1 313 ? 1.020 7.791 -6.706 1.00 91.44 313 HIS A N 1
ATOM 2288 C CA . HIS A 1 313 ? 1.925 6.888 -5.999 1.00 91.44 313 HIS A CA 1
ATOM 2289 C C . HIS A 1 313 ? 1.832 5.456 -6.507 1.00 91.44 313 HIS A C 1
ATOM 2291 O O . HIS A 1 313 ? 2.865 4.810 -6.656 1.00 91.44 313 HIS A O 1
ATOM 2297 N N . THR A 1 314 ? 0.625 4.973 -6.799 1.00 92.19 314 THR A N 1
ATOM 2298 C CA . THR A 1 314 ? 0.418 3.640 -7.378 1.00 92.19 314 THR A CA 1
ATOM 2299 C C . THR A 1 314 ? 0.570 3.687 -8.898 1.00 92.19 314 THR A C 1
ATOM 2301 O O . THR A 1 314 ? 1.231 2.825 -9.476 1.00 92.19 314 THR A O 1
ATOM 2304 N N . LEU A 1 315 ? 0.034 4.727 -9.551 1.00 94.94 315 LEU A N 1
ATOM 2305 C CA . LEU A 1 315 ? 0.065 4.860 -11.013 1.00 94.94 315 LEU A CA 1
ATOM 2306 C C . LEU A 1 315 ? 1.488 4.933 -11.586 1.00 94.94 315 LEU A C 1
ATOM 2308 O O . LEU A 1 315 ? 1.716 4.454 -12.692 1.00 94.94 315 LEU A O 1
ATOM 2312 N N . GLN A 1 316 ? 2.471 5.466 -10.851 1.00 95.81 316 GLN A N 1
ATOM 2313 C CA . GLN A 1 316 ? 3.863 5.529 -11.331 1.00 95.81 316 GLN A CA 1
ATOM 2314 C C . GLN A 1 316 ? 4.479 4.160 -11.642 1.00 95.81 316 GLN A C 1
ATOM 2316 O O . GLN A 1 316 ? 5.461 4.093 -12.377 1.00 95.81 316 GLN A O 1
ATOM 2321 N N . PHE A 1 317 ? 3.916 3.084 -11.090 1.00 96.50 317 PHE A N 1
ATOM 2322 C CA . PHE A 1 317 ? 4.394 1.719 -11.288 1.00 96.50 317 PHE A CA 1
ATOM 2323 C C . PHE A 1 317 ? 3.688 0.985 -12.426 1.00 96.50 317 PHE A C 1
ATOM 2325 O O . PHE A 1 317 ? 4.117 -0.108 -12.797 1.00 96.50 317 PHE A O 1
ATOM 2332 N N . VAL A 1 318 ? 2.655 1.580 -13.022 1.00 95.56 318 VAL A N 1
ATOM 2333 C CA . VAL A 1 318 ? 2.029 1.037 -14.227 1.00 95.56 318 VAL A CA 1
ATOM 2334 C C . VAL A 1 318 ? 3.022 1.132 -15.384 1.00 95.56 318 VAL A C 1
ATOM 2336 O O . VAL A 1 318 ? 3.650 2.177 -15.596 1.00 95.56 318 VAL A O 1
ATOM 2339 N N . ALA A 1 319 ? 3.169 0.033 -16.128 1.00 91.88 319 ALA A N 1
ATOM 2340 C CA . ALA A 1 319 ? 4.118 -0.074 -17.229 1.00 91.88 319 ALA A CA 1
ATOM 2341 C C . ALA A 1 319 ? 3.995 1.117 -18.199 1.00 91.88 319 ALA A C 1
ATOM 2343 O O . ALA A 1 319 ? 2.944 1.363 -18.777 1.00 91.88 319 ALA A O 1
ATOM 2344 N N . GLY A 1 320 ? 5.082 1.875 -18.368 1.00 90.19 320 GLY A N 1
ATOM 2345 C CA . GLY A 1 320 ? 5.152 3.017 -19.288 1.00 90.19 320 GLY A CA 1
ATOM 2346 C C . GLY A 1 320 ? 4.834 4.398 -18.692 1.00 90.19 320 GLY A C 1
ATOM 2347 O O . GLY A 1 320 ? 5.198 5.401 -19.315 1.00 90.19 320 GLY A O 1
ATOM 2348 N N . LEU A 1 321 ? 4.239 4.496 -17.496 1.00 91.81 321 LEU A N 1
ATOM 2349 C CA . LEU A 1 321 ? 3.927 5.797 -16.887 1.00 91.81 321 LEU A CA 1
ATOM 2350 C C . LEU A 1 321 ? 5.145 6.414 -16.179 1.00 91.81 321 LEU A C 1
ATOM 2352 O O . LEU A 1 321 ? 5.622 7.491 -16.547 1.00 91.81 321 LEU A O 1
ATOM 2356 N N . GLY A 1 322 ? 5.674 5.753 -15.149 1.00 92.88 322 GLY A N 1
ATOM 2357 C CA . GLY A 1 322 ? 6.659 6.380 -14.266 1.00 92.88 322 GLY A CA 1
ATOM 2358 C C . GLY A 1 322 ? 6.101 7.613 -13.523 1.00 92.88 322 GLY A C 1
ATOM 2359 O O . GLY A 1 322 ? 4.949 8.012 -13.716 1.00 92.88 322 GLY A O 1
ATOM 2360 N N . PRO A 1 323 ? 6.906 8.279 -12.673 1.00 93.19 323 PRO A N 1
ATOM 2361 C CA . PRO A 1 323 ? 6.395 9.307 -11.759 1.00 93.19 323 PRO A CA 1
ATOM 2362 C C . PRO A 1 323 ? 5.839 10.558 -12.451 1.00 93.19 323 PRO A C 1
ATOM 2364 O O . PRO A 1 323 ? 4.879 11.156 -11.973 1.00 93.19 323 PRO A O 1
ATOM 2367 N N . ARG A 1 324 ? 6.448 10.983 -13.569 1.00 92.62 324 ARG A N 1
ATOM 2368 C CA . ARG A 1 324 ? 6.028 12.192 -14.297 1.00 92.62 324 ARG A CA 1
ATOM 2369 C C . ARG A 1 324 ? 4.677 11.984 -14.978 1.00 92.62 324 ARG A C 1
ATOM 2371 O O . ARG A 1 324 ? 3.763 12.767 -14.732 1.00 92.62 324 ARG A O 1
ATOM 2378 N N . ARG A 1 325 ? 4.543 10.931 -15.790 1.00 92.56 325 ARG A N 1
ATOM 2379 C CA . ARG A 1 325 ? 3.306 10.681 -16.544 1.00 92.56 325 ARG A CA 1
ATOM 2380 C C . ARG A 1 325 ? 2.173 10.237 -15.633 1.00 92.56 325 ARG A C 1
ATOM 2382 O O . ARG A 1 325 ? 1.041 10.611 -15.886 1.00 92.56 325 ARG A O 1
ATOM 2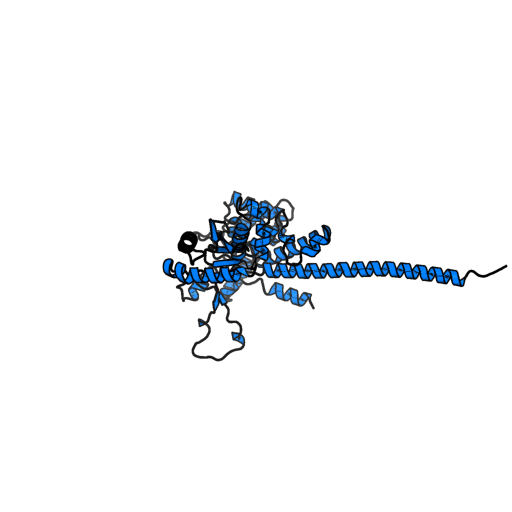389 N N . ALA A 1 326 ? 2.462 9.535 -14.535 1.00 94.38 326 ALA A N 1
ATOM 2390 C CA . ALA A 1 326 ? 1.450 9.218 -13.529 1.00 94.38 326 ALA A CA 1
ATOM 2391 C C . ALA A 1 326 ? 0.812 10.474 -12.920 1.00 94.38 326 ALA A C 1
ATOM 2393 O O . ALA A 1 326 ? -0.409 10.538 -12.809 1.00 94.38 326 ALA A O 1
ATOM 2394 N N . ARG A 1 327 ? 1.613 11.497 -12.583 1.00 93.75 327 ARG A N 1
ATOM 2395 C CA . ARG A 1 327 ? 1.087 12.790 -12.109 1.00 93.75 327 ARG A CA 1
ATOM 2396 C C . ARG A 1 327 ? 0.290 13.521 -13.183 1.00 93.75 327 ARG A C 1
ATOM 2398 O O . ARG A 1 327 ? -0.762 14.064 -12.873 1.00 93.75 327 ARG A O 1
ATOM 2405 N N . GLN A 1 328 ? 0.787 13.543 -14.422 1.00 93.06 328 GLN A N 1
ATOM 2406 C CA . GLN A 1 328 ? 0.078 14.176 -15.538 1.00 93.06 328 GLN A CA 1
ATOM 2407 C C . GLN A 1 328 ? -1.271 13.492 -15.792 1.00 93.06 328 GLN A C 1
ATOM 2409 O O . GLN A 1 328 ? -2.286 14.172 -15.845 1.00 93.06 328 GLN A O 1
ATOM 2414 N N . LEU A 1 329 ? -1.294 12.157 -15.851 1.00 93.50 329 LEU A N 1
ATOM 2415 C CA . LEU A 1 329 ? -2.505 11.366 -16.061 1.00 93.50 329 LEU A CA 1
ATOM 2416 C C . LEU A 1 329 ? -3.514 11.554 -14.922 1.00 93.50 329 LEU A C 1
ATOM 2418 O O . LEU A 1 329 ? -4.677 11.837 -15.186 1.00 93.50 329 LEU A O 1
ATOM 2422 N N . ALA A 1 330 ? -3.082 11.449 -13.661 1.00 93.44 330 ALA A N 1
ATOM 2423 C CA . ALA A 1 330 ? -3.962 11.686 -12.518 1.00 93.44 330 ALA A CA 1
ATOM 2424 C C . ALA A 1 330 ? -4.515 13.120 -12.494 1.00 93.4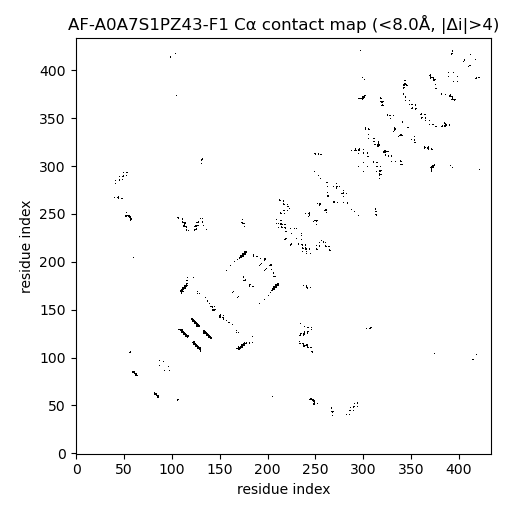4 330 ALA A C 1
ATOM 2426 O O . ALA A 1 330 ? -5.701 13.322 -12.222 1.00 93.44 330 ALA A O 1
ATOM 2427 N N . GLY A 1 331 ? -3.673 14.110 -12.809 1.00 93.00 331 GLY A N 1
ATOM 2428 C CA . GLY A 1 331 ? -4.082 15.507 -12.922 1.00 93.00 331 GLY A CA 1
ATOM 2429 C C . GLY A 1 331 ? -5.114 15.720 -14.029 1.00 93.00 331 GLY A C 1
ATOM 2430 O O . GLY A 1 331 ? -6.115 16.397 -13.801 1.00 93.00 331 GLY A O 1
ATOM 2431 N N . GLU A 1 332 ? -4.911 15.096 -15.193 1.00 92.38 332 GLU A N 1
ATOM 2432 C CA . GLU A 1 332 ? -5.848 15.165 -16.313 1.00 92.38 332 GLU A CA 1
ATOM 2433 C C . GLU A 1 332 ? -7.194 14.550 -15.950 1.00 92.38 332 GLU A C 1
ATOM 2435 O O . GLU A 1 332 ? -8.208 15.235 -16.014 1.00 92.38 332 GLU A O 1
ATOM 2440 N N . LEU A 1 333 ? -7.200 13.300 -15.480 1.00 91.12 333 LEU A N 1
ATOM 2441 C CA . LEU A 1 333 ? -8.420 12.570 -15.125 1.00 91.12 333 LEU A CA 1
ATOM 2442 C C . LEU A 1 333 ? -9.239 13.300 -14.054 1.00 91.12 333 LEU A C 1
ATOM 2444 O O . LEU A 1 333 ? -10.468 13.340 -14.114 1.00 91.12 333 LEU A O 1
ATOM 2448 N N . THR A 1 334 ? -8.563 13.925 -13.091 1.00 90.25 334 THR A N 1
ATOM 2449 C CA . THR A 1 334 ? -9.228 14.745 -12.072 1.00 90.25 334 THR A CA 1
ATOM 2450 C C . THR A 1 334 ? -9.861 15.995 -12.686 1.00 90.25 334 THR A C 1
ATOM 2452 O O . THR A 1 334 ? -10.984 16.352 -12.338 1.00 90.25 334 THR A O 1
ATOM 2455 N N . ARG A 1 335 ? -9.165 16.655 -13.619 1.00 89.19 335 ARG A N 1
ATOM 2456 C CA . ARG A 1 335 ? -9.591 17.924 -14.220 1.00 89.19 335 ARG A CA 1
ATOM 2457 C C . ARG A 1 335 ? -10.698 17.764 -15.261 1.00 89.19 335 ARG A C 1
ATOM 2459 O O . ARG A 1 335 ? -11.617 18.576 -15.273 1.00 89.19 335 ARG A O 1
ATOM 2466 N N . THR A 1 336 ? -10.599 16.783 -16.154 1.00 86.00 336 THR A N 1
ATOM 2467 C CA . THR A 1 336 ? -11.524 16.624 -17.292 1.00 86.00 336 THR A CA 1
ATOM 2468 C C . THR A 1 336 ? -12.692 15.699 -16.988 1.00 86.00 336 THR A C 1
ATOM 2470 O O . THR A 1 336 ? -13.791 15.942 -17.473 1.00 86.00 336 THR A O 1
ATOM 2473 N N . HIS A 1 337 ? -12.483 14.686 -16.147 1.00 80.12 337 HIS A N 1
ATOM 2474 C CA . HIS A 1 337 ? -13.489 13.668 -15.838 1.00 80.12 337 HIS A CA 1
ATOM 2475 C C . HIS A 1 337 ? -13.973 13.722 -14.381 1.00 80.12 337 HIS A C 1
ATOM 2477 O O . HIS A 1 337 ? -14.611 12.791 -13.896 1.00 80.12 337 HIS A O 1
ATOM 2483 N N . GLY A 1 338 ? -13.646 14.787 -13.639 1.00 80.44 338 GLY A N 1
ATOM 2484 C CA . GLY A 1 338 ? -14.032 14.925 -12.229 1.00 80.44 338 GLY A CA 1
ATOM 2485 C C . GLY A 1 338 ? -13.515 13.785 -11.342 1.00 80.44 338 GLY A C 1
ATOM 2486 O O . GLY A 1 338 ? -14.127 13.473 -10.323 1.00 80.44 338 GLY A O 1
ATOM 2487 N N . GLY A 1 339 ? -12.427 13.126 -11.754 1.00 78.50 339 GLY A N 1
ATOM 2488 C CA . GLY A 1 339 ? -11.856 11.976 -11.055 1.00 78.50 339 GLY A CA 1
ATOM 2489 C C . GLY A 1 339 ? -12.584 10.649 -11.299 1.00 78.50 339 GLY A C 1
ATOM 2490 O O . GLY A 1 339 ? -12.366 9.707 -10.539 1.00 78.50 339 GLY A O 1
ATOM 2491 N N . ARG A 1 340 ? -13.452 10.556 -12.317 1.00 84.62 340 ARG A N 1
ATOM 2492 C CA . ARG A 1 340 ? -14.225 9.343 -12.624 1.00 84.62 340 ARG A CA 1
ATOM 2493 C C . ARG A 1 340 ? -14.280 9.044 -14.114 1.00 84.62 340 ARG A C 1
ATOM 2495 O O . ARG A 1 340 ? -14.829 9.826 -14.877 1.00 84.62 340 ARG A O 1
ATOM 2502 N N . ILE A 1 341 ? -13.791 7.874 -14.507 1.00 88.50 341 ILE A N 1
ATOM 2503 C CA . ILE A 1 341 ? -13.824 7.398 -15.890 1.00 88.50 341 ILE A CA 1
ATOM 2504 C C . ILE A 1 341 ? -14.832 6.261 -16.060 1.00 88.50 341 ILE A C 1
ATOM 2506 O O . ILE A 1 341 ? -14.924 5.383 -15.196 1.00 88.50 341 ILE A O 1
ATOM 2510 N N . GLY A 1 342 ? -15.619 6.304 -17.138 1.00 86.69 342 GLY A N 1
ATOM 2511 C CA . GLY A 1 342 ? -16.725 5.375 -17.374 1.00 86.69 342 GLY A CA 1
ATOM 2512 C C . GLY A 1 342 ? -16.333 4.121 -18.152 1.00 86.69 342 GLY A C 1
ATOM 2513 O O . GLY A 1 342 ? -16.998 3.096 -18.020 1.00 86.69 342 GLY A O 1
ATOM 2514 N N . SER A 1 343 ? -15.259 4.187 -18.941 1.00 89.94 343 SER A N 1
ATOM 2515 C CA . SER A 1 343 ? -14.791 3.072 -19.768 1.00 89.94 343 SER A CA 1
ATOM 2516 C C . SER A 1 343 ? -13.288 3.117 -20.025 1.00 89.94 343 SER A C 1
ATOM 2518 O O . SER A 1 343 ? -12.639 4.164 -19.927 1.00 89.94 343 SER A O 1
ATOM 2520 N N . ARG A 1 344 ? -12.713 1.978 -20.419 1.00 91.88 344 ARG A N 1
ATOM 2521 C CA . ARG A 1 344 ? -11.308 1.932 -20.850 1.00 91.88 344 ARG A CA 1
ATOM 2522 C C . ARG A 1 344 ? -11.089 2.649 -22.190 1.00 91.88 344 ARG A C 1
ATOM 2524 O O . ARG A 1 344 ? -9.993 3.149 -22.436 1.00 91.88 344 ARG A O 1
ATOM 2531 N N . ALA A 1 345 ? -12.124 2.756 -23.026 1.00 91.56 345 ALA A N 1
ATOM 2532 C CA . ALA A 1 345 ? -12.087 3.529 -24.267 1.00 91.56 345 ALA A CA 1
ATOM 2533 C C . ALA A 1 345 ? -11.922 5.036 -24.006 1.00 91.56 345 ALA A C 1
ATOM 2535 O O . ALA A 1 345 ? -11.068 5.669 -24.626 1.00 91.56 345 ALA A O 1
ATOM 2536 N N . GLU A 1 346 ? -12.671 5.595 -23.049 1.00 91.62 346 GLU A N 1
ATOM 2537 C CA . GLU A 1 346 ? -12.472 6.973 -22.574 1.00 91.62 346 GLU A CA 1
ATOM 2538 C C . GLU A 1 346 ? -11.055 7.150 -22.010 1.00 91.62 346 GLU A C 1
ATOM 2540 O O . GLU A 1 346 ? -10.354 8.098 -22.360 1.00 91.62 346 GLU A O 1
ATOM 2545 N N . LEU A 1 347 ? -10.591 6.198 -21.191 1.00 92.25 347 LEU A N 1
ATOM 2546 C CA . LEU A 1 347 ? -9.252 6.254 -20.598 1.00 92.25 347 LEU A CA 1
ATOM 2547 C C . LEU A 1 347 ? -8.152 6.265 -21.657 1.00 92.25 347 LEU A C 1
ATOM 2549 O O . LEU A 1 347 ? -7.186 7.015 -21.526 1.00 92.25 347 LEU A O 1
ATOM 2553 N N . ARG A 1 348 ? -8.314 5.479 -22.724 1.00 92.94 348 ARG A N 1
ATOM 2554 C CA . ARG A 1 348 ? -7.390 5.472 -23.856 1.00 92.94 348 ARG A CA 1
ATOM 2555 C C . ARG A 1 348 ? -7.262 6.857 -24.486 1.00 92.94 348 ARG A C 1
ATOM 2557 O O . ARG A 1 348 ? -6.142 7.292 -24.724 1.00 92.94 348 ARG A O 1
ATOM 2564 N N . GLN A 1 349 ? -8.375 7.556 -24.709 1.00 90.38 349 GLN A N 1
ATOM 2565 C CA . GLN A 1 349 ? -8.359 8.902 -25.294 1.00 90.38 349 GLN A CA 1
ATOM 2566 C C . GLN A 1 349 ? -7.571 9.883 -24.417 1.00 90.38 349 GLN A C 1
ATOM 2568 O O . GLN A 1 349 ? -6.765 10.661 -24.926 1.00 90.38 349 GLN A O 1
ATOM 2573 N N . VAL A 1 350 ? -7.746 9.803 -23.094 1.00 91.06 350 VAL A N 1
ATOM 2574 C CA . VAL A 1 350 ? -6.981 10.617 -22.138 1.00 91.06 350 VAL A CA 1
ATOM 2575 C C . VAL A 1 350 ? -5.497 10.257 -22.176 1.00 91.06 350 VAL A C 1
ATOM 2577 O O . VAL A 1 350 ? -4.650 11.147 -22.221 1.00 91.06 350 VAL A O 1
ATOM 2580 N N . CYS A 1 351 ? -5.160 8.964 -22.181 1.00 91.12 351 CYS A N 1
ATOM 2581 C CA . CYS A 1 351 ? -3.778 8.509 -22.300 1.00 91.12 351 CYS A CA 1
ATOM 2582 C C . CYS A 1 351 ? -3.129 9.020 -23.591 1.00 91.12 351 CYS A C 1
ATOM 2584 O O . CYS A 1 351 ? -2.050 9.600 -23.528 1.00 91.12 351 CYS A O 1
ATOM 2586 N N . ASP A 1 352 ? -3.790 8.884 -24.737 1.00 88.94 352 ASP A N 1
ATOM 2587 C CA . ASP A 1 352 ? -3.246 9.320 -26.024 1.00 88.94 352 ASP A CA 1
ATOM 2588 C C . ASP A 1 352 ? -3.034 10.845 -26.068 1.00 88.94 352 ASP A C 1
ATOM 2590 O O . ASP A 1 352 ? -2.025 11.306 -26.603 1.00 88.94 352 ASP A O 1
ATOM 2594 N N . ALA A 1 353 ? -3.916 11.625 -25.432 1.00 86.69 353 ALA A N 1
ATOM 2595 C CA . ALA A 1 353 ? -3.788 13.080 -25.333 1.00 86.69 353 ALA A CA 1
ATOM 2596 C C . ALA A 1 353 ? -2.689 13.544 -24.358 1.00 86.69 353 ALA A C 1
ATOM 2598 O O . ALA A 1 353 ? -2.009 14.531 -24.617 1.00 86.69 353 ALA A O 1
ATOM 2599 N N . VAL A 1 354 ? -2.508 12.861 -23.223 1.00 86.12 354 VAL A N 1
ATOM 2600 C CA . VAL A 1 354 ? -1.532 13.254 -22.185 1.00 86.12 354 VAL A CA 1
ATOM 2601 C C . VAL A 1 354 ? -0.124 12.749 -22.499 1.00 86.12 354 VAL A C 1
ATOM 2603 O O . VAL A 1 354 ? 0.868 13.334 -22.062 1.00 86.12 354 VAL A O 1
ATOM 2606 N N . LEU A 1 355 ? -0.018 11.634 -23.222 1.00 83.19 355 LEU A N 1
ATOM 2607 C CA . LEU A 1 355 ? 1.241 10.932 -23.472 1.00 83.19 355 LEU A CA 1
ATOM 2608 C C . LEU A 1 355 ? 1.836 11.241 -24.856 1.00 83.19 355 LEU A C 1
ATOM 2610 O O . LEU A 1 355 ? 2.875 10.675 -25.205 1.00 83.19 355 LEU A O 1
ATOM 2614 N N . SER A 1 356 ? 1.211 12.144 -25.623 1.00 75.25 356 SER A N 1
ATOM 2615 C CA . SER A 1 356 ? 1.586 12.531 -26.993 1.00 75.25 356 SER A CA 1
ATOM 2616 C C . SER A 1 356 ? 2.977 13.158 -27.134 1.00 75.25 356 SER A C 1
ATOM 2618 O O . SER A 1 356 ? 3.553 13.107 -28.219 1.00 75.25 356 SER A O 1
ATOM 2620 N N . ASP A 1 357 ? 3.537 13.717 -26.057 1.00 67.62 357 ASP A N 1
ATOM 2621 C CA . ASP A 1 357 ? 4.710 14.606 -26.108 1.00 67.62 357 ASP A CA 1
ATOM 2622 C C . ASP A 1 357 ? 6.026 13.943 -26.568 1.00 67.62 357 ASP A C 1
ATOM 2624 O O . ASP A 1 357 ? 6.939 14.643 -26.997 1.00 67.62 357 ASP A O 1
ATOM 2628 N N . ASP A 1 358 ? 6.142 12.609 -26.520 1.00 64.88 358 ASP A N 1
ATOM 2629 C CA . ASP A 1 358 ? 7.436 11.919 -26.672 1.00 64.88 358 ASP A CA 1
ATOM 2630 C C . ASP A 1 358 ? 7.555 11.029 -27.930 1.00 64.88 358 ASP A C 1
ATOM 2632 O O . ASP A 1 358 ? 8.467 10.207 -28.011 1.00 64.88 358 ASP A O 1
ATOM 2636 N N . GLY A 1 359 ? 6.623 11.095 -28.893 1.00 69.44 359 GLY A N 1
ATOM 2637 C CA . GLY A 1 359 ? 6.642 10.239 -30.101 1.00 69.44 359 GLY A CA 1
ATOM 2638 C C . GLY A 1 359 ? 6.461 8.729 -29.840 1.00 69.44 359 GLY A C 1
ATOM 2639 O O . GLY A 1 359 ? 6.432 7.926 -30.769 1.00 69.44 359 GLY A O 1
ATOM 2640 N N . HIS A 1 360 ? 6.302 8.338 -28.574 1.00 78.25 360 HIS A N 1
ATOM 2641 C CA . HIS A 1 360 ? 6.094 6.965 -28.108 1.00 78.25 360 HIS A CA 1
ATOM 2642 C C . HIS A 1 360 ? 4.709 6.757 -27.477 1.00 78.25 360 HIS A C 1
ATOM 2644 O O . HIS A 1 360 ? 4.490 5.737 -26.826 1.00 78.25 360 HIS A O 1
ATOM 2650 N N . ALA A 1 361 ? 3.792 7.713 -27.644 1.00 82.56 361 ALA A N 1
ATOM 2651 C CA . ALA A 1 361 ? 2.478 7.732 -27.000 1.00 82.56 361 ALA A CA 1
ATOM 2652 C C . ALA A 1 361 ? 1.722 6.412 -27.178 1.00 82.56 361 ALA A C 1
ATOM 2654 O O . ALA A 1 361 ? 1.352 5.780 -26.196 1.00 82.56 361 ALA A O 1
ATOM 2655 N N . GLU A 1 362 ? 1.628 5.928 -28.418 1.00 87.06 362 GLU A N 1
ATOM 2656 C CA . GLU A 1 362 ? 0.954 4.672 -28.751 1.00 87.06 362 GLU A CA 1
ATOM 2657 C C . GLU A 1 362 ? 1.555 3.468 -28.009 1.00 87.06 362 GLU A C 1
ATOM 2659 O O . GLU A 1 362 ? 0.830 2.651 -27.445 1.00 87.06 362 GLU A O 1
ATOM 2664 N N . VAL A 1 363 ? 2.889 3.372 -27.947 1.00 88.62 363 VAL A N 1
ATOM 2665 C CA . VAL A 1 363 ? 3.584 2.280 -27.246 1.00 88.62 363 VAL A CA 1
ATOM 2666 C C . VAL A 1 363 ? 3.318 2.345 -25.745 1.00 88.62 363 VAL A C 1
ATOM 2668 O O . VAL A 1 363 ? 3.133 1.315 -25.099 1.00 88.62 363 VAL A O 1
ATOM 2671 N N . VAL A 1 364 ? 3.303 3.551 -25.179 1.00 89.56 364 VAL A N 1
ATOM 2672 C CA . VAL A 1 364 ? 3.067 3.758 -23.750 1.00 89.56 364 VAL A CA 1
ATOM 2673 C C . VAL A 1 364 ? 1.625 3.428 -23.398 1.00 89.56 364 VAL A C 1
ATOM 2675 O O . VAL A 1 364 ? 1.418 2.666 -22.457 1.00 89.56 364 VAL A O 1
ATOM 2678 N N . THR A 1 365 ? 0.657 3.929 -24.170 1.00 91.50 365 THR A N 1
ATOM 2679 C CA . THR A 1 365 ? -0.763 3.606 -24.010 1.00 91.50 365 THR A CA 1
ATOM 2680 C C . THR A 1 365 ? -0.978 2.099 -24.111 1.00 91.50 365 THR A C 1
ATOM 2682 O O . THR A 1 365 ? -1.577 1.506 -23.218 1.00 91.50 365 THR A O 1
ATOM 2685 N N . ARG A 1 366 ? -0.411 1.443 -25.132 1.00 90.31 366 ARG A N 1
ATOM 2686 C CA . ARG A 1 366 ? -0.510 -0.015 -25.298 1.00 90.31 366 ARG A CA 1
ATOM 2687 C C . ARG A 1 366 ? 0.032 -0.785 -24.091 1.00 90.31 366 ARG A C 1
ATOM 2689 O O . ARG A 1 366 ? -0.546 -1.789 -23.691 1.00 90.31 366 ARG A O 1
ATOM 2696 N N . ASN A 1 367 ? 1.124 -0.313 -23.492 1.00 90.69 367 ASN A N 1
ATOM 2697 C CA . ASN A 1 367 ? 1.735 -0.972 -22.338 1.00 90.69 367 ASN A CA 1
ATOM 2698 C C . ASN A 1 367 ? 0.976 -0.715 -21.025 1.00 90.69 367 ASN A C 1
ATOM 2700 O O . ASN A 1 367 ? 0.895 -1.617 -20.193 1.00 90.69 367 ASN A O 1
ATOM 2704 N N . CYS A 1 368 ? 0.448 0.494 -20.810 1.00 93.38 368 CYS A N 1
ATOM 2705 C CA . CYS A 1 368 ? -0.168 0.860 -19.533 1.00 93.38 368 CYS A CA 1
ATOM 2706 C C . CYS A 1 368 ? -1.621 0.388 -19.427 1.00 93.38 368 CYS A C 1
ATOM 2708 O O . CYS A 1 368 ? -2.048 -0.069 -18.366 1.00 93.38 368 CYS A O 1
ATOM 2710 N N . LEU A 1 369 ? -2.373 0.472 -20.525 1.00 93.50 369 LEU A N 1
ATOM 2711 C CA . LEU A 1 369 ? -3.825 0.345 -20.530 1.00 93.50 369 LEU A CA 1
ATOM 2712 C C . LEU A 1 369 ? -4.349 -1.012 -20.022 1.00 93.50 369 LEU A C 1
ATOM 2714 O O . LEU A 1 369 ? -5.321 -0.999 -19.269 1.00 93.50 369 LEU A O 1
ATOM 2718 N N . PRO A 1 370 ? -3.717 -2.171 -20.309 1.00 91.88 370 PRO A N 1
ATOM 2719 C CA . PRO A 1 370 ? -4.162 -3.454 -19.752 1.00 91.88 370 PRO A CA 1
ATOM 2720 C C . PRO A 1 370 ? -4.090 -3.509 -18.220 1.00 91.88 370 PRO A C 1
ATOM 2722 O O . PRO A 1 370 ? -4.901 -4.171 -17.578 1.00 91.88 370 PRO A O 1
ATOM 2725 N N . SER A 1 371 ? -3.139 -2.787 -17.620 1.00 93.50 371 SER A N 1
ATOM 2726 C CA . SER A 1 371 ? -2.979 -2.703 -16.163 1.00 93.50 371 SER A CA 1
ATOM 2727 C C . SER A 1 371 ? -3.886 -1.648 -15.521 1.00 93.50 371 SER A C 1
ATOM 2729 O O . SER A 1 371 ? -3.958 -1.582 -14.296 1.00 93.50 371 SER A O 1
ATOM 2731 N N . LEU A 1 372 ? -4.575 -0.821 -16.311 1.00 94.12 372 LEU A N 1
ATOM 2732 C CA . LEU A 1 372 ? -5.525 0.181 -15.835 1.00 94.12 372 LEU A CA 1
ATOM 2733 C C . LEU A 1 372 ? -6.949 -0.359 -15.998 1.00 94.12 372 LEU A C 1
ATOM 2735 O O . LEU A 1 372 ? -7.500 -0.457 -17.098 1.00 94.12 372 LEU A O 1
ATOM 2739 N N . ARG A 1 373 ? -7.547 -0.763 -14.884 1.00 91.56 373 ARG A N 1
ATOM 2740 C CA . ARG A 1 373 ? -8.901 -1.312 -14.824 1.00 91.56 373 ARG A CA 1
ATOM 2741 C C . ARG A 1 373 ? -9.900 -0.188 -14.594 1.00 91.56 373 ARG A C 1
ATOM 2743 O O . ARG A 1 373 ? -9.652 0.709 -13.790 1.00 91.56 373 ARG A O 1
ATOM 2750 N N . VAL A 1 374 ? -11.027 -0.266 -15.290 1.00 88.62 374 VAL A N 1
ATOM 2751 C CA . VAL A 1 374 ? -12.187 0.595 -15.059 1.00 88.62 374 VAL A CA 1
ATOM 2752 C C . VAL A 1 374 ? -13.308 -0.315 -14.600 1.00 88.62 374 VAL A C 1
ATOM 2754 O O . VAL A 1 374 ? -13.880 -1.073 -15.382 1.00 88.62 374 VAL A O 1
ATOM 2757 N N . LEU A 1 375 ? -13.546 -0.316 -13.293 1.00 79.50 375 LEU A N 1
ATOM 2758 C CA . LEU A 1 375 ? -14.613 -1.116 -12.716 1.00 79.50 375 LEU A CA 1
ATOM 2759 C C . LEU A 1 375 ? -15.965 -0.428 -12.940 1.00 79.50 375 LEU A C 1
ATOM 2761 O O . LEU A 1 375 ? -16.016 0.808 -12.926 1.00 79.50 375 LEU A O 1
ATOM 2765 N N . PRO A 1 376 ? -17.051 -1.203 -13.130 1.00 67.44 376 PRO A N 1
ATOM 2766 C CA . PRO A 1 376 ? -18.390 -0.645 -13.226 1.00 67.44 376 PRO A CA 1
ATOM 2767 C C . PRO A 1 376 ? -18.662 0.241 -12.014 1.00 67.44 376 PRO A C 1
ATOM 2769 O O . PRO A 1 376 ? -18.525 -0.194 -10.871 1.00 67.44 376 PRO A O 1
ATOM 2772 N N . LEU A 1 377 ? -19.015 1.496 -12.268 1.00 64.19 377 LEU A N 1
ATOM 2773 C CA . LEU A 1 377 ? -19.477 2.393 -11.219 1.00 64.19 377 LEU A CA 1
ATOM 2774 C C . LEU A 1 377 ? -20.848 1.899 -10.739 1.00 64.19 377 LEU A C 1
ATOM 2776 O O . LEU A 1 377 ? -21.647 1.455 -11.561 1.00 64.19 377 LEU A O 1
ATOM 2780 N N . ASP A 1 378 ? -21.171 2.077 -9.454 1.00 56.47 378 ASP A N 1
ATOM 2781 C CA . ASP A 1 378 ? -22.502 1.793 -8.872 1.00 56.47 378 ASP A CA 1
ATOM 2782 C C . ASP A 1 378 ? -23.635 2.687 -9.448 1.00 56.47 378 ASP A C 1
ATOM 2784 O O . ASP A 1 378 ? -24.704 2.841 -8.856 1.00 56.47 378 ASP A O 1
ATOM 2788 N N . SER A 1 379 ? -23.407 3.331 -10.597 1.00 50.78 379 SER A N 1
ATOM 2789 C CA . SER A 1 379 ? -24.402 4.119 -11.309 1.00 50.78 379 SER A CA 1
ATOM 2790 C C . SER A 1 379 ? -25.441 3.188 -11.942 1.00 50.78 379 SER A C 1
ATOM 2792 O O . SER A 1 379 ? -25.070 2.269 -12.673 1.00 50.78 379 SER A O 1
ATOM 2794 N N . PRO A 1 380 ? -26.747 3.459 -11.769 1.00 48.19 380 PRO A N 1
ATOM 2795 C CA . PRO A 1 380 ? -27.811 2.702 -12.432 1.00 48.19 380 PRO A CA 1
ATOM 2796 C C . PRO A 1 380 ? -27.794 2.856 -13.962 1.00 48.19 380 PRO A C 1
ATOM 2798 O O . PRO A 1 380 ? -28.496 2.132 -14.661 1.00 48.19 380 PRO A O 1
ATOM 2801 N N . THR A 1 381 ? -27.002 3.797 -14.485 1.00 52.28 381 THR A N 1
ATOM 2802 C CA . THR A 1 381 ? -26.767 3.980 -15.918 1.00 52.28 381 THR A CA 1
ATOM 2803 C C . THR A 1 381 ? -25.300 3.666 -16.223 1.00 52.28 381 THR A C 1
ATOM 2805 O O . THR A 1 381 ? -24.424 4.443 -15.827 1.00 52.28 381 THR A O 1
ATOM 2808 N N . PRO A 1 382 ? -24.994 2.522 -16.864 1.00 57.75 382 PRO A N 1
ATOM 2809 C CA . PRO A 1 382 ? -23.648 2.270 -17.363 1.00 57.75 382 PRO A CA 1
ATOM 2810 C C . PRO A 1 382 ? -23.301 3.318 -18.429 1.00 57.75 382 PRO A C 1
ATOM 2812 O O . PRO A 1 382 ? -24.182 3.756 -19.172 1.00 57.75 382 PRO A O 1
ATOM 2815 N N . SER A 1 383 ? -22.027 3.729 -18.503 1.00 64.19 383 SER A N 1
ATOM 2816 C CA . SER A 1 383 ? -21.555 4.521 -19.649 1.00 64.19 383 SER A CA 1
ATOM 2817 C C . SER A 1 383 ? -21.894 3.753 -20.925 1.00 64.19 383 SER A C 1
ATOM 2819 O O . SER A 1 383 ? -21.698 2.539 -20.983 1.00 64.19 383 SER A O 1
ATOM 2821 N N . GLU A 1 384 ? -22.373 4.453 -21.952 1.00 65.69 384 GLU A N 1
ATOM 2822 C CA . GLU A 1 384 ? -22.659 3.878 -23.275 1.00 65.69 384 GLU A CA 1
ATOM 2823 C C . GLU A 1 384 ? -21.429 3.166 -23.875 1.00 65.69 384 GLU A C 1
ATOM 2825 O O . GLU A 1 384 ? -21.557 2.278 -24.712 1.00 65.69 384 GLU A O 1
ATOM 2830 N N . HIS A 1 385 ? -20.234 3.510 -23.383 1.00 74.00 385 HIS A N 1
ATOM 2831 C CA . HIS A 1 385 ? -18.945 2.989 -23.827 1.00 74.00 385 HIS A CA 1
ATOM 2832 C C . HIS A 1 385 ? -18.348 1.941 -22.873 1.00 74.00 385 HIS A C 1
ATOM 2834 O O . HIS A 1 385 ? -17.230 1.482 -23.104 1.00 74.00 385 HIS A O 1
ATOM 2840 N N . ALA A 1 386 ? -19.037 1.581 -21.784 1.00 80.44 386 ALA A N 1
ATOM 2841 C CA . ALA A 1 386 ? -18.529 0.616 -20.814 1.00 80.44 386 ALA A CA 1
ATOM 2842 C C . ALA A 1 386 ? -18.488 -0.793 -21.420 1.00 80.44 386 ALA A C 1
ATOM 2844 O O . ALA A 1 386 ? -19.507 -1.318 -21.872 1.00 80.44 386 ALA A O 1
ATOM 2845 N N . HIS A 1 387 ? -17.318 -1.434 -21.383 1.00 83.69 387 HIS A N 1
ATOM 2846 C CA . HIS A 1 387 ? -17.161 -2.811 -21.841 1.00 83.69 387 HIS A CA 1
ATOM 2847 C C . HIS A 1 387 ? -16.989 -3.762 -20.641 1.00 83.69 387 HIS A C 1
ATOM 2849 O O . HIS A 1 387 ? -16.236 -3.450 -19.717 1.00 83.69 387 HIS A O 1
ATOM 2855 N N . PRO A 1 388 ? -17.611 -4.959 -20.619 1.00 81.25 388 PRO A N 1
ATOM 2856 C CA . PRO A 1 388 ? -17.514 -5.883 -19.478 1.00 81.25 388 PRO A CA 1
ATOM 2857 C C . PRO A 1 388 ? -16.078 -6.339 -19.169 1.00 81.25 388 PRO A C 1
ATOM 2859 O O . PRO A 1 388 ? -15.780 -6.735 -18.043 1.00 81.25 388 PRO A O 1
ATOM 2862 N N . LEU A 1 389 ? -15.175 -6.273 -20.153 1.00 86.19 389 LEU A N 1
ATOM 2863 C CA . LEU A 1 389 ? -13.759 -6.613 -19.982 1.00 86.19 389 LEU A CA 1
ATOM 2864 C C . LEU A 1 389 ? -12.898 -5.446 -19.461 1.00 86.19 389 LEU A C 1
ATOM 2866 O O . LEU A 1 389 ? -11.712 -5.661 -19.198 1.00 86.19 389 LEU A O 1
ATOM 2870 N N . ASP A 1 390 ? -13.455 -4.245 -19.269 1.00 86.38 390 ASP A N 1
ATOM 2871 C CA . ASP A 1 390 ? -12.726 -3.071 -18.755 1.00 86.38 390 ASP A CA 1
ATOM 2872 C C . ASP A 1 390 ? -12.219 -3.278 -17.317 1.00 86.38 390 ASP A C 1
ATOM 2874 O O . ASP A 1 390 ? -11.209 -2.703 -16.907 1.00 86.38 390 ASP A O 1
ATOM 2878 N N . GLY A 1 391 ? -12.877 -4.161 -16.559 1.00 84.25 391 GLY A N 1
ATOM 2879 C CA . GLY A 1 391 ? -12.464 -4.575 -15.217 1.00 84.25 391 GLY A CA 1
ATOM 2880 C C . GLY A 1 391 ? -11.391 -5.673 -15.179 1.00 84.25 391 GLY A C 1
ATOM 2881 O O . GLY A 1 391 ? -10.989 -6.088 -14.092 1.00 84.25 391 GLY A O 1
ATOM 2882 N N . THR A 1 392 ? -10.928 -6.166 -16.331 1.00 87.75 392 THR A N 1
ATOM 2883 C CA . THR A 1 392 ? -9.975 -7.290 -16.440 1.00 87.75 392 THR A CA 1
ATOM 2884 C C . THR A 1 392 ? -8.594 -6.820 -16.897 1.00 87.75 392 THR A C 1
ATOM 2886 O O . THR A 1 392 ? -8.435 -5.687 -17.341 1.00 87.75 392 THR A O 1
ATOM 2889 N N . LEU A 1 393 ? -7.584 -7.690 -16.847 1.00 89.25 393 LEU A N 1
ATOM 2890 C CA . LEU A 1 393 ? -6.246 -7.401 -17.389 1.00 89.25 393 LEU A CA 1
ATOM 2891 C C . LEU A 1 393 ? -6.122 -7.684 -18.896 1.00 89.25 393 LEU A C 1
ATOM 2893 O O . LEU A 1 393 ? -5.031 -7.601 -19.456 1.00 89.25 393 LEU A O 1
ATOM 2897 N N . ILE A 1 394 ? -7.229 -8.033 -19.558 1.00 90.00 394 ILE A N 1
ATOM 2898 C CA . ILE A 1 394 ? -7.246 -8.349 -20.985 1.00 90.00 394 ILE A CA 1
ATOM 2899 C C . ILE A 1 394 ? -7.026 -7.051 -21.780 1.00 90.00 394 ILE A C 1
ATOM 2901 O O . ILE A 1 394 ? -7.771 -6.087 -21.570 1.00 90.00 394 ILE A O 1
ATOM 2905 N N . PRO A 1 395 ? -6.035 -6.998 -22.690 1.00 91.69 395 PRO A N 1
ATOM 2906 C CA . PRO A 1 395 ? -5.844 -5.856 -23.579 1.00 91.69 395 PRO A CA 1
ATOM 2907 C C . PRO A 1 395 ? -7.073 -5.611 -24.458 1.00 91.69 395 PRO A C 1
ATOM 2909 O O . PRO A 1 395 ? -7.707 -6.557 -24.921 1.00 91.69 395 PRO A O 1
ATOM 2912 N N . MET A 1 396 ? -7.378 -4.342 -24.745 1.00 90.31 396 MET A N 1
ATOM 2913 C CA . MET A 1 396 ? -8.526 -3.983 -25.595 1.00 90.31 396 MET A CA 1
ATOM 2914 C C . MET A 1 396 ? -8.448 -4.607 -26.994 1.00 90.31 396 MET A C 1
ATOM 2916 O O . MET A 1 396 ? -9.468 -4.962 -27.570 1.00 90.31 396 MET A O 1
ATOM 2920 N N . GLU A 1 397 ? -7.233 -4.801 -27.512 1.00 91.00 397 GLU A N 1
ATOM 2921 C CA . GLU A 1 397 ? -6.955 -5.462 -28.796 1.00 91.00 397 GLU A CA 1
ATOM 2922 C C . GLU A 1 397 ? -7.518 -6.891 -28.874 1.00 91.00 397 GLU A C 1
ATOM 2924 O O . GLU A 1 397 ? -7.675 -7.439 -29.960 1.00 91.00 397 GLU A O 1
ATOM 2929 N N . TRP A 1 398 ? -7.763 -7.526 -27.722 1.00 92.12 398 TRP A N 1
ATOM 2930 C CA . TRP A 1 398 ? -8.198 -8.918 -27.623 1.00 92.12 398 TRP A CA 1
ATOM 2931 C C . TRP A 1 398 ? -9.695 -9.038 -27.310 1.00 92.12 398 TRP A C 1
ATOM 2933 O O . TRP A 1 398 ? -10.193 -10.154 -27.172 1.00 92.12 398 TRP A O 1
ATOM 2943 N N . TYR A 1 399 ? -10.431 -7.925 -27.200 1.00 90.19 399 TYR A N 1
ATOM 2944 C CA . TYR A 1 399 ? -11.851 -7.948 -26.830 1.00 90.19 399 TYR A CA 1
ATOM 2945 C C . TYR A 1 399 ? -12.698 -8.717 -27.845 1.00 90.19 399 TYR A C 1
ATOM 2947 O O . TYR A 1 399 ? -13.471 -9.586 -27.442 1.00 90.19 399 TYR A O 1
ATOM 2955 N N . ASP A 1 400 ? -12.483 -8.491 -29.143 1.00 88.62 400 ASP A N 1
ATOM 2956 C CA . ASP A 1 400 ? -13.202 -9.204 -30.205 1.00 88.62 400 ASP A CA 1
ATOM 2957 C C . ASP A 1 400 ? -12.915 -10.710 -30.169 1.00 88.62 400 ASP A C 1
ATOM 2959 O O . ASP A 1 400 ? -13.829 -11.531 -30.255 1.00 88.62 400 ASP A O 1
ATOM 2963 N N . ALA A 1 401 ? -11.648 -11.090 -29.969 1.00 88.06 401 ALA A N 1
ATOM 2964 C CA . ALA A 1 401 ? -11.241 -12.490 -29.870 1.00 88.06 401 ALA A CA 1
ATOM 2965 C C . ALA A 1 401 ? -11.893 -13.191 -28.665 1.00 88.06 401 ALA A C 1
ATOM 2967 O O . ALA A 1 401 ? -12.363 -14.323 -28.787 1.00 88.06 401 ALA A O 1
ATOM 2968 N N . VAL A 1 402 ? -11.978 -12.508 -27.518 1.00 85.88 402 VAL A N 1
ATOM 2969 C CA . VAL A 1 402 ? -12.694 -13.010 -26.337 1.00 85.88 402 VAL A CA 1
ATOM 2970 C C . VAL A 1 402 ? -14.194 -13.111 -26.612 1.00 85.88 402 VAL A C 1
ATOM 2972 O O . VAL A 1 402 ? -14.804 -14.107 -26.232 1.00 85.88 402 VAL A O 1
ATOM 2975 N N . GLY A 1 403 ? -14.786 -12.142 -27.314 1.00 79.31 403 GLY A N 1
ATOM 2976 C CA . GLY A 1 403 ? -16.189 -12.182 -27.729 1.00 79.31 403 GLY A CA 1
ATOM 2977 C C . GLY A 1 403 ? -16.513 -13.402 -28.595 1.00 79.31 403 GLY A C 1
ATOM 2978 O O . GLY A 1 403 ? -17.459 -14.132 -28.301 1.00 79.31 403 GLY A O 1
ATOM 2979 N N . VAL A 1 404 ? -15.683 -13.683 -29.606 1.00 82.31 404 VAL A N 1
ATOM 2980 C CA . VAL A 1 404 ? -15.805 -14.879 -30.462 1.00 82.31 404 VAL A CA 1
ATOM 2981 C C . VAL A 1 404 ? -15.651 -16.163 -29.645 1.00 82.31 404 VAL A C 1
ATOM 2983 O O . VAL A 1 404 ? -16.423 -17.111 -29.812 1.00 82.31 404 VAL A O 1
ATOM 2986 N N . TRP A 1 405 ? -14.679 -16.200 -28.735 1.00 79.19 405 TRP A N 1
ATOM 2987 C CA . TRP A 1 405 ? -14.429 -17.367 -27.895 1.00 79.19 405 TRP A CA 1
ATOM 2988 C C . TRP A 1 405 ? -15.588 -17.649 -26.920 1.00 79.19 405 TRP A C 1
ATOM 2990 O O . TRP A 1 405 ? -16.010 -18.799 -26.791 1.00 79.19 405 TRP A O 1
ATOM 3000 N N . LEU A 1 406 ? -16.176 -16.611 -26.315 1.00 75.88 406 LEU A N 1
ATOM 3001 C CA . LEU A 1 406 ? -17.374 -16.724 -25.473 1.00 75.88 406 LEU A CA 1
ATOM 3002 C C . LEU A 1 406 ? -18.606 -17.164 -26.281 1.00 75.88 406 LEU A C 1
ATOM 3004 O O . LEU A 1 406 ? -19.358 -18.029 -25.833 1.00 75.88 406 LEU A O 1
ATOM 3008 N N . ALA A 1 407 ? -18.793 -16.618 -27.487 1.00 74.62 407 ALA A N 1
ATOM 3009 C CA . ALA A 1 407 ? -19.886 -16.996 -28.387 1.00 74.62 407 ALA A CA 1
ATOM 3010 C C . ALA A 1 407 ? -19.795 -18.459 -28.864 1.00 74.62 407 ALA A C 1
ATOM 3012 O O . ALA A 1 407 ? -20.809 -19.059 -29.213 1.00 74.62 407 ALA A O 1
ATOM 3013 N N . SER A 1 408 ? -18.599 -19.054 -28.826 1.00 76.44 408 SER A N 1
ATOM 3014 C CA . SER A 1 408 ? -18.347 -20.452 -29.202 1.00 76.44 408 SER A CA 1
ATOM 3015 C C . SER A 1 408 ? -18.775 -21.471 -28.129 1.00 76.44 408 SER A C 1
ATOM 3017 O O . SER A 1 408 ? -18.548 -22.668 -28.290 1.00 76.44 408 SER A O 1
ATOM 3019 N N . GLY A 1 409 ? -19.398 -21.025 -27.030 1.00 64.50 409 GLY A N 1
ATOM 3020 C CA . GLY A 1 409 ? -19.962 -21.905 -25.998 1.00 64.50 409 GLY A CA 1
ATOM 3021 C C . GLY A 1 409 ? -18.943 -22.451 -24.995 1.00 64.50 409 GLY A C 1
ATOM 3022 O O . GLY A 1 409 ? -19.269 -23.340 -24.208 1.00 64.50 409 GLY A O 1
ATOM 3023 N N . HIS A 1 410 ? -17.715 -21.927 -24.981 1.00 63.03 410 HIS A N 1
ATOM 3024 C CA . HIS A 1 410 ? -16.747 -22.261 -23.943 1.00 63.03 410 HIS A CA 1
ATOM 3025 C C . HIS A 1 410 ? -17.168 -21.626 -22.609 1.00 63.03 410 HIS A C 1
ATOM 3027 O O . HIS A 1 410 ? -17.171 -20.406 -22.447 1.00 63.03 410 HIS A O 1
ATOM 3033 N N . HIS A 1 411 ? -17.535 -22.460 -21.632 1.00 52.38 411 HIS A N 1
ATOM 3034 C CA . HIS A 1 411 ? -17.826 -22.003 -20.276 1.00 52.38 411 HIS A CA 1
ATOM 3035 C C . HIS A 1 411 ? -16.550 -21.487 -19.603 1.00 52.38 411 HIS A C 1
ATOM 3037 O O . HIS A 1 411 ? -15.655 -22.268 -19.287 1.00 52.38 411 HIS A O 1
ATOM 3043 N N . VAL A 1 412 ? -16.490 -20.184 -19.315 1.00 49.19 412 VAL A N 1
ATOM 3044 C CA . VAL A 1 412 ? -15.571 -19.653 -18.301 1.00 49.19 412 VAL A CA 1
ATOM 3045 C C . VAL A 1 412 ? -16.200 -19.919 -16.940 1.00 49.19 412 VAL A C 1
ATOM 3047 O O . VAL A 1 412 ? -17.290 -19.398 -16.675 1.00 49.19 412 VAL A O 1
ATOM 3050 N N . PRO A 1 413 ? -15.559 -20.683 -16.043 1.00 43.88 413 PRO A N 1
ATOM 3051 C CA . PRO A 1 413 ? -15.950 -20.674 -14.642 1.00 43.88 413 PRO A CA 1
ATOM 3052 C C . PRO A 1 413 ? -15.938 -19.221 -14.163 1.00 43.88 413 PRO A C 1
ATOM 3054 O O . PRO A 1 413 ? -14.917 -18.551 -14.294 1.00 43.88 413 PRO A O 1
ATOM 3057 N N . LYS A 1 414 ? -17.049 -18.706 -13.620 1.00 39.78 414 LYS A N 1
ATOM 3058 C CA . LYS A 1 414 ? -17.168 -17.291 -13.199 1.00 39.78 414 LYS A CA 1
ATOM 3059 C C . LYS A 1 414 ? -16.025 -16.831 -12.270 1.00 39.78 414 LYS A C 1
ATOM 3061 O O . LYS A 1 414 ? -15.701 -15.650 -12.248 1.00 39.78 414 LYS A O 1
ATOM 3066 N N . ALA A 1 415 ? -15.382 -17.771 -11.574 1.00 38.41 415 ALA A N 1
ATOM 3067 C CA . ALA A 1 415 ? -14.209 -17.563 -10.726 1.00 38.41 415 ALA A CA 1
ATOM 3068 C C . ALA A 1 415 ? -12.891 -17.247 -11.476 1.00 38.41 415 ALA A C 1
ATOM 3070 O O . ALA A 1 415 ? -11.963 -16.733 -10.862 1.00 38.41 415 ALA A O 1
ATOM 3071 N N . LEU A 1 416 ? -12.786 -17.526 -12.782 1.00 34.16 416 LEU A N 1
ATOM 3072 C CA . LEU A 1 416 ? -11.564 -17.340 -13.585 1.00 34.16 416 LEU A CA 1
ATOM 3073 C C . LEU A 1 416 ? -11.540 -16.041 -14.408 1.00 34.16 416 LEU A C 1
ATOM 3075 O O . LEU A 1 416 ? -10.486 -15.664 -14.909 1.00 34.16 416 LEU A O 1
ATOM 3079 N N . LEU A 1 417 ? -12.657 -15.313 -14.510 1.00 37.19 417 LEU A N 1
ATOM 3080 C CA . LEU A 1 417 ? -12.712 -14.004 -15.183 1.00 37.19 417 LEU A CA 1
ATOM 3081 C C . LEU A 1 417 ? -11.770 -12.932 -14.580 1.00 37.19 417 LEU A C 1
ATOM 3083 O O . LEU A 1 417 ? -11.271 -12.106 -15.345 1.00 37.19 417 LEU A O 1
ATOM 3087 N N . PRO A 1 418 ? -11.462 -12.933 -13.265 1.00 36.44 418 PRO A N 1
ATOM 3088 C CA . PRO A 1 418 ? -10.468 -12.027 -12.679 1.00 36.44 418 PRO A CA 1
ATOM 3089 C C . PRO A 1 418 ? -9.039 -12.600 -12.627 1.00 36.44 418 PRO A C 1
ATOM 3091 O O . PRO A 1 418 ? -8.102 -11.853 -12.356 1.00 36.44 418 PRO A O 1
ATOM 3094 N N . VAL A 1 419 ? -8.850 -13.907 -12.847 1.00 33.31 419 VAL A N 1
ATOM 3095 C CA . VAL A 1 419 ? -7.604 -14.632 -12.535 1.00 33.31 419 VAL A CA 1
ATOM 3096 C C . VAL A 1 419 ? -7.029 -15.267 -13.800 1.00 33.31 419 VAL A C 1
ATOM 3098 O O . VAL A 1 419 ? -7.031 -16.480 -13.974 1.00 33.31 419 VAL A O 1
ATOM 3101 N N . VAL A 1 420 ? -6.503 -14.440 -14.703 1.00 32.28 420 VAL A N 1
ATOM 3102 C CA . VAL A 1 420 ? -5.643 -14.913 -15.806 1.00 32.28 420 VAL A CA 1
ATOM 3103 C C . VAL A 1 420 ? -4.352 -14.096 -15.859 1.00 32.28 420 VAL A C 1
ATOM 3105 O O . VAL A 1 420 ? -3.907 -13.717 -16.926 1.00 32.28 420 VAL A O 1
ATOM 3108 N N . VAL A 1 421 ? -3.721 -13.791 -14.719 1.00 33.69 421 VAL A N 1
ATOM 3109 C CA . VAL A 1 421 ? -2.317 -13.323 -14.685 1.00 33.69 421 VAL A CA 1
ATOM 3110 C C . VAL A 1 421 ? -1.663 -13.727 -13.358 1.00 33.69 421 VAL A C 1
ATOM 3112 O O . VAL A 1 421 ? -1.355 -12.888 -12.526 1.00 33.69 421 VAL A O 1
ATOM 3115 N N . LEU A 1 422 ? -1.459 -15.021 -13.109 1.00 29.66 422 LEU A N 1
ATOM 3116 C CA . LEU A 1 422 ? -0.552 -15.457 -12.029 1.00 29.66 422 LEU A CA 1
ATOM 3117 C C . LEU A 1 422 ? 0.236 -16.719 -12.402 1.00 29.66 422 LEU A C 1
ATOM 3119 O O . LEU A 1 422 ? 1.408 -16.806 -12.053 1.00 29.66 422 LEU A O 1
ATOM 3123 N N . ASP A 1 423 ? -0.322 -17.624 -13.214 1.00 26.70 423 ASP A N 1
ATOM 3124 C CA . ASP A 1 423 ? 0.370 -18.869 -13.605 1.00 26.70 423 ASP A CA 1
ATOM 3125 C C . ASP A 1 423 ? 1.498 -18.657 -14.646 1.00 26.70 423 ASP A C 1
ATOM 3127 O O . ASP A 1 423 ? 2.448 -19.434 -14.736 1.00 26.70 423 ASP A O 1
ATOM 3131 N N . ALA A 1 424 ? 1.470 -17.554 -15.405 1.00 28.64 424 ALA A N 1
ATOM 3132 C CA . ALA A 1 424 ? 2.509 -17.261 -16.399 1.00 28.64 424 ALA A CA 1
ATOM 3133 C C . ALA A 1 424 ? 3.819 -16.736 -15.775 1.00 28.64 424 ALA A C 1
ATOM 3135 O O . ALA A 1 424 ? 4.900 -17.026 -16.292 1.00 28.64 424 ALA A O 1
ATOM 3136 N N . VAL A 1 425 ? 3.745 -16.006 -14.652 1.00 30.73 425 VAL A N 1
ATOM 3137 C CA . VAL A 1 425 ? 4.905 -15.357 -14.000 1.00 30.73 425 VAL A CA 1
ATOM 3138 C C . VAL A 1 425 ? 5.659 -16.327 -13.081 1.00 30.73 425 VAL A C 1
ATOM 3140 O O . VAL A 1 425 ? 6.882 -16.242 -12.944 1.00 30.73 425 VAL A O 1
ATOM 3143 N N . THR A 1 426 ? 4.967 -17.299 -12.483 1.00 30.39 426 THR A N 1
ATOM 3144 C CA . THR A 1 426 ? 5.596 -18.388 -11.717 1.00 30.39 426 THR A CA 1
ATOM 3145 C C . THR A 1 426 ? 6.276 -19.415 -12.620 1.00 30.39 426 THR A C 1
ATOM 3147 O O . THR A 1 426 ? 7.381 -19.847 -12.286 1.00 30.39 426 THR A O 1
ATOM 3150 N N . ARG A 1 427 ? 5.704 -19.752 -13.787 1.00 29.06 427 ARG A N 1
ATOM 3151 C CA . ARG A 1 427 ? 6.338 -20.688 -14.739 1.00 29.06 427 ARG A CA 1
ATOM 3152 C C . ARG A 1 427 ? 7.596 -20.115 -15.396 1.00 29.06 427 ARG A C 1
ATOM 3154 O O . ARG A 1 427 ? 8.622 -20.788 -15.407 1.00 29.06 427 ARG A O 1
ATOM 3161 N N . THR A 1 428 ? 7.601 -18.841 -15.802 1.00 32.06 428 THR A N 1
ATOM 3162 C CA . THR A 1 428 ? 8.823 -18.215 -16.360 1.00 32.06 428 THR A CA 1
ATOM 3163 C C . THR A 1 428 ? 9.963 -18.092 -15.341 1.00 32.06 428 THR A C 1
ATOM 3165 O O . THR A 1 428 ? 11.129 -18.152 -15.725 1.00 32.06 428 THR A O 1
ATOM 3168 N N . ARG A 1 429 ? 9.672 -17.974 -14.035 1.00 33.62 429 ARG A N 1
ATOM 3169 C CA . ARG A 1 429 ? 10.709 -17.963 -12.980 1.00 33.62 429 ARG A CA 1
ATOM 3170 C C . ARG A 1 429 ? 11.290 -19.351 -12.673 1.00 33.62 429 ARG A C 1
ATOM 3172 O O . ARG A 1 429 ? 12.411 -19.420 -12.168 1.00 33.62 429 ARG A O 1
ATOM 3179 N N . LEU A 1 430 ? 10.555 -20.427 -12.958 1.00 30.16 430 LEU A N 1
ATOM 3180 C CA . LEU A 1 430 ? 11.042 -21.805 -12.830 1.00 30.16 430 LEU A CA 1
ATOM 3181 C C . LEU A 1 430 ? 11.902 -22.215 -14.030 1.00 30.16 430 LEU A C 1
ATOM 3183 O O . LEU A 1 430 ? 12.940 -22.843 -13.829 1.00 30.16 430 LEU A O 1
ATOM 3187 N N . ASP A 1 431 ? 11.540 -21.775 -15.235 1.00 31.80 431 ASP A N 1
ATOM 3188 C CA . ASP A 1 431 ? 12.300 -22.095 -16.447 1.00 31.80 431 ASP A CA 1
ATOM 3189 C C . ASP A 1 431 ? 13.561 -21.236 -16.610 1.00 31.80 431 ASP A C 1
ATOM 3191 O O . ASP A 1 431 ? 14.565 -21.733 -17.096 1.00 31.80 431 ASP A O 1
ATOM 3195 N N . ALA A 1 432 ? 13.586 -19.994 -16.107 1.00 33.25 432 ALA A N 1
ATOM 3196 C CA . ALA A 1 432 ? 14.797 -19.158 -16.104 1.00 33.25 432 ALA A CA 1
ATOM 3197 C C . ALA A 1 432 ? 15.829 -19.535 -15.013 1.00 33.25 432 ALA A C 1
ATOM 3199 O O . ALA A 1 432 ? 16.864 -18.880 -14.880 1.00 33.25 432 ALA A O 1
ATOM 3200 N N . ARG A 1 433 ? 15.528 -20.546 -14.185 1.00 35.94 433 ARG A N 1
ATOM 3201 C CA . ARG A 1 433 ? 16.443 -21.123 -13.180 1.00 35.94 433 ARG A CA 1
ATOM 3202 C C . ARG A 1 433 ? 16.951 -22.521 -13.553 1.00 35.94 433 ARG A C 1
ATOM 3204 O O . ARG A 1 433 ? 17.753 -23.069 -12.796 1.00 35.94 433 ARG A O 1
ATOM 3211 N N . ARG A 1 434 ? 16.490 -23.082 -14.672 1.00 31.56 434 ARG A N 1
ATOM 3212 C CA . ARG A 1 434 ? 17.125 -24.215 -15.355 1.00 31.56 434 ARG A CA 1
ATOM 3213 C C . ARG A 1 434 ? 18.020 -23.677 -16.461 1.00 31.56 434 ARG A C 1
ATOM 3215 O O . ARG A 1 434 ? 19.029 -24.360 -16.737 1.00 31.56 434 ARG A O 1
#

Organism: Neobodo designis (NCBI:txid312471)

InterPro domains:
  IPR012337 Ribonuclease H-like superfamily [SSF53098] (120-256)
  IPR017072 Transcription elongation factor Spt6 [PTHR10145] (17-400)
  IPR032706 Transcription elongation factor Spt6, helix-hairpin-helix motif [PF14635] (282-348)
  IPR037027 YqgF/RNase H-like domain superfamily [G3DSA:3.30.420.140] (106-259)